Protein AF-0000000087524927 (afdb_homodimer)

Solvent-accessible surface area (backbone atoms only — not comparable to full-atom values): 33717 Å² total; per-residue (Å²): 127,62,74,58,57,48,70,67,52,52,51,42,51,51,48,49,35,51,48,52,52,50,52,52,50,58,32,53,79,65,69,37,39,55,57,72,74,73,52,58,22,61,36,45,68,43,54,74,91,52,42,59,35,47,35,61,52,72,40,58,71,84,50,36,73,40,58,30,14,41,31,67,58,63,58,60,58,51,50,38,42,35,32,28,63,70,55,35,32,31,35,78,46,77,30,31,35,42,44,42,65,56,51,84,36,54,37,63,44,43,36,37,35,40,38,37,68,73,37,43,44,68,62,47,48,54,51,51,49,54,52,52,52,51,52,27,46,71,60,75,37,79,72,51,64,73,47,79,42,42,43,47,57,50,36,33,72,75,66,72,38,47,77,88,70,55,48,64,68,57,44,30,57,67,32,41,82,79,33,88,70,26,88,72,52,52,65,68,57,33,52,49,49,43,43,62,70,60,43,30,75,68,39,55,75,56,20,36,40,35,39,27,47,35,53,41,92,78,24,87,61,22,29,74,45,72,43,94,88,64,52,54,22,5,41,28,35,35,34,21,54,18,62,43,75,35,31,49,31,19,18,43,51,48,53,33,68,62,48,50,52,49,46,52,50,27,30,53,52,19,48,75,70,72,40,80,68,52,51,76,53,60,67,45,42,49,27,25,66,57,40,35,68,61,23,15,38,38,40,32,38,48,50,56,46,50,24,61,50,72,67,49,79,44,50,63,67,63,41,84,54,37,67,57,72,49,127,62,74,56,58,49,71,65,51,51,51,40,51,52,47,49,35,52,48,51,52,51,52,52,50,59,32,53,78,66,68,36,40,54,56,73,73,74,53,60,21,59,35,45,69,41,53,74,91,52,42,60,35,47,34,63,53,73,40,57,71,85,50,37,73,42,60,30,13,42,31,68,58,64,58,60,59,51,51,36,42,35,32,28,63,69,54,34,30,29,36,78,46,76,29,31,36,41,45,42,65,56,50,84,36,53,36,64,44,43,36,36,35,37,40,37,68,73,37,42,42,68,62,46,49,54,52,51,50,54,52,51,53,52,52,27,46,70,61,74,37,80,73,52,64,71,45,77,41,41,42,47,56,51,36,33,73,74,68,70,38,48,75,90,70,56,49,65,65,58,45,28,56,68,30,41,82,79,33,90,70,27,87,73,52,53,66,67,55,34,52,49,49,42,41,61,70,59,43,29,74,67,38,56,73,54,20,36,40,35,38,26,47,35,53,40,92,78,24,88,62,22,30,74,46,71,41,95,87,64,52,54,22,5,40,27,35,34,35,21,55,17,62,43,75,35,32,50,31,19,16,42,51,48,54,34,69,61,48,50,52,48,47,50,50,27,31,51,53,19,49,75,70,72,40,80,68,50,53,76,55,61,67,44,43,48,27,25,64,58,39,34,69,62,22,16,36,36,40,33,38,46,51,55,47,49,23,62,50,71,69,50,81,43,49,62,67,62,40,80,53,38,68,56,72,49

Radius of gyration: 26.43 Å; Cα contacts (8 Å, |Δi|>4): 1279; chains: 2; bounding box: 60×83×64 Å

pLDDT: mean 94.51, std 7.09, range [30.52, 98.94]

Secondary structure (DSSP, 8-state):
------HHHHHHHHHHHHHHHHHHHHHHHTTPEE----SEESS----TT----EEE--S-GGG--SEEEE-S-SHHHHHHHHHTT--SEEEEEEEE-TT--SSS--SEEEEEEEEEET--HHHHHHHHHHHHHHHHHHTT-----EEEEEHHHHHHHHHSS-TTTS-HHHHHHHHHTT-TTGGG--HHHHHHHHIIIIIGGGS-TTSEEEEEEEEGGG-TTB-EEE-TTS-EEEEEEEEEETTEEEEEEEEB---HHHHHHHHHHHHHHHHHTTPPPPPP-HHHHHHHHHH--SEEEEEEEHHHHHHHHHT-S-GGGG-SS-GGG-/------HHHHHHHHHHHHHHHHHHHHHHHTTPEE----SEESS----TT----EEE--S-GGG--SEEEE-S-SHHHHHHHHHTT--SEEEEEEEE-TT--SSS--SEEEEEEEEEET--HHHHHHHHHHHHHHHHHHTT-----EEEEEHHHHHHHHHS--TTTS-HHHHHHHHHTT-TTGGG--HHHHHHHHIIIIIGGGS-TTSEEEEE--BGGG-TTB-EEE-TTS-EEESEEEEEETTEEEEEEEEB---HHHHHHHHHHHHHHHHHTTPPPPPP-HHHHHHHHHH--SEEEEEEEHHHHHHHHHT-S-GGGG-SS-GGG-

InterPro domains:
  IPR004364 Aminoacyl-tRNA synthetase, class II (D/K/N) [PF00152] (7-322)
  IPR004525 Elongation factor P--(R)-beta-lysine ligase [TIGR00462] (13-321)
  IPR006195 Aminoacyl-tRNA synthetase, class II [PS50862] (13-324)
  IPR018149 Lysyl-tRNA synthetase, class II, C-terminal [PR00982] (28-38)
  IPR018149 Lysyl-tRNA synthetase, class II, C-terminal [PR00982] (96-113)
  IPR018149 Lysyl-tRNA synthetase, class II, C-terminal [PR00982] (207-223)
  IPR045864 Class II Aminoacyl-tRNA synthetase/Biotinyl protein ligase (BPL) and lipoyl protein ligase (LPL) [G3DSA:3.30.930.10] (2-324)
  IPR045864 Class II Aminoacyl-tRNA synthetase/Biotinyl protein ligase (BPL) and lipoyl protein ligase (LPL) [SSF55681] (4-321)

Sequence (652 aa):
MTTRMDDNRDRVLRLRARLYALIRAFFAERAVLEVDTPILGQAGVTDVNIESFDTGFTGPANGGVRQRFLRTSPEYWHKRLIAEGIGDCYELGKVFRNGEFGRRHNPEFTLLEWYRVGWDHHRLMDEVEALVRTAFAFGGRTTGNSERVTYRELFKRHLAIDPLRASDDELRQLTATFWVDANRLDRDTCLDVLLTHRIEPALPPTGLTFVYDYPASQAVLSRIRKEPDGYKVGERFELYAGQVELANGFHELTDAGEQLARFEQDNRQRAARGLPVMPIDARFLAALEDGLPGCAGVALGIDRLLMAIVETDDIRDVLAFSFPDAMTTRMDDNRDRVLRLRARLYALIRAFFAERAVLEVDTPILGQAGVTDVNIESFDTGFTGPANGGVRQRFLRTSPEYWHKRLIAEGIGDCYELGKVFRNGEFGRRHNPEFTLLEWYRVGWDHHRLMDEVEALVRTAFAFGGRTTGNSERVTYRELFKRHLAIDPLRASDDELRQLTATFWVDANRLDRDTCLDVLLTHRIEPALPPTGLTFVYDYPASQAVLSRIRKEPDGYKVGERFELYAGQVELANGFHELTDAGEQLARFEQDNRQRAARGLPVMPIDARFLAALEDGLPGCAGVALGIDRLLMAIVETDDIRDVLAFSFPDA

Structure (mmCIF, N/CA/C/O backbone):
data_AF-0000000087524927-model_v1
#
loop_
_entity.id
_entity.type
_entity.pdbx_description
1 polymer 'Lysyl-tRNA synthetase class 2'
#
loop_
_atom_site.group_PDB
_atom_site.id
_atom_site.type_symbol
_atom_site.label_atom_id
_atom_site.label_alt_id
_atom_site.label_comp_id
_atom_site.label_asym_id
_atom_site.label_entity_id
_atom_site.label_seq_id
_atom_site.pdbx_PDB_ins_code
_atom_site.Cartn_x
_atom_site.Cartn_y
_atom_site.Cartn_z
_atom_site.occupancy
_atom_site.B_iso_or_equiv
_atom_site.auth_seq_id
_atom_site.auth_comp_id
_atom_site.auth_asym_id
_atom_site.auth_atom_id
_atom_site.pdbx_PDB_model_num
ATOM 1 N N . MET A 1 1 ? -29.359 11.539 -6.48 1 30.52 1 MET A N 1
ATOM 2 C CA . MET A 1 1 ? -29.656 10.312 -5.75 1 30.52 1 MET A CA 1
ATOM 3 C C . MET A 1 1 ? -28.469 9.891 -4.883 1 30.52 1 MET A C 1
ATOM 5 O O . MET A 1 1 ? -27.344 9.781 -5.375 1 30.52 1 MET A O 1
ATOM 9 N N . THR A 1 2 ? -28.328 10.18 -3.646 1 43.69 2 THR A N 1
ATOM 10 C CA . THR A 1 2 ? -27.375 9.914 -2.58 1 43.69 2 THR A CA 1
ATOM 11 C C . THR A 1 2 ? -26.812 8.508 -2.695 1 43.69 2 THR A C 1
ATOM 13 O O . THR A 1 2 ? -27.547 7.523 -2.6 1 43.69 2 THR A O 1
ATOM 16 N N . THR A 1 3 ? -25.969 8.164 -3.637 1 55.88 3 THR A N 1
ATOM 17 C CA . THR A 1 3 ? -25.766 6.734 -3.855 1 55.88 3 THR A CA 1
ATOM 18 C C . THR A 1 3 ? -25.203 6.066 -2.609 1 55.88 3 THR A C 1
ATOM 20 O O . THR A 1 3 ? -24.016 6.238 -2.299 1 55.88 3 THR A O 1
ATOM 23 N N . ARG A 1 4 ? -26.141 5.926 -1.546 1 71.62 4 ARG A N 1
ATOM 24 C CA . ARG A 1 4 ? -25.906 5.141 -0.34 1 71.62 4 ARG A CA 1
ATOM 25 C C . ARG A 1 4 ? -25.312 3.777 -0.683 1 71.62 4 ARG A C 1
ATOM 27 O O . ARG A 1 4 ? -25.641 3.195 -1.72 1 71.62 4 ARG A O 1
ATOM 34 N N . MET A 1 5 ? -24.297 3.572 0.146 1 82.31 5 MET A N 1
ATOM 35 C CA . MET A 1 5 ? -23.672 2.266 -0.015 1 82.31 5 MET A CA 1
ATOM 36 C C . MET A 1 5 ? -24.703 1.149 0.038 1 82.31 5 MET A C 1
ATOM 38 O O . MET A 1 5 ? -25.562 1.131 0.929 1 82.31 5 MET A O 1
ATOM 42 N N . ASP A 1 6 ? -24.766 0.387 -0.992 1 85.5 6 ASP A N 1
ATOM 43 C CA . ASP A 1 6 ? -25.688 -0.744 -0.958 1 85.5 6 ASP A CA 1
ATOM 44 C C . ASP A 1 6 ? -25.25 -1.778 0.076 1 85.5 6 ASP A C 1
ATOM 46 O O . ASP A 1 6 ? -24.078 -1.823 0.462 1 85.5 6 ASP A O 1
ATOM 50 N N . ASP A 1 7 ? -26.172 -2.514 0.553 1 88.44 7 ASP A N 1
ATOM 51 C CA . ASP A 1 7 ? -25.984 -3.449 1.658 1 88.44 7 ASP A CA 1
ATOM 52 C C . ASP A 1 7 ? -24.906 -4.48 1.329 1 88.44 7 ASP A C 1
ATOM 54 O O . ASP A 1 7 ? -24.125 -4.867 2.199 1 88.44 7 ASP A O 1
ATOM 58 N N . ASN A 1 8 ? -24.891 -4.895 0.172 1 90.38 8 ASN A N 1
ATOM 59 C CA . ASN A 1 8 ? -23.891 -5.891 -0.221 1 90.38 8 ASN A CA 1
ATOM 60 C C . ASN A 1 8 ? -22.484 -5.324 -0.17 1 90.38 8 ASN A C 1
ATOM 62 O O . ASN A 1 8 ? -21.562 -5.984 0.318 1 90.38 8 ASN A O 1
ATOM 66 N N . ARG A 1 9 ? -22.375 -4.129 -0.669 1 92.75 9 ARG A N 1
ATOM 67 C CA . ARG A 1 9 ? -21.078 -3.461 -0.647 1 92.75 9 ARG A CA 1
ATOM 68 C C . ARG A 1 9 ? -20.609 -3.248 0.784 1 92.75 9 ARG A C 1
ATOM 70 O O . ARG A 1 9 ? -19.438 -3.514 1.099 1 92.75 9 ARG A O 1
ATOM 77 N N . ASP A 1 10 ? -21.453 -2.789 1.611 1 95.69 10 ASP A N 1
ATOM 78 C CA . ASP A 1 10 ? -21.109 -2.59 3.018 1 95.69 10 ASP A CA 1
ATOM 79 C C . ASP A 1 10 ? -20.688 -3.902 3.668 1 95.69 10 ASP A C 1
ATOM 81 O O . ASP A 1 10 ? -19.672 -3.947 4.371 1 95.69 10 ASP A O 1
ATOM 85 N N . ARG A 1 11 ? -21.406 -4.914 3.395 1 95.81 11 ARG A N 1
ATOM 86 C CA . ARG A 1 11 ? -21.125 -6.234 3.953 1 95.81 11 ARG A CA 1
ATOM 87 C C . ARG A 1 11 ? -19.75 -6.723 3.527 1 95.81 11 ARG A C 1
ATOM 89 O O . ARG A 1 11 ? -18.984 -7.246 4.344 1 95.81 11 ARG A O 1
ATOM 96 N N . VAL A 1 12 ? -19.406 -6.52 2.326 1 96.69 12 VAL A N 1
ATOM 97 C CA . VAL A 1 12 ? -18.141 -7.039 1.789 1 96.69 12 VAL A CA 1
ATOM 98 C C . VAL A 1 12 ? -16.969 -6.242 2.352 1 96.69 12 VAL A C 1
ATOM 100 O O . VAL A 1 12 ? -15.922 -6.805 2.664 1 96.69 12 VAL A O 1
ATOM 103 N N . LEU A 1 13 ? -17.141 -4.914 2.475 1 97.31 13 LEU A N 1
ATOM 104 C CA . LEU A 1 13 ? -16.078 -4.082 3.027 1 97.31 13 LEU A CA 1
ATOM 105 C C . LEU A 1 13 ? -15.82 -4.43 4.488 1 97.31 13 LEU A C 1
ATOM 107 O O . LEU A 1 13 ? -14.664 -4.48 4.922 1 97.31 13 LEU A O 1
ATOM 111 N N . ARG A 1 14 ? -16.859 -4.711 5.195 1 97.81 14 ARG A N 1
ATOM 112 C CA . ARG A 1 14 ? -16.703 -5.121 6.59 1 97.81 14 ARG A CA 1
ATOM 113 C C . ARG A 1 14 ? -16.109 -6.516 6.688 1 97.81 14 ARG A C 1
ATOM 115 O O . ARG A 1 14 ? -15.305 -6.789 7.586 1 97.81 14 ARG A O 1
ATOM 122 N N . LEU A 1 15 ? -16.547 -7.395 5.773 1 98 15 LEU A N 1
ATOM 123 C CA . LEU A 1 15 ? -15.945 -8.727 5.719 1 98 15 LEU A CA 1
ATOM 124 C C . LEU A 1 15 ? -14.453 -8.641 5.453 1 98 15 LEU A C 1
ATOM 126 O O . LEU A 1 15 ? -13.664 -9.391 6.047 1 98 15 LEU A O 1
ATOM 130 N N . ARG A 1 16 ? -14.016 -7.793 4.555 1 98.5 16 ARG A N 1
ATOM 131 C CA . ARG A 1 16 ? -12.602 -7.602 4.258 1 98.5 16 ARG A CA 1
ATOM 132 C C . ARG A 1 16 ? -11.82 -7.23 5.516 1 98.5 16 ARG A C 1
ATOM 134 O O . ARG A 1 16 ? -10.758 -7.785 5.781 1 98.5 16 ARG A O 1
ATOM 141 N N . ALA A 1 17 ? -12.352 -6.262 6.25 1 98.5 17 ALA A N 1
ATOM 142 C CA . ALA A 1 17 ? -11.695 -5.824 7.48 1 98.5 17 ALA A CA 1
ATOM 143 C C . ALA A 1 17 ? -11.531 -6.984 8.453 1 98.5 17 ALA A C 1
ATOM 145 O O . ALA A 1 17 ? -10.461 -7.152 9.055 1 98.5 17 ALA A O 1
ATOM 146 N N . ARG A 1 18 ? -12.547 -7.746 8.609 1 98.12 18 ARG A N 1
ATOM 147 C CA . ARG A 1 18 ? -12.5 -8.883 9.516 1 98.12 18 ARG A CA 1
ATOM 148 C C . ARG A 1 18 ? -11.539 -9.953 9.008 1 98.12 18 ARG A C 1
ATOM 150 O O . ARG A 1 18 ? -10.875 -10.625 9.797 1 98.12 18 ARG A O 1
ATOM 157 N N . LEU A 1 19 ? -11.547 -10.156 7.73 1 98.62 19 LEU A N 1
ATOM 158 C CA . LEU A 1 19 ? -10.617 -11.102 7.133 1 98.62 19 LEU A CA 1
ATOM 159 C C . LEU A 1 19 ? -9.172 -10.688 7.398 1 98.62 19 LEU A C 1
ATOM 161 O O . LEU A 1 19 ? -8.32 -11.531 7.691 1 98.62 19 LEU A O 1
ATOM 165 N N . TYR A 1 20 ? -8.883 -9.383 7.234 1 98.75 20 TYR A N 1
ATOM 166 C CA . TYR A 1 20 ? -7.547 -8.883 7.539 1 98.75 20 TYR A CA 1
ATOM 167 C C . TYR A 1 20 ? -7.152 -9.219 8.969 1 98.75 20 TYR A C 1
ATOM 169 O O . TYR A 1 20 ? -6.035 -9.68 9.219 1 98.75 20 TYR A O 1
ATOM 177 N N . ALA A 1 21 ? -8.047 -8.984 9.867 1 98.56 21 ALA A N 1
ATOM 178 C CA . ALA A 1 21 ? -7.785 -9.297 11.266 1 98.56 21 ALA A CA 1
ATOM 179 C C . ALA A 1 21 ? -7.531 -10.789 11.461 1 98.56 21 ALA A C 1
ATOM 181 O O . ALA A 1 21 ? -6.629 -11.18 12.203 1 98.56 21 ALA A O 1
ATOM 182 N N . LEU A 1 22 ? -8.344 -11.625 10.812 1 98.69 22 LEU A N 1
ATOM 183 C CA . LEU A 1 22 ? -8.188 -13.07 10.875 1 98.69 22 LEU A CA 1
ATOM 184 C C . LEU A 1 22 ? -6.812 -13.492 10.375 1 98.69 22 LEU A C 1
ATOM 186 O O . LEU A 1 22 ? -6.145 -14.32 11 1 98.69 22 LEU A O 1
ATOM 190 N N . ILE A 1 23 ? -6.387 -12.969 9.258 1 98.88 23 ILE A N 1
ATOM 191 C CA . ILE A 1 23 ? -5.102 -13.297 8.648 1 98.88 23 ILE A CA 1
ATOM 192 C C . ILE A 1 23 ? -3.969 -12.914 9.594 1 98.88 23 ILE A C 1
ATOM 194 O O . ILE A 1 23 ? -3.043 -13.703 9.82 1 98.88 23 ILE A O 1
ATOM 198 N N . ARG A 1 24 ? -4.051 -11.727 10.117 1 98.75 24 ARG A N 1
ATOM 199 C CA . ARG A 1 24 ? -2.998 -11.266 11.016 1 98.75 24 ARG A CA 1
ATOM 200 C C . ARG A 1 24 ? -2.947 -12.109 12.281 1 98.75 24 ARG A C 1
ATOM 202 O O . ARG A 1 24 ? -1.868 -12.398 12.805 1 98.75 24 ARG A O 1
ATOM 209 N N . ALA A 1 25 ? -4.086 -12.492 12.781 1 98.56 25 ALA A N 1
ATOM 210 C CA . ALA A 1 25 ? -4.133 -13.391 13.938 1 98.56 25 ALA A CA 1
ATOM 211 C C . ALA A 1 25 ? -3.525 -14.742 13.594 1 98.56 25 ALA A C 1
ATOM 213 O O . ALA A 1 25 ? -2.812 -15.336 14.406 1 98.56 25 ALA A O 1
ATOM 214 N N . PHE A 1 26 ? -3.854 -15.305 12.414 1 98.81 26 PHE A N 1
ATOM 215 C CA . PHE A 1 26 ? -3.32 -16.562 11.922 1 98.81 26 PHE A CA 1
ATOM 216 C C . PHE A 1 26 ? -1.797 -16.562 11.969 1 98.81 26 PHE A C 1
ATOM 218 O O . PHE A 1 26 ? -1.183 -17.531 12.422 1 98.81 26 PHE A O 1
ATOM 225 N N . PHE A 1 27 ? -1.175 -15.5 11.531 1 98.88 27 PHE A N 1
ATOM 226 C CA . PHE A 1 27 ? 0.279 -15.414 11.453 1 98.88 27 PHE A CA 1
ATOM 227 C C . PHE A 1 27 ? 0.882 -15.094 12.812 1 98.88 27 PHE A C 1
ATOM 229 O O . PHE A 1 27 ? 1.986 -15.539 13.133 1 98.88 27 PHE A O 1
ATOM 236 N N . ALA A 1 28 ? 0.157 -14.289 13.602 1 98.38 28 ALA A N 1
ATOM 237 C CA . ALA A 1 28 ? 0.627 -14.016 14.953 1 98.38 28 ALA A CA 1
ATOM 238 C C . ALA A 1 28 ? 0.769 -15.312 15.758 1 98.38 28 ALA A C 1
ATOM 240 O O . ALA A 1 28 ? 1.763 -15.508 16.453 1 98.38 28 ALA A O 1
ATOM 241 N N . GLU A 1 29 ? -0.188 -16.188 15.648 1 98.38 29 GLU A N 1
ATOM 242 C CA . GLU A 1 29 ? -0.186 -17.469 16.359 1 98.38 29 GLU A CA 1
ATOM 243 C C . GLU A 1 29 ? 1.007 -18.312 15.938 1 98.38 29 GLU A C 1
ATOM 245 O O . GLU A 1 29 ? 1.471 -19.156 16.703 1 98.38 29 GLU A O 1
ATOM 250 N N . ARG A 1 30 ? 1.52 -18.062 14.812 1 98.5 30 ARG A N 1
ATOM 251 C CA . ARG A 1 30 ? 2.584 -18.875 14.242 1 98.5 30 ARG A CA 1
ATOM 252 C C . ARG A 1 30 ? 3.916 -18.141 14.258 1 98.5 30 ARG A C 1
ATOM 254 O O . ARG A 1 30 ? 4.895 -18.594 13.664 1 98.5 30 ARG A O 1
ATOM 261 N N . ALA A 1 31 ? 3.918 -16.953 14.812 1 98.06 31 ALA A N 1
ATOM 262 C CA . ALA A 1 31 ? 5.109 -16.141 15.016 1 98.06 31 ALA A CA 1
ATOM 263 C C . ALA A 1 31 ? 5.746 -15.766 13.68 1 98.06 31 ALA A C 1
ATOM 265 O O . ALA A 1 31 ? 6.965 -15.859 13.516 1 98.06 31 ALA A O 1
ATOM 266 N N . VAL A 1 32 ? 4.984 -15.539 12.68 1 98.88 32 VAL A N 1
ATOM 267 C CA . VAL A 1 32 ? 5.445 -14.984 11.406 1 98.88 32 VAL A CA 1
ATOM 268 C C . VAL A 1 32 ? 5.391 -13.461 11.453 1 98.88 32 VAL A C 1
ATOM 270 O O . VAL A 1 32 ? 4.352 -12.883 11.766 1 98.88 32 VAL A O 1
ATOM 273 N N . LEU A 1 33 ? 6.445 -12.789 11.117 1 98.75 33 LEU A N 1
ATOM 274 C CA . LEU A 1 33 ? 6.605 -11.352 11.328 1 98.75 33 LEU A CA 1
ATOM 275 C C . LEU A 1 33 ? 5.973 -10.562 10.188 1 98.75 33 LEU A C 1
ATOM 277 O O . LEU A 1 33 ? 6.242 -10.844 9.016 1 98.75 33 LEU A O 1
ATOM 281 N N . GLU A 1 34 ? 5.117 -9.625 10.531 1 98.81 34 GLU A N 1
ATOM 282 C CA . GLU A 1 34 ? 4.633 -8.688 9.523 1 98.81 34 GLU A CA 1
ATOM 283 C C . GLU A 1 34 ? 5.727 -7.703 9.117 1 98.81 34 GLU A C 1
ATOM 285 O O . GLU A 1 34 ? 6.359 -7.082 9.977 1 98.81 34 GLU A O 1
ATOM 290 N N . VAL A 1 35 ? 6.004 -7.609 7.84 1 98.56 35 VAL A N 1
ATOM 291 C CA . VAL A 1 35 ? 6.988 -6.645 7.355 1 98.56 35 VAL A CA 1
ATOM 292 C C . VAL A 1 35 ? 6.305 -5.605 6.469 1 98.56 35 VAL A C 1
ATOM 294 O O . VAL A 1 35 ? 5.172 -5.809 6.027 1 98.56 35 VAL A O 1
ATOM 297 N N . ASP A 1 36 ? 6.875 -4.488 6.348 1 97.94 36 ASP A N 1
ATOM 298 C CA . ASP A 1 36 ? 6.43 -3.338 5.566 1 97.94 36 ASP A CA 1
ATOM 299 C C . ASP A 1 36 ? 7.508 -2.891 4.582 1 97.94 36 ASP A C 1
ATOM 301 O O . ASP A 1 36 ? 8.484 -2.242 4.977 1 97.94 36 ASP A O 1
ATOM 305 N N . THR A 1 37 ? 7.32 -3.242 3.299 1 98.38 37 THR A N 1
ATOM 306 C CA . THR A 1 37 ? 8.359 -2.99 2.311 1 98.38 37 THR A CA 1
ATOM 307 C C . THR A 1 37 ? 7.887 -1.983 1.268 1 98.38 37 THR A C 1
ATOM 309 O O . THR A 1 37 ? 6.703 -1.642 1.221 1 98.38 37 THR A O 1
ATOM 312 N N . PRO A 1 38 ? 8.766 -1.453 0.447 1 98 38 PRO A N 1
ATOM 313 C CA . PRO A 1 38 ? 8.438 -0.402 -0.518 1 98 38 PRO A CA 1
ATOM 314 C C . PRO A 1 38 ? 7.5 -0.89 -1.622 1 98 38 PRO A C 1
ATOM 316 O O . PRO A 1 38 ? 7.477 -2.084 -1.934 1 98 38 PRO A O 1
ATOM 319 N N . ILE A 1 39 ? 6.781 0.042 -2.141 1 98.5 39 ILE A N 1
ATOM 320 C CA . ILE A 1 39 ? 5.957 -0.169 -3.326 1 98.5 39 ILE A CA 1
ATOM 321 C C . ILE A 1 39 ? 6.727 0.26 -4.574 1 98.5 39 ILE A C 1
ATOM 323 O O . ILE A 1 39 ? 6.652 -0.395 -5.613 1 98.5 39 ILE A O 1
ATOM 327 N N . LEU A 1 40 ? 7.48 1.321 -4.473 1 98.31 40 LEU A N 1
ATOM 328 C CA . LEU A 1 40 ? 8.281 1.821 -5.582 1 98.31 40 LEU A CA 1
ATOM 329 C C . LEU A 1 40 ? 9.688 1.224 -5.555 1 98.31 40 LEU A C 1
ATOM 331 O O . LEU A 1 40 ? 10.383 1.321 -4.543 1 98.31 40 LEU A O 1
ATOM 335 N N . GLY A 1 41 ? 10.062 0.613 -6.613 1 97.12 41 GLY A N 1
ATOM 336 C CA . GLY A 1 41 ? 11.398 0.041 -6.73 1 97.12 41 GLY A CA 1
ATOM 337 C C . GLY A 1 41 ? 12.18 0.59 -7.91 1 97.12 41 GLY A C 1
ATOM 338 O O . GLY A 1 41 ? 11.602 1.197 -8.812 1 97.12 41 GLY A O 1
ATOM 339 N N . GLN A 1 42 ? 13.469 0.387 -7.871 1 95.44 42 GLN A N 1
ATOM 340 C CA . GLN A 1 42 ? 14.352 0.854 -8.938 1 95.44 42 GLN A CA 1
ATOM 341 C C . GLN A 1 42 ? 14.344 -0.111 -10.125 1 95.44 42 GLN A C 1
ATOM 343 O O . GLN A 1 42 ? 14.828 0.222 -11.203 1 95.44 42 GLN A O 1
ATOM 348 N N . ALA A 1 43 ? 13.836 -1.292 -9.82 1 92.62 43 ALA A N 1
ATOM 349 C CA . ALA A 1 43 ? 13.734 -2.295 -10.875 1 92.62 43 ALA A CA 1
ATOM 350 C C . ALA A 1 43 ? 12.312 -2.857 -10.961 1 92.62 43 ALA A C 1
ATOM 352 O O . ALA A 1 43 ? 11.625 -2.979 -9.945 1 92.62 43 ALA A O 1
ATOM 353 N N . GLY A 1 44 ? 11.82 -3.109 -12.164 1 85.56 44 GLY A N 1
ATOM 354 C CA . GLY A 1 44 ? 10.586 -3.854 -12.383 1 85.56 44 GLY A CA 1
ATOM 355 C C . GLY A 1 44 ? 10.82 -5.34 -12.586 1 85.56 44 GLY A C 1
ATOM 356 O O . GLY A 1 44 ? 11.953 -5.82 -12.461 1 85.56 44 GLY A O 1
ATOM 357 N N . VAL A 1 45 ? 9.781 -6.059 -12.797 1 91.69 45 VAL A N 1
ATOM 358 C CA . VAL A 1 45 ? 9.898 -7.492 -13.031 1 91.69 45 VAL A CA 1
ATOM 359 C C . VAL A 1 45 ? 10.25 -7.754 -14.492 1 91.69 45 VAL A C 1
ATOM 361 O O . VAL A 1 45 ? 9.773 -7.047 -15.391 1 91.69 45 VAL A O 1
ATOM 364 N N . THR A 1 46 ? 11.07 -8.703 -14.75 1 94.44 46 THR A N 1
ATOM 365 C CA . THR A 1 46 ? 11.5 -9 -16.109 1 94.44 46 THR A CA 1
ATOM 366 C C . THR A 1 46 ? 10.539 -9.969 -16.781 1 94.44 46 THR A C 1
ATOM 368 O O . THR A 1 46 ? 10.594 -10.164 -18 1 94.44 46 THR A O 1
ATOM 371 N N . ASP A 1 47 ? 9.633 -10.586 -15.945 1 91.25 47 ASP A N 1
ATOM 372 C CA . ASP A 1 47 ? 8.68 -11.547 -16.5 1 91.25 47 ASP A CA 1
ATOM 373 C C . ASP A 1 47 ? 7.98 -10.977 -17.734 1 91.25 47 ASP A C 1
ATOM 375 O O . ASP A 1 47 ? 7.332 -9.93 -17.656 1 91.25 47 ASP A O 1
ATOM 379 N N . VAL A 1 48 ? 7.992 -11.695 -18.797 1 88.75 48 VAL A N 1
ATOM 380 C CA . VAL A 1 48 ? 7.52 -11.219 -20.109 1 88.75 48 VAL A CA 1
ATOM 381 C C . VAL A 1 48 ? 6.004 -11.055 -20.078 1 88.75 48 VAL A C 1
ATOM 383 O O . VAL A 1 48 ? 5.445 -10.258 -20.844 1 88.75 48 VAL A O 1
ATOM 386 N N . ASN A 1 49 ? 5.363 -11.773 -19.141 1 86.38 49 ASN A N 1
ATOM 387 C CA . ASN A 1 49 ? 3.904 -11.781 -19.109 1 86.38 49 ASN A CA 1
ATOM 388 C C . ASN A 1 49 ? 3.361 -10.734 -18.125 1 86.38 49 ASN A C 1
ATOM 390 O O . ASN A 1 49 ? 2.148 -10.625 -17.953 1 86.38 49 ASN A O 1
ATOM 394 N N . ILE A 1 50 ? 4.203 -10 -17.516 1 91.81 50 ILE A N 1
ATOM 395 C CA . ILE A 1 50 ? 3.783 -9 -16.531 1 91.81 50 ILE A CA 1
ATOM 396 C C . ILE A 1 50 ? 4.301 -7.625 -16.953 1 91.81 50 ILE A C 1
ATOM 398 O O . ILE A 1 50 ? 5.48 -7.465 -17.25 1 91.81 50 ILE A O 1
ATOM 402 N N . GLU A 1 51 ? 3.422 -6.73 -16.984 1 94 51 GLU A N 1
ATOM 403 C CA . GLU A 1 51 ? 3.809 -5.348 -17.25 1 94 51 GLU A CA 1
ATOM 404 C C . GLU A 1 51 ? 3.748 -4.508 -15.969 1 94 51 GLU A C 1
ATOM 406 O O . GLU A 1 51 ? 2.736 -4.516 -15.266 1 94 51 GLU A O 1
ATOM 411 N N . SER A 1 52 ? 4.785 -3.779 -15.695 1 96 52 SER A N 1
ATOM 412 C CA . SER A 1 52 ? 4.863 -2.918 -14.516 1 96 52 SER A CA 1
ATOM 413 C C . SER A 1 52 ? 4.406 -1.5 -14.844 1 96 52 SER A C 1
ATOM 415 O O . SER A 1 52 ? 4.609 -1.014 -15.953 1 96 52 SER A O 1
ATOM 417 N N . PHE A 1 53 ? 3.74 -0.855 -13.844 1 97.56 53 PHE A N 1
ATOM 418 C CA . PHE A 1 53 ? 3.627 0.598 -13.898 1 97.56 53 PHE A CA 1
ATOM 419 C C . PHE A 1 53 ? 4.973 1.256 -13.617 1 97.56 53 PHE A C 1
ATOM 421 O O . PHE A 1 53 ? 5.719 0.811 -12.742 1 97.56 53 PHE A O 1
ATOM 428 N N . ASP A 1 54 ? 5.312 2.242 -14.352 1 96.94 54 ASP A N 1
ATOM 429 C CA . ASP A 1 54 ? 6.52 3.012 -14.07 1 96.94 54 ASP A CA 1
ATOM 430 C C . ASP A 1 54 ? 6.184 4.477 -13.789 1 96.94 54 ASP A C 1
ATOM 432 O O . ASP A 1 54 ? 5.102 4.949 -14.148 1 96.94 54 ASP A O 1
ATOM 436 N N . THR A 1 55 ? 7.008 5.148 -13.078 1 97.56 55 THR A N 1
ATOM 437 C CA . THR A 1 55 ? 6.871 6.559 -12.719 1 97.56 55 THR A CA 1
ATOM 438 C C . THR A 1 55 ? 8.242 7.211 -12.57 1 97.56 55 THR A C 1
ATOM 440 O O . THR A 1 55 ? 9.273 6.555 -12.734 1 97.56 55 THR A O 1
ATOM 443 N N . GLY A 1 56 ? 8.258 8.555 -12.383 1 97 56 GLY A N 1
ATOM 444 C CA . GLY A 1 56 ? 9.516 9.289 -12.328 1 97 56 GLY A CA 1
ATOM 445 C C . GLY A 1 56 ? 9.703 10.055 -11.031 1 97 56 GLY A C 1
ATOM 446 O O . GLY A 1 56 ? 8.789 10.75 -10.578 1 97 56 GLY A O 1
ATOM 447 N N . PHE A 1 57 ? 10.812 9.891 -10.438 1 97.44 57 PHE A N 1
ATOM 448 C CA . PHE A 1 57 ? 11.211 10.664 -9.266 1 97.44 57 PHE A CA 1
ATOM 449 C C . PHE A 1 57 ? 11.836 11.992 -9.672 1 97.44 57 PHE A C 1
ATOM 451 O O . PHE A 1 57 ? 12.734 12.023 -10.516 1 97.44 57 PHE A O 1
ATOM 458 N N . THR A 1 58 ? 11.453 13.07 -9.07 1 95.31 58 THR A N 1
ATOM 459 C CA . THR A 1 58 ? 11.914 14.391 -9.484 1 95.31 58 THR A CA 1
ATOM 460 C C . THR A 1 58 ? 12.773 15.031 -8.406 1 95.31 58 THR A C 1
ATOM 462 O O . THR A 1 58 ? 13.18 16.188 -8.523 1 95.31 58 THR A O 1
ATOM 465 N N . GLY A 1 59 ? 13.055 14.359 -7.328 1 93.75 59 GLY A N 1
ATOM 466 C CA . GLY A 1 59 ? 13.805 14.922 -6.215 1 93.75 59 GLY A CA 1
ATOM 467 C C . GLY A 1 59 ? 15.297 14.953 -6.453 1 93.75 59 GLY A C 1
ATOM 468 O O . GLY A 1 59 ? 15.758 14.844 -7.594 1 93.75 59 GLY A O 1
ATOM 469 N N . PRO A 1 60 ? 16.078 15.188 -5.41 1 93.5 60 PRO A N 1
ATOM 470 C CA . PRO A 1 60 ? 17.531 15.32 -5.547 1 93.5 60 PRO A CA 1
ATOM 471 C C . PRO A 1 60 ? 18.203 14.008 -5.953 1 93.5 60 PRO A C 1
ATOM 473 O O . PRO A 1 60 ? 17.641 12.93 -5.75 1 93.5 60 PRO A O 1
ATOM 476 N N . ALA A 1 61 ? 19.391 14.148 -6.402 1 90.38 61 ALA A N 1
ATOM 477 C CA . ALA A 1 61 ? 20.125 13.016 -6.957 1 90.38 61 ALA A CA 1
ATOM 478 C C . ALA A 1 61 ? 20.391 11.961 -5.887 1 90.38 61 ALA A C 1
ATOM 480 O O . ALA A 1 61 ? 20.422 10.766 -6.188 1 90.38 61 ALA A O 1
ATOM 481 N N . ASN A 1 62 ? 20.578 12.352 -4.762 1 91.25 62 ASN A N 1
ATOM 482 C CA . ASN A 1 62 ? 20.891 11.398 -3.703 1 91.25 62 ASN A CA 1
ATOM 483 C C . ASN A 1 62 ? 19.688 10.562 -3.318 1 91.25 62 ASN A C 1
ATOM 485 O O . ASN A 1 62 ? 19.797 9.594 -2.57 1 91.25 62 ASN A O 1
ATOM 489 N N . GLY A 1 63 ? 18.547 10.906 -3.834 1 92 63 GLY A N 1
ATOM 490 C CA . GLY A 1 63 ? 17.359 10.086 -3.65 1 92 63 GLY A CA 1
ATOM 491 C C . GLY A 1 63 ? 17.328 8.859 -4.539 1 92 63 GLY A C 1
ATOM 492 O O . GLY A 1 63 ? 16.453 8.008 -4.406 1 92 63 GLY A O 1
ATOM 493 N N . GLY A 1 64 ? 18.328 8.797 -5.414 1 91.19 64 GLY A N 1
ATOM 494 C CA . GLY A 1 64 ? 18.422 7.609 -6.246 1 91.19 64 GLY A CA 1
ATOM 495 C C . GLY A 1 64 ? 18.031 7.855 -7.688 1 91.19 64 GLY A C 1
ATOM 496 O O . GLY A 1 64 ? 17.922 9 -8.125 1 91.19 64 GLY A O 1
ATOM 497 N N . VAL A 1 65 ? 17.797 6.766 -8.367 1 92.56 65 VAL A N 1
ATOM 498 C CA . VAL A 1 65 ? 17.547 6.828 -9.805 1 92.56 65 VAL A CA 1
ATOM 499 C C . VAL A 1 65 ? 16.156 7.422 -10.055 1 92.56 65 VAL A C 1
ATOM 501 O O . VAL A 1 65 ? 15.258 7.277 -9.219 1 92.56 65 VAL A O 1
ATOM 504 N N . ARG A 1 66 ? 15.953 7.996 -11.203 1 95.75 66 ARG A N 1
ATOM 505 C CA . ARG A 1 66 ? 14.734 8.719 -11.539 1 95.75 66 ARG A CA 1
ATOM 506 C C . ARG A 1 66 ? 13.594 7.758 -11.867 1 95.75 66 ARG A C 1
ATOM 508 O O . ARG A 1 66 ? 12.492 7.898 -11.344 1 95.75 66 ARG A O 1
ATOM 515 N N . GLN A 1 67 ? 13.922 6.816 -12.68 1 96.5 67 GLN A N 1
ATOM 516 C CA . GLN A 1 67 ? 12.875 5.883 -13.086 1 96.5 67 GLN A CA 1
ATOM 517 C C . GLN A 1 67 ? 12.562 4.887 -11.977 1 96.5 67 GLN A C 1
ATOM 519 O O . GLN A 1 67 ? 13.469 4.254 -11.43 1 96.5 67 GLN A O 1
ATOM 524 N N . ARG A 1 68 ? 11.32 4.801 -11.609 1 97.69 68 ARG A N 1
ATOM 525 C CA . ARG A 1 68 ? 10.852 3.881 -10.578 1 97.69 68 ARG A CA 1
ATOM 526 C C . ARG A 1 68 ? 9.711 3.01 -11.102 1 97.69 68 ARG A C 1
ATOM 528 O O . ARG A 1 68 ? 9.023 3.381 -12.055 1 97.69 68 ARG A O 1
ATOM 535 N N . PHE A 1 69 ? 9.523 1.882 -10.531 1 98.06 69 PHE A N 1
ATOM 536 C CA . PHE A 1 69 ? 8.492 0.932 -10.93 1 98.06 69 PHE A CA 1
ATOM 537 C C . PHE A 1 69 ? 7.637 0.537 -9.734 1 98.06 69 PHE A C 1
ATOM 539 O O . PHE A 1 69 ? 8.148 0.33 -8.633 1 98.06 69 PHE A O 1
ATOM 546 N N . LEU A 1 70 ? 6.312 0.537 -9.93 1 98.44 70 LEU A N 1
ATOM 547 C CA . LEU A 1 70 ? 5.438 -0.023 -8.906 1 98.44 70 LEU A CA 1
ATOM 548 C C . LEU A 1 70 ? 5.598 -1.537 -8.82 1 98.44 70 LEU A C 1
ATOM 550 O O . LEU A 1 70 ? 5.691 -2.215 -9.844 1 98.44 70 LEU A O 1
ATOM 554 N N . ARG A 1 71 ? 5.562 -2.037 -7.645 1 98.25 71 ARG A N 1
ATOM 555 C CA . ARG A 1 71 ? 5.809 -3.459 -7.426 1 98.25 71 ARG A CA 1
ATOM 556 C C . ARG A 1 71 ? 4.672 -4.305 -7.988 1 98.25 71 ARG A C 1
ATOM 558 O O . ARG A 1 71 ? 3.506 -3.918 -7.91 1 98.25 71 ARG A O 1
ATOM 565 N N . THR A 1 72 ? 5.02 -5.441 -8.57 1 97.38 72 THR A N 1
ATOM 566 C CA . THR A 1 72 ? 4.035 -6.438 -8.984 1 97.38 72 THR A CA 1
ATOM 567 C C . THR A 1 72 ? 3.885 -7.52 -7.914 1 97.38 72 THR A C 1
ATOM 569 O O . THR A 1 72 ? 2.934 -8.305 -7.949 1 97.38 72 THR A O 1
ATOM 572 N N . SER A 1 73 ? 4.801 -7.551 -7.031 1 96.94 73 SER A N 1
ATOM 573 C CA . SER A 1 73 ? 4.906 -8.398 -5.852 1 96.94 73 SER A CA 1
ATOM 574 C C . SER A 1 73 ? 5.973 -7.887 -4.891 1 96.94 73 SER A C 1
ATOM 576 O O . SER A 1 73 ? 6.957 -7.281 -5.316 1 96.94 73 SER A O 1
ATOM 578 N N . PRO A 1 74 ? 5.793 -8.133 -3.576 1 97.81 74 PRO A N 1
ATOM 579 C CA . PRO A 1 74 ? 6.855 -7.723 -2.656 1 97.81 74 PRO A CA 1
ATOM 580 C C . PRO A 1 74 ? 7.98 -8.75 -2.557 1 97.81 74 PRO A C 1
ATOM 582 O O . PRO A 1 74 ? 8.891 -8.594 -1.732 1 97.81 74 PRO A O 1
ATOM 585 N N . GLU A 1 75 ? 8.039 -9.68 -3.363 1 96.94 75 GLU A N 1
ATOM 586 C CA . GLU A 1 75 ? 8.891 -10.867 -3.289 1 96.94 75 GLU A CA 1
ATOM 587 C C . GLU A 1 75 ? 10.359 -10.477 -3.166 1 96.94 75 GLU A C 1
ATOM 589 O O . GLU A 1 75 ? 11.078 -11 -2.314 1 96.94 75 GLU A O 1
ATOM 594 N N . TYR A 1 76 ? 10.812 -9.547 -3.99 1 96.69 76 TYR A N 1
ATOM 595 C CA . TYR A 1 76 ? 12.234 -9.211 -3.988 1 96.69 76 TYR A CA 1
ATOM 596 C C . TYR A 1 76 ? 12.648 -8.625 -2.645 1 96.69 76 TYR A C 1
ATOM 598 O O . TYR A 1 76 ? 13.719 -8.961 -2.121 1 96.69 76 TYR A O 1
ATOM 606 N N . TRP A 1 77 ? 11.812 -7.797 -2.092 1 97.62 77 TRP A N 1
ATOM 607 C CA . TRP A 1 77 ? 12.117 -7.18 -0.805 1 97.62 77 TRP A CA 1
ATOM 608 C C . TRP A 1 77 ? 12.07 -8.211 0.318 1 97.62 77 TRP A C 1
ATOM 610 O O . TRP A 1 77 ? 12.891 -8.172 1.239 1 97.62 77 TRP A O 1
ATOM 620 N N . HIS A 1 78 ? 11.07 -9.094 0.269 1 98.12 78 HIS A N 1
ATOM 621 C CA . HIS A 1 78 ? 10.984 -10.141 1.281 1 98.12 78 HIS A CA 1
ATOM 622 C C . HIS A 1 78 ? 12.227 -11.016 1.279 1 98.12 78 HIS A C 1
ATOM 624 O O . HIS A 1 78 ? 12.797 -11.305 2.338 1 98.12 78 HIS A O 1
ATOM 630 N N . LYS A 1 79 ? 12.625 -11.43 0.105 1 97.31 79 LYS A N 1
ATOM 631 C CA . LYS A 1 79 ? 13.805 -12.297 0.005 1 97.31 79 LYS A CA 1
ATOM 632 C C . LYS A 1 79 ? 15.055 -11.57 0.487 1 97.31 79 LYS A C 1
ATOM 634 O O . LYS A 1 79 ? 15.938 -12.18 1.102 1 97.31 79 LYS A O 1
ATOM 639 N N . ARG A 1 80 ? 15.172 -10.242 0.211 1 97.31 80 ARG A N 1
ATOM 640 C CA . ARG A 1 80 ? 16.297 -9.461 0.731 1 97.31 80 ARG A CA 1
ATOM 641 C C . ARG A 1 80 ? 16.281 -9.43 2.256 1 97.31 80 ARG A C 1
ATOM 643 O O . ARG A 1 80 ? 17.312 -9.594 2.898 1 97.31 80 ARG A O 1
ATOM 650 N N . LEU A 1 81 ? 15.086 -9.195 2.828 1 98.06 81 LEU A N 1
ATOM 651 C CA . LEU A 1 81 ? 14.961 -9.18 4.281 1 98.06 81 LEU A CA 1
ATOM 652 C C . LEU A 1 81 ? 15.328 -10.539 4.875 1 98.06 81 LEU A C 1
ATOM 654 O O . LEU A 1 81 ? 16 -10.609 5.902 1 98.06 81 LEU A O 1
ATOM 658 N N . ILE A 1 82 ? 14.898 -11.609 4.234 1 98 82 ILE A N 1
ATOM 659 C CA . ILE A 1 82 ? 15.18 -12.961 4.715 1 98 82 ILE A CA 1
ATOM 660 C C . ILE A 1 82 ? 16.688 -13.242 4.629 1 98 82 ILE A C 1
ATOM 662 O O . ILE A 1 82 ? 17.266 -13.82 5.547 1 98 82 ILE A O 1
ATOM 666 N N . ALA A 1 83 ? 17.281 -12.852 3.512 1 97.31 83 ALA A N 1
ATOM 667 C CA . ALA A 1 83 ? 18.719 -13.008 3.359 1 97.31 83 ALA A CA 1
ATOM 668 C C . ALA A 1 83 ? 19.469 -12.281 4.469 1 97.31 83 ALA A C 1
ATOM 670 O O . ALA A 1 83 ? 20.562 -12.711 4.887 1 97.31 83 ALA A O 1
ATOM 671 N N . GLU A 1 84 ? 18.875 -11.203 4.949 1 96.12 84 GLU A N 1
ATOM 672 C CA . GLU A 1 84 ? 19.5 -10.414 6.012 1 96.12 84 GLU A CA 1
ATOM 673 C C . GLU A 1 84 ? 19.188 -11.008 7.383 1 96.12 84 GLU A C 1
ATOM 675 O O . GLU A 1 84 ? 19.688 -10.523 8.398 1 96.12 84 GLU A O 1
ATOM 680 N N . GLY A 1 85 ? 18.281 -11.984 7.434 1 96.25 85 GLY A N 1
ATOM 681 C CA . GLY A 1 85 ? 18.109 -12.727 8.672 1 96.25 85 GLY A CA 1
ATOM 682 C C . GLY A 1 85 ? 16.812 -12.398 9.391 1 96.25 85 GLY A C 1
ATOM 683 O O . GLY A 1 85 ? 16.672 -12.711 10.57 1 96.25 85 GLY A O 1
ATOM 684 N N . ILE A 1 86 ? 15.812 -11.828 8.719 1 97.25 86 ILE A N 1
ATOM 685 C CA . ILE A 1 86 ? 14.586 -11.406 9.375 1 97.25 86 ILE A CA 1
ATOM 686 C C . ILE A 1 86 ? 13.773 -12.633 9.781 1 97.25 86 ILE A C 1
ATOM 688 O O . ILE A 1 86 ? 12.906 -12.555 10.664 1 97.25 86 ILE A O 1
ATOM 692 N N . GLY A 1 87 ? 13.938 -13.766 9.078 1 97.69 87 GLY A N 1
ATOM 693 C CA . GLY A 1 87 ? 13.172 -14.969 9.367 1 97.69 87 GLY A CA 1
ATOM 694 C C . GLY A 1 87 ? 11.836 -15.016 8.664 1 97.69 87 GLY A C 1
ATOM 695 O O . GLY A 1 87 ? 11.68 -14.461 7.57 1 97.69 87 GLY A O 1
ATOM 696 N N . ASP A 1 88 ? 10.883 -15.875 9.188 1 98.88 88 ASP A N 1
ATOM 697 C CA . ASP A 1 88 ? 9.547 -16 8.617 1 98.88 88 ASP A CA 1
ATOM 698 C C . ASP A 1 88 ? 8.82 -14.648 8.617 1 98.88 88 ASP A C 1
ATOM 700 O O . ASP A 1 88 ? 8.727 -13.992 9.656 1 98.88 88 ASP A O 1
ATOM 704 N N . CYS A 1 89 ? 8.289 -14.289 7.453 1 98.88 89 CYS A N 1
ATOM 705 C CA . CYS A 1 89 ? 7.652 -12.977 7.387 1 98.88 89 CYS A CA 1
ATOM 706 C C . CYS A 1 89 ? 6.488 -12.984 6.402 1 98.88 89 CYS A C 1
ATOM 708 O O . CYS A 1 89 ? 6.375 -13.891 5.578 1 98.88 89 CYS A O 1
ATOM 710 N N . TYR A 1 90 ? 5.598 -12.039 6.539 1 98.94 90 TYR A N 1
ATOM 711 C CA . TYR A 1 90 ? 4.469 -11.867 5.633 1 98.94 90 TYR A CA 1
ATOM 712 C C . TYR A 1 90 ? 4.156 -10.383 5.434 1 98.94 90 TYR A C 1
ATOM 714 O O . TYR A 1 90 ? 4.609 -9.539 6.207 1 98.94 90 TYR A O 1
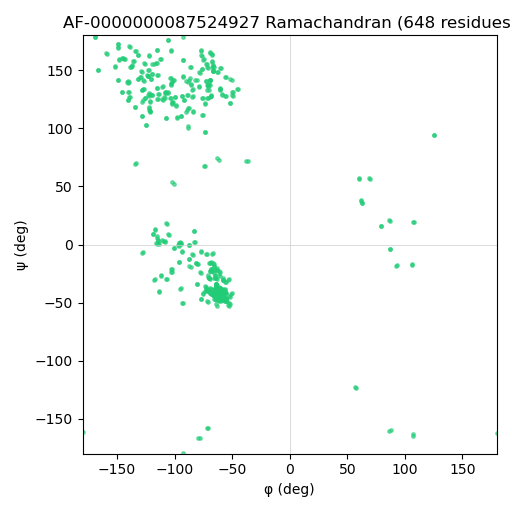ATOM 722 N N . GLU A 1 91 ? 3.49 -10.117 4.395 1 98.81 91 GLU A N 1
ATOM 723 C CA . GLU A 1 91 ? 2.992 -8.773 4.102 1 98.81 91 GLU A CA 1
ATOM 724 C C . GLU A 1 91 ? 1.644 -8.828 3.389 1 98.81 91 GLU A C 1
ATOM 726 O O . GLU A 1 91 ? 1.432 -9.672 2.514 1 98.81 91 GLU A O 1
ATOM 731 N N . LEU A 1 92 ? 0.762 -8.078 3.891 1 98.62 92 LEU A N 1
ATOM 732 C CA . LEU A 1 92 ? -0.543 -7.832 3.287 1 98.62 92 LEU A CA 1
ATOM 733 C C . LEU A 1 92 ? -0.615 -6.426 2.705 1 98.62 92 LEU A C 1
ATOM 735 O O . LEU A 1 92 ? -0.577 -5.441 3.445 1 98.62 92 LEU A O 1
ATOM 739 N N . GLY A 1 93 ? -0.628 -6.305 1.375 1 97.88 93 GLY A N 1
ATOM 740 C CA . GLY A 1 93 ? -0.597 -4.965 0.808 1 97.88 93 GLY A CA 1
ATOM 741 C C . GLY A 1 93 ? -0.867 -4.941 -0.685 1 97.88 93 GLY A C 1
ATOM 742 O O . GLY A 1 93 ? -1.064 -5.992 -1.301 1 97.88 93 GLY A O 1
ATOM 743 N N . LYS A 1 94 ? -0.898 -3.76 -1.299 1 98.62 94 LYS A N 1
ATOM 744 C CA . LYS A 1 94 ? -1.268 -3.543 -2.695 1 98.62 94 LYS A CA 1
ATOM 745 C C . LYS A 1 94 ? -0.119 -3.908 -3.631 1 98.62 94 LYS A C 1
ATOM 747 O O . LYS A 1 94 ? 1.05 -3.709 -3.295 1 98.62 94 LYS A O 1
ATOM 752 N N . VAL A 1 95 ? -0.442 -4.375 -4.77 1 98.56 95 VAL A N 1
ATOM 753 C CA . VAL A 1 95 ? 0.462 -4.625 -5.891 1 98.56 95 VAL A CA 1
ATOM 754 C C . VAL A 1 95 ? -0.202 -4.191 -7.195 1 98.56 95 VAL A C 1
ATOM 756 O O . VAL A 1 95 ? -1.4 -3.902 -7.223 1 98.56 95 VAL A O 1
ATOM 759 N N . PHE A 1 96 ? 0.611 -4.184 -8.234 1 98.44 96 PHE A N 1
ATOM 760 C CA . PHE A 1 96 ? 0.153 -3.521 -9.453 1 98.44 96 PHE A CA 1
ATOM 761 C C . PHE A 1 96 ? 0.557 -4.316 -10.688 1 98.44 96 PHE A C 1
ATOM 763 O O . PHE A 1 96 ? 1.697 -4.773 -10.797 1 98.44 96 PHE A O 1
ATOM 770 N N . ARG A 1 97 ? -0.314 -4.543 -11.539 1 97.19 97 ARG A N 1
ATOM 771 C CA . ARG A 1 97 ? -0.073 -5.109 -12.867 1 97.19 97 ARG A CA 1
ATOM 772 C C . ARG A 1 97 ? -0.716 -4.254 -13.953 1 97.19 97 ARG A C 1
ATOM 774 O O . ARG A 1 97 ? -1.94 -4.246 -14.102 1 97.19 97 ARG A O 1
ATOM 781 N N . ASN A 1 98 ? 0.114 -3.619 -14.703 1 96.81 98 ASN A N 1
ATOM 782 C CA . ASN A 1 98 ? -0.381 -2.713 -15.734 1 96.81 98 ASN A CA 1
ATOM 783 C C . ASN A 1 98 ? -1.019 -3.477 -16.891 1 96.81 98 ASN A C 1
ATOM 785 O O . ASN A 1 98 ? -0.561 -4.562 -17.25 1 96.81 98 ASN A O 1
ATOM 789 N N . GLY A 1 99 ? -2.131 -2.967 -17.344 1 93.88 99 GLY A N 1
ATOM 790 C CA . GLY A 1 99 ? -2.75 -3.494 -18.547 1 93.88 99 GLY A CA 1
ATOM 791 C C . GLY A 1 99 ? -3.777 -4.574 -18.266 1 93.88 99 GLY A C 1
ATOM 792 O O . GLY A 1 99 ? -4.594 -4.902 -19.125 1 93.88 99 GLY A O 1
ATOM 793 N N . GLU A 1 100 ? -3.703 -5.148 -17.094 1 90.44 100 GLU A N 1
ATOM 794 C CA . GLU A 1 100 ? -4.602 -6.246 -16.766 1 90.44 100 GLU A CA 1
ATOM 795 C C . GLU A 1 100 ? -5.91 -5.727 -16.172 1 90.44 100 GLU A C 1
ATOM 797 O O . GLU A 1 100 ? -5.977 -5.383 -14.992 1 90.44 100 GLU A O 1
ATOM 802 N N . PHE A 1 101 ? -6.926 -5.695 -16.969 1 94.31 101 PHE A N 1
ATOM 803 C CA . PHE A 1 101 ? -8.227 -5.242 -16.5 1 94.31 101 PHE A CA 1
ATOM 804 C C . PHE A 1 101 ? -9.344 -6.105 -17.078 1 94.31 101 PHE A C 1
ATOM 806 O O . PHE A 1 101 ? -9.398 -6.344 -18.281 1 94.31 101 PHE A O 1
ATOM 813 N N . GLY A 1 102 ? -10.203 -6.629 -16.203 1 92.88 102 GLY A N 1
ATOM 814 C CA . GLY A 1 102 ? -11.328 -7.48 -16.562 1 92.88 102 GLY A CA 1
ATOM 815 C C . GLY A 1 102 ? -12.141 -7.941 -15.375 1 92.88 102 GLY A C 1
ATOM 816 O O . GLY A 1 102 ? -12.055 -7.352 -14.297 1 92.88 102 GLY A O 1
ATOM 817 N N . ARG A 1 103 ? -12.914 -8.945 -15.531 1 91.31 103 ARG A N 1
ATOM 818 C CA . ARG A 1 103 ? -13.828 -9.43 -14.5 1 91.31 103 ARG A CA 1
ATOM 819 C C . ARG A 1 103 ? -13.062 -9.93 -13.281 1 91.31 103 ARG A C 1
ATOM 821 O O . ARG A 1 103 ? -13.516 -9.773 -12.148 1 91.31 103 ARG A O 1
ATOM 828 N N . ARG A 1 104 ? -11.875 -10.531 -13.562 1 91.94 104 ARG A N 1
ATOM 829 C CA . ARG A 1 104 ? -11.148 -11.133 -12.453 1 91.94 104 ARG A CA 1
ATOM 830 C C . ARG A 1 104 ? -9.844 -10.383 -12.188 1 91.94 104 ARG A C 1
ATOM 832 O O . ARG A 1 104 ? -9.031 -10.82 -11.367 1 91.94 104 ARG A O 1
ATOM 839 N N . HIS A 1 105 ? -9.656 -9.344 -13.016 1 94.75 105 HIS A N 1
ATOM 840 C CA . HIS A 1 105 ? -8.391 -8.633 -12.922 1 94.75 105 HIS A CA 1
ATOM 841 C C . HIS A 1 105 ? -8.609 -7.141 -12.695 1 94.75 105 HIS A C 1
ATOM 843 O O . HIS A 1 105 ? -9.422 -6.516 -13.383 1 94.75 105 HIS A O 1
ATOM 849 N N . ASN A 1 106 ? -8.055 -6.617 -11.742 1 97.75 106 ASN A N 1
ATOM 850 C CA . ASN A 1 106 ? -7.926 -5.188 -11.477 1 97.75 106 ASN A CA 1
ATOM 851 C C . ASN A 1 106 ? -6.461 -4.762 -11.406 1 97.75 106 ASN A C 1
ATOM 853 O O . ASN A 1 106 ? -5.656 -5.41 -10.742 1 97.75 106 ASN A O 1
ATOM 857 N N . PRO A 1 107 ? -6.027 -3.729 -12.141 1 98 107 PRO A N 1
ATOM 858 C CA . PRO A 1 107 ? -4.613 -3.361 -12.234 1 98 107 PRO A CA 1
ATOM 859 C C . PRO A 1 107 ? -3.961 -3.174 -10.867 1 98 107 PRO A C 1
ATOM 861 O O . PRO A 1 107 ? -2.744 -3.332 -10.734 1 98 107 PRO A O 1
ATOM 864 N N . GLU A 1 108 ? -4.699 -2.775 -9.93 1 98.31 108 GLU A N 1
ATOM 865 C CA . GLU A 1 108 ? -4.312 -2.684 -8.531 1 98.31 108 GLU A CA 1
ATOM 866 C C . GLU A 1 108 ? -5.121 -3.652 -7.668 1 98.31 108 GLU A C 1
ATOM 868 O O . GLU A 1 108 ? -6.352 -3.641 -7.703 1 98.31 108 GLU A O 1
ATOM 873 N N . PHE A 1 109 ? -4.438 -4.465 -6.941 1 98.38 109 PHE A N 1
ATOM 874 C CA . PHE A 1 109 ? -5.145 -5.422 -6.094 1 98.38 109 PHE A CA 1
ATOM 875 C C . PHE A 1 109 ? -4.336 -5.73 -4.84 1 98.38 109 PHE A C 1
ATOM 877 O O . PHE A 1 109 ? -3.209 -5.258 -4.688 1 98.38 109 PHE A O 1
ATOM 884 N N . THR A 1 110 ? -4.934 -6.422 -3.859 1 98.62 110 THR A N 1
ATOM 885 C CA . THR A 1 110 ? -4.289 -6.703 -2.582 1 98.62 110 THR A CA 1
ATOM 886 C C . THR A 1 110 ? -3.73 -8.125 -2.559 1 98.62 110 THR A C 1
ATOM 888 O O . THR A 1 110 ? -4.438 -9.078 -2.881 1 98.62 110 THR A O 1
ATOM 891 N N . LEU A 1 111 ? -2.508 -8.188 -2.244 1 98.69 111 LEU A N 1
ATOM 892 C CA . LEU A 1 111 ? -1.793 -9.461 -2.186 1 98.69 111 LEU A CA 1
ATOM 893 C C . LEU A 1 111 ? -1.343 -9.766 -0.761 1 98.69 111 LEU A C 1
ATOM 895 O O . LEU A 1 111 ? -0.904 -8.867 -0.039 1 98.69 111 LEU A O 1
ATOM 899 N N . LEU A 1 112 ? -1.557 -10.969 -0.343 1 98.88 112 LEU A N 1
ATOM 900 C CA . LEU A 1 112 ? -0.896 -11.539 0.825 1 98.88 112 LEU A CA 1
ATOM 901 C C . LEU A 1 112 ? 0.28 -12.414 0.409 1 98.88 112 LEU A C 1
ATOM 903 O O . LEU A 1 112 ? 0.108 -13.383 -0.341 1 98.88 112 LEU A O 1
ATOM 907 N N . GLU A 1 113 ? 1.449 -12.062 0.844 1 98.88 113 GLU A N 1
ATOM 908 C CA . GLU A 1 113 ? 2.633 -12.852 0.532 1 98.88 113 GLU A CA 1
ATOM 909 C C . GLU A 1 113 ? 3.42 -13.195 1.796 1 98.88 113 GLU A C 1
ATOM 911 O O . GLU A 1 113 ? 3.58 -12.352 2.68 1 98.88 113 GLU A O 1
ATOM 916 N N . TRP A 1 114 ? 3.799 -14.453 1.93 1 98.94 114 TRP A N 1
ATOM 917 C CA . TRP A 1 114 ? 4.578 -14.812 3.109 1 98.94 114 TRP A CA 1
ATOM 918 C C . TRP A 1 114 ? 5.602 -15.891 2.775 1 98.94 114 TRP A C 1
ATOM 920 O O . TRP A 1 114 ? 5.512 -16.547 1.73 1 98.94 114 TRP A O 1
ATOM 930 N N . TYR A 1 115 ? 6.578 -15.984 3.625 1 98.88 115 TYR A N 1
ATOM 931 C CA . TYR A 1 115 ? 7.715 -16.891 3.455 1 98.88 115 TYR A CA 1
ATOM 932 C C . TYR A 1 115 ? 7.984 -17.672 4.73 1 98.88 115 TYR A C 1
ATOM 934 O O . TYR A 1 115 ? 7.844 -17.141 5.836 1 98.88 115 TYR A O 1
ATOM 942 N N . ARG A 1 116 ? 8.352 -18.922 4.574 1 98.88 116 ARG A N 1
ATOM 943 C CA . ARG A 1 116 ? 8.773 -19.797 5.652 1 98.88 116 ARG A CA 1
ATOM 944 C C . ARG A 1 116 ? 10.18 -20.328 5.406 1 98.88 116 ARG A C 1
ATOM 946 O O . ARG A 1 116 ? 10.406 -21.094 4.465 1 98.88 116 ARG A O 1
ATOM 953 N N . VAL A 1 117 ? 11.062 -19.953 6.273 1 98.69 117 VAL A N 1
ATOM 954 C CA . VAL A 1 117 ? 12.453 -20.391 6.164 1 98.69 117 VAL A CA 1
ATOM 955 C C . VAL A 1 117 ? 12.562 -21.859 6.516 1 98.69 117 VAL A C 1
ATOM 957 O O . VAL A 1 117 ? 11.984 -22.312 7.508 1 98.69 117 VAL A O 1
ATOM 960 N N . GLY A 1 118 ? 13.234 -22.562 5.715 1 98.56 118 GLY A N 1
ATOM 961 C CA . GLY A 1 118 ? 13.477 -23.984 5.961 1 98.56 118 GLY A CA 1
ATOM 962 C C . GLY A 1 118 ? 12.375 -24.875 5.434 1 98.56 118 GLY A C 1
ATOM 963 O O . GLY A 1 118 ? 12.477 -26.109 5.52 1 98.56 118 GLY A O 1
ATOM 964 N N . TRP A 1 119 ? 11.32 -24.312 4.902 1 98.75 119 TRP A N 1
ATOM 965 C CA . TRP A 1 119 ? 10.211 -25.109 4.391 1 98.75 119 TRP A CA 1
ATOM 966 C C . TRP A 1 119 ? 10.383 -25.391 2.902 1 98.75 119 TRP A C 1
ATOM 968 O O . TRP A 1 119 ? 11.117 -24.672 2.213 1 98.75 119 TRP A O 1
ATOM 978 N N . ASP A 1 120 ? 9.75 -26.391 2.398 1 98.44 120 ASP A N 1
ATOM 979 C CA . ASP A 1 120 ? 9.562 -26.609 0.966 1 98.44 120 ASP A CA 1
ATOM 980 C C . ASP A 1 120 ? 8.125 -26.297 0.554 1 98.44 120 ASP A C 1
ATOM 982 O O . ASP A 1 120 ? 7.301 -25.906 1.39 1 98.44 120 ASP A O 1
ATOM 986 N N . HIS A 1 121 ? 7.863 -26.375 -0.765 1 98.31 121 HIS A N 1
ATOM 987 C CA . HIS A 1 121 ? 6.562 -25.969 -1.277 1 98.31 121 HIS A CA 1
ATOM 988 C C . HIS A 1 121 ? 5.461 -26.922 -0.817 1 98.31 121 HIS A C 1
ATOM 990 O O . HIS A 1 121 ? 4.301 -26.516 -0.696 1 98.31 121 HIS A O 1
ATOM 996 N N . HIS A 1 122 ? 5.73 -28.156 -0.456 1 98.62 122 HIS A N 1
ATOM 997 C CA . HIS A 1 122 ? 4.707 -29.078 0.035 1 98.62 122 HIS A CA 1
ATOM 998 C C . HIS A 1 122 ? 4.234 -28.672 1.429 1 98.62 122 HIS A C 1
ATOM 1000 O O . HIS A 1 122 ? 3.029 -28.656 1.698 1 98.62 122 HIS A O 1
ATOM 1006 N N . ARG A 1 123 ? 5.223 -28.453 2.273 1 98.75 123 ARG A N 1
ATOM 1007 C CA . ARG A 1 123 ? 4.863 -27.969 3.607 1 98.75 123 ARG A CA 1
ATOM 1008 C C . ARG A 1 123 ? 4.102 -26.656 3.531 1 98.75 123 ARG A C 1
ATOM 1010 O O . ARG A 1 123 ? 3.164 -26.438 4.301 1 98.75 123 ARG A O 1
ATOM 1017 N N . LEU A 1 124 ? 4.504 -25.781 2.691 1 98.88 124 LEU A N 1
ATOM 1018 C CA . LEU A 1 124 ? 3.832 -24.5 2.523 1 98.88 124 LEU A CA 1
ATOM 1019 C C . LEU A 1 124 ? 2.404 -24.688 2.023 1 98.88 124 LEU A C 1
ATOM 1021 O O . LEU A 1 124 ? 1.492 -23.984 2.439 1 98.88 124 LEU A O 1
ATOM 1025 N N . MET A 1 125 ? 2.182 -25.672 1.132 1 98.81 125 MET A N 1
ATOM 1026 C CA . MET A 1 125 ? 0.83 -25.984 0.673 1 98.81 125 MET A CA 1
ATOM 1027 C C . MET A 1 125 ? -0.081 -26.312 1.85 1 98.81 125 MET A C 1
ATOM 1029 O O . MET A 1 125 ? -1.254 -25.938 1.859 1 98.81 125 MET A O 1
ATOM 1033 N N . ASP A 1 126 ? 0.46 -27.047 2.859 1 98.81 126 ASP A N 1
ATOM 1034 C CA . ASP A 1 126 ? -0.318 -27.359 4.055 1 98.81 126 ASP A CA 1
ATOM 1035 C C . ASP A 1 126 ? -0.791 -26.094 4.754 1 98.81 126 ASP A C 1
ATOM 1037 O O . ASP A 1 126 ? -1.946 -26 5.176 1 98.81 126 ASP A O 1
ATOM 1041 N N . GLU A 1 127 ? 0.084 -25.172 4.875 1 98.88 127 GLU A N 1
ATOM 1042 C CA . GLU A 1 127 ? -0.264 -23.938 5.578 1 98.88 127 GLU A CA 1
ATOM 1043 C C . GLU A 1 127 ? -1.225 -23.094 4.754 1 98.88 127 GLU A C 1
ATOM 1045 O O . GLU A 1 127 ? -2.121 -22.453 5.305 1 98.88 127 GLU A O 1
ATOM 1050 N N . VAL A 1 128 ? -0.996 -23.047 3.447 1 98.88 128 VAL A N 1
ATOM 1051 C CA . VAL A 1 128 ? -1.91 -22.328 2.568 1 98.88 128 VAL A CA 1
ATOM 1052 C C . VAL A 1 128 ? -3.32 -22.891 2.713 1 98.88 128 VAL A C 1
ATOM 1054 O O . VAL A 1 128 ? -4.289 -22.141 2.846 1 98.88 128 VAL A O 1
ATOM 1057 N N . GLU A 1 129 ? -3.377 -24.188 2.668 1 98.44 129 GLU A N 1
ATOM 1058 C CA . GLU A 1 129 ? -4.68 -24.828 2.822 1 98.44 129 GLU A CA 1
ATOM 1059 C C . GLU A 1 129 ? -5.324 -24.453 4.156 1 98.44 129 GLU A C 1
ATOM 1061 O O . GLU A 1 129 ? -6.52 -24.172 4.211 1 98.44 129 GLU A O 1
ATOM 1066 N N . ALA A 1 130 ? -4.559 -24.516 5.219 1 98.38 130 ALA A N 1
ATOM 1067 C CA . ALA A 1 130 ? -5.074 -24.188 6.547 1 98.38 130 ALA A CA 1
ATOM 1068 C C . ALA A 1 130 ? -5.645 -22.766 6.574 1 98.38 130 ALA A C 1
ATOM 1070 O O . ALA A 1 130 ? -6.738 -22.547 7.098 1 98.38 130 ALA A O 1
ATOM 1071 N N . LEU A 1 131 ? -4.93 -21.828 6.012 1 98.69 131 LEU A N 1
ATOM 1072 C CA . LEU A 1 131 ? -5.379 -20.438 6.008 1 98.69 131 LEU A CA 1
ATOM 1073 C C . LEU A 1 131 ? -6.648 -20.281 5.172 1 98.69 131 LEU A C 1
ATOM 1075 O O . LEU A 1 131 ? -7.605 -19.641 5.609 1 98.69 131 LEU A O 1
ATOM 1079 N N . VAL A 1 132 ? -6.641 -20.859 3.994 1 98.25 132 VAL A N 1
ATOM 1080 C CA . VAL A 1 132 ? -7.742 -20.688 3.055 1 98.25 132 VAL A CA 1
ATOM 1081 C C . VAL A 1 132 ? -9 -21.328 3.609 1 98.25 132 VAL A C 1
ATOM 1083 O O . VAL A 1 132 ? -10.094 -20.75 3.543 1 98.25 132 VAL A O 1
ATOM 1086 N N . ARG A 1 133 ? -8.898 -22.516 4.18 1 97.38 133 ARG A N 1
ATOM 1087 C CA . ARG A 1 133 ? -10.047 -23.172 4.801 1 97.38 133 ARG A CA 1
ATOM 1088 C C . ARG A 1 133 ? -10.594 -22.344 5.949 1 97.38 133 ARG A C 1
ATOM 1090 O O . ARG A 1 133 ? -11.812 -22.219 6.109 1 97.38 133 ARG A O 1
ATOM 1097 N N . THR A 1 134 ? -9.688 -21.812 6.75 1 97.56 134 THR A N 1
ATOM 1098 C CA . THR A 1 134 ? -10.102 -20.953 7.852 1 97.56 134 THR A CA 1
ATOM 1099 C C . THR A 1 134 ? -10.844 -19.719 7.332 1 97.56 134 THR A C 1
ATOM 1101 O O . THR A 1 134 ? -11.875 -19.328 7.887 1 97.56 134 THR A O 1
ATOM 1104 N N . ALA A 1 135 ? -10.359 -19.125 6.285 1 98 135 ALA A N 1
ATOM 1105 C CA . ALA A 1 135 ? -10.977 -17.938 5.695 1 98 135 ALA A CA 1
ATOM 1106 C C . ALA A 1 135 ? -12.367 -18.25 5.148 1 98 135 ALA A C 1
ATOM 1108 O O . ALA A 1 135 ? -13.312 -17.484 5.355 1 98 135 ALA A O 1
ATOM 1109 N N . PHE A 1 136 ? -12.461 -19.391 4.449 1 97.06 136 PHE A N 1
ATOM 1110 C CA . PHE A 1 136 ? -13.758 -19.797 3.924 1 97.06 136 PHE A CA 1
ATOM 1111 C C . PHE A 1 136 ? -14.758 -20.016 5.055 1 97.06 136 PHE A C 1
ATOM 1113 O O . PHE A 1 136 ? -15.883 -19.516 5 1 97.06 136 PHE A O 1
ATOM 1120 N N . ALA A 1 137 ? -14.344 -20.734 6.035 1 96.38 137 ALA A N 1
ATOM 1121 C CA . ALA A 1 137 ? -15.227 -21 7.172 1 96.38 137 ALA A CA 1
ATOM 1122 C C . ALA A 1 137 ? -15.664 -19.703 7.832 1 96.38 137 ALA A C 1
ATOM 1124 O O . ALA A 1 137 ? -16.828 -19.562 8.227 1 96.38 137 ALA A O 1
ATOM 1125 N N . PHE A 1 138 ? -14.734 -18.844 7.914 1 94.62 138 PHE A N 1
ATOM 1126 C CA . PHE A 1 138 ? -14.992 -17.531 8.508 1 94.62 138 PHE A CA 1
ATOM 1127 C C . PHE A 1 138 ? -16.062 -16.781 7.719 1 94.62 138 PHE A C 1
ATOM 1129 O O . PHE A 1 138 ? -16.859 -16.047 8.297 1 94.62 138 PHE A O 1
ATOM 1136 N N . GLY A 1 139 ? -16.047 -16.922 6.449 1 94.44 139 GLY A N 1
ATOM 1137 C CA . GLY A 1 139 ? -17.047 -16.297 5.586 1 94.44 139 GLY A CA 1
ATOM 1138 C C . GLY A 1 139 ? -18.328 -17.078 5.484 1 94.44 139 GLY A C 1
ATOM 1139 O O . GLY A 1 139 ? -19.234 -16.719 4.734 1 94.44 139 GLY A O 1
ATOM 1140 N N . GLY A 1 140 ? -18.453 -18.203 6.195 1 93.5 140 GLY A N 1
ATOM 1141 C CA . GLY A 1 140 ? -19.656 -19.016 6.215 1 93.5 140 GLY A CA 1
ATOM 1142 C C . GLY A 1 140 ? -19.719 -20.031 5.098 1 93.5 140 GLY A C 1
ATOM 1143 O O . GLY A 1 140 ? -20.797 -20.453 4.676 1 93.5 140 GLY A O 1
ATOM 1144 N N . ARG A 1 141 ? -18.547 -20.328 4.57 1 91.06 141 ARG A N 1
ATOM 1145 C CA . ARG A 1 141 ? -18.469 -21.297 3.473 1 91.06 141 ARG A CA 1
ATOM 1146 C C . ARG A 1 141 ? -17.703 -22.547 3.891 1 91.06 141 ARG A C 1
ATOM 1148 O O . ARG A 1 141 ? -16.812 -22.484 4.73 1 91.06 141 ARG A O 1
ATOM 1155 N N . THR A 1 142 ? -18.172 -23.578 3.324 1 87.62 142 THR A N 1
ATOM 1156 C CA . THR A 1 142 ? -17.422 -24.812 3.488 1 87.62 142 THR A CA 1
ATOM 1157 C C . THR A 1 142 ? -16.719 -25.203 2.188 1 87.62 142 THR A C 1
ATOM 1159 O O . THR A 1 142 ? -17.328 -25.172 1.117 1 87.62 142 THR A O 1
ATOM 1162 N N . THR A 1 143 ? -15.477 -25.5 2.348 1 85.62 143 THR A N 1
ATOM 1163 C CA . THR A 1 143 ? -14.742 -25.969 1.18 1 85.62 143 THR A CA 1
ATOM 1164 C C . THR A 1 143 ? -14.891 -27.484 1.032 1 85.62 143 THR A C 1
ATOM 1166 O O . THR A 1 143 ? -14.984 -28.203 2.029 1 85.62 143 THR A O 1
ATOM 1169 N N . GLY A 1 144 ? -15 -27.906 -0.146 1 88.12 144 GLY A N 1
ATOM 1170 C CA . GLY A 1 144 ? -15 -29.344 -0.388 1 88.12 144 GLY A CA 1
ATOM 1171 C C . GLY A 1 144 ? -13.641 -29.984 -0.178 1 88.12 144 GLY A C 1
ATOM 1172 O O . GLY A 1 144 ? -12.82 -29.469 0.59 1 88.12 144 GLY A O 1
ATOM 1173 N N . ASN A 1 145 ? -13.445 -31.094 -0.765 1 91.75 145 ASN A N 1
ATOM 1174 C CA . ASN A 1 145 ? -12.203 -31.844 -0.645 1 91.75 145 ASN A CA 1
ATOM 1175 C C . ASN A 1 145 ? -11.039 -31.094 -1.3 1 91.75 145 ASN A C 1
ATOM 1177 O O . ASN A 1 145 ? -11.242 -30.297 -2.213 1 91.75 145 ASN A O 1
ATOM 1181 N N . SER A 1 146 ? -9.906 -31.312 -0.744 1 95.12 146 SER A N 1
ATOM 1182 C CA . SER A 1 146 ? -8.672 -30.797 -1.328 1 95.12 146 SER A CA 1
ATOM 1183 C C . SER A 1 146 ? -7.906 -31.891 -2.053 1 95.12 146 SER A C 1
ATOM 1185 O O . SER A 1 146 ? -7.91 -33.062 -1.619 1 95.12 146 SER A O 1
ATOM 1187 N N . GLU A 1 147 ? -7.371 -31.516 -3.162 1 96.44 147 GLU A N 1
ATOM 1188 C CA . GLU A 1 147 ? -6.52 -32.469 -3.889 1 96.44 147 GLU A CA 1
ATOM 1189 C C . GLU A 1 147 ? -5.191 -31.812 -4.27 1 96.44 147 GLU A C 1
ATOM 1191 O O . GLU A 1 147 ? -5.133 -30.609 -4.535 1 96.44 147 GLU A O 1
ATOM 1196 N N . ARG A 1 148 ? -4.172 -32.594 -4.215 1 98.19 148 ARG A N 1
ATOM 1197 C CA . ARG A 1 148 ? -2.873 -32.219 -4.773 1 98.19 148 ARG A CA 1
ATOM 1198 C C . ARG A 1 148 ? -2.553 -33.062 -6.004 1 98.19 148 ARG A C 1
ATOM 1200 O O . ARG A 1 148 ? -2.617 -34.312 -5.953 1 98.19 148 ARG A O 1
ATOM 1207 N N . VAL A 1 149 ? -2.289 -32.406 -7.047 1 98.19 149 VAL A N 1
ATOM 1208 C CA . VAL A 1 149 ? -2.035 -33.094 -8.305 1 98.19 149 VAL A CA 1
ATOM 1209 C C . VAL A 1 149 ? -0.894 -32.438 -9.055 1 98.19 149 VAL A C 1
ATOM 1211 O O . VAL A 1 149 ? -0.774 -31.203 -9.023 1 98.19 149 VAL A O 1
ATOM 1214 N N . THR A 1 150 ? -0.047 -33.219 -9.664 1 98 150 THR A N 1
ATOM 1215 C CA . THR A 1 150 ? 1.02 -32.594 -10.453 1 98 150 THR A CA 1
ATOM 1216 C C . THR A 1 150 ? 0.461 -31.984 -11.734 1 98 150 THR A C 1
ATOM 1218 O O . THR A 1 150 ? -0.574 -32.438 -12.234 1 98 150 THR A O 1
ATOM 1221 N N . TYR A 1 151 ? 1.133 -31 -12.203 1 98.19 151 TYR A N 1
ATOM 1222 C CA . TYR A 1 151 ? 0.823 -30.391 -13.5 1 98.19 151 TYR A CA 1
ATOM 1223 C C . TYR A 1 151 ? 0.72 -31.469 -14.586 1 98.19 151 TYR A C 1
ATOM 1225 O O . TYR A 1 151 ? -0.237 -31.469 -15.367 1 98.19 151 TYR A O 1
ATOM 1233 N N . ARG A 1 152 ? 1.598 -32.406 -14.578 1 97.38 152 ARG A N 1
ATOM 1234 C CA . ARG A 1 152 ? 1.636 -33.5 -15.562 1 97.38 152 ARG A CA 1
ATOM 1235 C C . ARG A 1 152 ? 0.388 -34.344 -15.469 1 97.38 152 ARG A C 1
ATOM 1237 O O . ARG A 1 152 ? -0.266 -34.625 -16.484 1 97.38 152 ARG A O 1
ATOM 1244 N N . GLU A 1 153 ? 0.132 -34.781 -14.273 1 97.56 153 GLU A N 1
ATOM 1245 C CA . GLU A 1 153 ? -1.021 -35.656 -14.062 1 97.56 153 GLU A CA 1
ATOM 1246 C C . GLU A 1 153 ? -2.32 -34.938 -14.453 1 97.56 153 GLU A C 1
ATOM 1248 O O . GLU A 1 153 ? -3.234 -35.594 -14.984 1 97.56 153 GLU A O 1
ATOM 1253 N N . LEU A 1 154 ? -2.385 -33.688 -14.18 1 97.38 154 LEU A N 1
ATOM 1254 C CA . LEU A 1 154 ? -3.576 -32.938 -14.508 1 97.38 154 LEU A CA 1
ATOM 1255 C C . LEU A 1 154 ? -3.814 -32.906 -16.016 1 97.38 154 LEU A C 1
ATOM 1257 O O . LEU A 1 154 ? -4.949 -33.062 -16.469 1 97.38 154 LEU A O 1
ATOM 1261 N N . PHE A 1 155 ? -2.797 -32.656 -16.781 1 97.44 155 PHE A N 1
ATOM 1262 C CA . PHE A 1 155 ? -2.887 -32.625 -18.234 1 97.44 155 PHE A CA 1
ATOM 1263 C C . PHE A 1 155 ? -3.236 -34 -18.781 1 97.44 155 PHE A C 1
ATOM 1265 O O . PHE A 1 155 ? -4.043 -34.156 -19.703 1 97.44 155 PHE A O 1
ATOM 1272 N N . LYS A 1 156 ? -2.654 -35.062 -18.203 1 97.12 156 LYS A N 1
ATOM 1273 C CA . LYS A 1 156 ? -2.959 -36.406 -18.625 1 97.12 156 LYS A CA 1
ATOM 1274 C C . LYS A 1 156 ? -4.426 -36.75 -18.375 1 97.12 156 LYS A C 1
ATOM 1276 O O . LYS A 1 156 ? -5.094 -37.344 -19.234 1 97.12 156 LYS A O 1
ATOM 1281 N N . ARG A 1 157 ? -4.844 -36.375 -17.25 1 96.81 157 ARG A N 1
ATOM 1282 C CA . ARG A 1 157 ? -6.211 -36.656 -16.844 1 96.81 157 ARG A CA 1
ATOM 1283 C C . ARG A 1 157 ? -7.223 -35.969 -17.75 1 96.81 157 ARG A C 1
ATOM 1285 O O . ARG A 1 157 ? -8.242 -36.562 -18.109 1 96.81 157 ARG A O 1
ATOM 1292 N N . HIS A 1 158 ? -7.031 -34.75 -18.156 1 95.25 158 HIS A N 1
ATOM 1293 C CA . HIS A 1 158 ? -8.062 -33.938 -18.797 1 95.25 158 HIS A CA 1
ATOM 1294 C C . HIS A 1 158 ? -7.859 -33.875 -20.312 1 95.25 158 HIS A C 1
ATOM 1296 O O . HIS A 1 158 ? -8.805 -33.625 -21.062 1 95.25 158 HIS A O 1
ATOM 1302 N N . LEU A 1 159 ? -6.59 -34.094 -20.75 1 94.19 159 LEU A N 1
ATOM 1303 C CA . LEU A 1 159 ? -6.312 -33.906 -22.172 1 94.19 159 LEU A CA 1
ATOM 1304 C C . LEU A 1 159 ? -5.637 -35.125 -22.781 1 94.19 159 LEU A C 1
ATOM 1306 O O . LEU A 1 159 ? -5.355 -35.156 -23.969 1 94.19 159 LEU A O 1
ATOM 1310 N N . ALA A 1 160 ? -5.297 -36.062 -21.984 1 95 160 ALA A N 1
ATOM 1311 C CA . ALA A 1 160 ? -4.641 -37.281 -22.406 1 95 160 ALA A CA 1
ATOM 1312 C C . ALA A 1 160 ? -3.289 -37 -23.047 1 95 160 ALA A C 1
ATOM 1314 O O . ALA A 1 160 ? -2.91 -37.656 -24.031 1 95 160 ALA A O 1
ATOM 1315 N N . ILE A 1 161 ? -2.611 -36.031 -22.484 1 95.62 161 ILE A N 1
ATOM 1316 C CA . ILE A 1 161 ? -1.27 -35.75 -22.969 1 95.62 161 ILE A CA 1
ATOM 1317 C C . ILE A 1 161 ? -0.33 -35.5 -21.797 1 95.62 161 ILE A C 1
ATOM 1319 O O . ILE A 1 161 ? -0.776 -35.156 -20.703 1 95.62 161 ILE A O 1
ATOM 1323 N N . ASP A 1 162 ? 0.941 -35.781 -22.078 1 97 162 ASP A N 1
ATOM 1324 C CA . ASP A 1 162 ? 2.002 -35.344 -21.172 1 97 162 ASP A CA 1
ATOM 1325 C C . ASP A 1 162 ? 2.582 -34 -21.609 1 97 162 ASP A C 1
ATOM 1327 O O . ASP A 1 162 ? 3.285 -33.906 -22.625 1 97 162 ASP A O 1
ATOM 1331 N N . PRO A 1 163 ? 2.322 -32.906 -20.812 1 96.31 163 PRO A N 1
ATOM 1332 C CA . PRO A 1 163 ? 2.748 -31.562 -21.234 1 96.31 163 PRO A CA 1
ATOM 1333 C C . PRO A 1 163 ? 4.266 -31.438 -21.359 1 96.31 163 PRO A C 1
ATOM 1335 O O . PRO A 1 163 ? 4.762 -30.547 -22.031 1 96.31 163 PRO A O 1
ATOM 1338 N N . LEU A 1 164 ? 5.047 -32.312 -20.688 1 95.56 164 LEU A N 1
ATOM 1339 C CA . LEU A 1 164 ? 6.504 -32.25 -20.734 1 95.56 164 LEU A CA 1
ATOM 1340 C C . LEU A 1 164 ? 7.055 -33 -21.938 1 95.56 164 LEU A C 1
ATOM 1342 O O . LEU A 1 164 ? 8.164 -32.719 -22.391 1 95.56 164 LEU A O 1
ATOM 1346 N N . ARG A 1 165 ? 6.277 -33.875 -22.5 1 94.81 165 ARG A N 1
ATOM 1347 C CA . ARG A 1 165 ? 6.766 -34.719 -23.578 1 94.81 165 ARG A CA 1
ATOM 1348 C C . ARG A 1 165 ? 6.105 -34.375 -24.906 1 94.81 165 ARG A C 1
ATOM 1350 O O . ARG A 1 165 ? 6.664 -34.656 -25.969 1 94.81 165 ARG A O 1
ATOM 1357 N N . ALA A 1 166 ? 4.949 -33.844 -24.812 1 95.31 166 ALA A N 1
ATOM 1358 C CA . ALA A 1 166 ? 4.203 -33.531 -26.031 1 95.31 166 ALA A CA 1
ATOM 1359 C C . ALA A 1 166 ? 5.02 -32.625 -26.953 1 95.31 166 ALA A C 1
ATOM 1361 O O . ALA A 1 166 ? 5.734 -31.734 -26.484 1 95.31 166 ALA A O 1
ATOM 1362 N N . SER A 1 167 ? 4.906 -32.812 -28.266 1 94.81 167 SER A N 1
ATOM 1363 C CA . SER A 1 167 ? 5.586 -31.969 -29.234 1 94.81 167 SER A CA 1
ATOM 1364 C C . SER A 1 167 ? 4.906 -30.609 -29.344 1 94.81 167 SER A C 1
ATOM 1366 O O . SER A 1 167 ? 3.732 -30.469 -29 1 94.81 167 SER A O 1
ATOM 1368 N N . ASP A 1 168 ? 5.637 -29.688 -29.828 1 93.38 168 ASP A N 1
ATOM 1369 C CA . ASP A 1 168 ? 5.066 -28.359 -30.047 1 93.38 168 ASP A CA 1
ATOM 1370 C C . ASP A 1 168 ? 3.875 -28.422 -31 1 93.38 168 ASP A C 1
ATOM 1372 O O . ASP A 1 168 ? 2.879 -27.719 -30.812 1 93.38 168 ASP A O 1
ATOM 1376 N N . ASP A 1 169 ? 4.02 -29.234 -32 1 92.25 169 ASP A N 1
ATOM 1377 C CA . ASP A 1 169 ? 2.941 -29.391 -32.969 1 92.25 169 ASP A CA 1
ATOM 1378 C C . ASP A 1 169 ? 1.685 -29.953 -32.312 1 92.25 169 ASP A C 1
ATOM 1380 O O . ASP A 1 169 ? 0.571 -29.516 -32.625 1 92.25 169 ASP A O 1
ATOM 1384 N N . GLU A 1 170 ? 1.862 -30.922 -31.484 1 92.69 170 GLU A N 1
ATOM 1385 C CA . GLU A 1 170 ? 0.732 -31.5 -30.766 1 92.69 170 GLU A CA 1
ATOM 1386 C C . GLU A 1 170 ? 0.033 -30.453 -29.906 1 92.69 170 GLU A C 1
ATOM 1388 O O . GLU A 1 170 ? -1.197 -30.391 -29.875 1 92.69 170 GLU A O 1
ATOM 1393 N N . LEU A 1 171 ? 0.814 -29.703 -29.172 1 94 171 LEU A N 1
ATOM 1394 C CA . LEU A 1 171 ? 0.265 -28.656 -28.297 1 94 171 LEU A CA 1
ATOM 1395 C C . LEU A 1 171 ? -0.485 -27.609 -29.125 1 94 171 LEU A C 1
ATOM 1397 O O . LEU A 1 171 ? -1.568 -27.172 -28.734 1 94 171 LEU A O 1
ATOM 1401 N N . ARG A 1 172 ? 0.06 -27.219 -30.25 1 93 172 ARG A N 1
ATOM 1402 C CA . ARG A 1 172 ? -0.574 -26.219 -31.109 1 93 172 ARG A CA 1
ATOM 1403 C C . ARG A 1 172 ? -1.892 -26.75 -31.672 1 93 172 ARG A C 1
ATOM 1405 O O . ARG A 1 172 ? -2.871 -26 -31.766 1 93 172 ARG A O 1
ATOM 1412 N N . GLN A 1 173 ? -1.901 -27.953 -32.031 1 91 173 GLN A N 1
ATOM 1413 C CA . GLN A 1 173 ? -3.121 -28.562 -32.531 1 91 173 GLN A CA 1
ATOM 1414 C C . GLN A 1 173 ? -4.227 -28.562 -31.484 1 91 173 GLN A C 1
ATOM 1416 O O . GLN A 1 173 ? -5.383 -28.266 -31.797 1 91 173 GLN A O 1
ATOM 1421 N N . LEU A 1 174 ? -3.854 -28.938 -30.328 1 91.44 174 LEU A N 1
ATOM 1422 C CA . LEU A 1 174 ? -4.828 -28.969 -29.234 1 91.44 174 LEU A CA 1
ATOM 1423 C C . LEU A 1 174 ? -5.336 -27.562 -28.922 1 91.44 174 LEU A C 1
ATOM 1425 O O . LEU A 1 174 ? -6.484 -27.391 -28.516 1 91.44 174 LEU A O 1
ATOM 1429 N N . THR A 1 175 ? -4.445 -26.594 -29.078 1 90.94 175 THR A N 1
ATOM 1430 C CA . THR A 1 175 ? -4.773 -25.203 -28.766 1 90.94 175 THR A CA 1
ATOM 1431 C C . THR A 1 175 ? -5.617 -24.578 -29.875 1 90.94 175 THR A C 1
ATOM 1433 O O . THR A 1 175 ? -6.371 -23.641 -29.625 1 90.94 175 THR A O 1
ATOM 1436 N N . ALA A 1 176 ? -5.547 -25.078 -31.109 1 86.5 176 ALA A N 1
ATOM 1437 C CA . ALA A 1 176 ? -6.188 -24.531 -32.312 1 86.5 176 ALA A CA 1
ATOM 1438 C C . ALA A 1 176 ? -7.707 -24.5 -32.156 1 86.5 176 ALA A C 1
ATOM 1440 O O . ALA A 1 176 ? -8.383 -23.672 -32.75 1 86.5 176 ALA A O 1
ATOM 1441 N N . THR A 1 177 ? -8.211 -25.359 -31.375 1 80.19 177 THR A N 1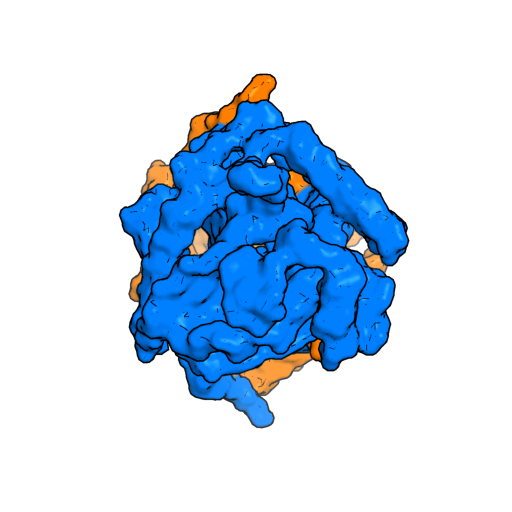
ATOM 1442 C CA . THR A 1 177 ? -9.648 -25.359 -31.156 1 80.19 177 THR A CA 1
ATOM 1443 C C . THR A 1 177 ? -10.086 -24.125 -30.375 1 80.19 177 THR A C 1
ATOM 1445 O O . THR A 1 177 ? -11.266 -23.766 -30.391 1 80.19 177 THR A O 1
ATOM 1448 N N . PHE A 1 178 ? -9.141 -23.453 -29.766 1 75.69 178 PHE A N 1
ATOM 1449 C CA . PHE A 1 178 ? -9.477 -22.344 -28.875 1 75.69 178 PHE A CA 1
ATOM 1450 C C . PHE A 1 178 ? -8.898 -21.047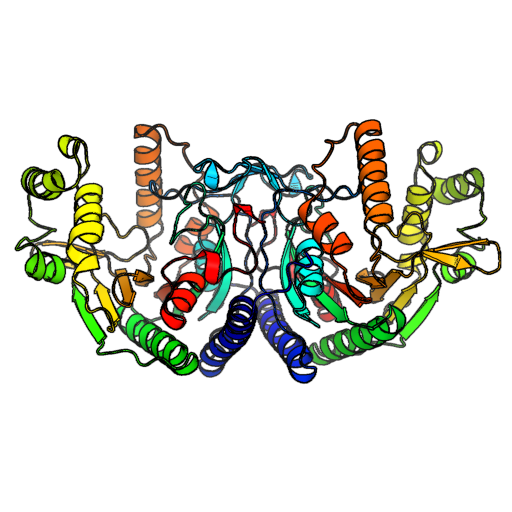 -29.406 1 75.69 178 PHE A C 1
ATOM 1452 O O . PHE A 1 178 ? -9.352 -19.969 -29.031 1 75.69 178 PHE A O 1
ATOM 1459 N N . TRP A 1 179 ? -7.723 -21.141 -30.125 1 68.25 179 TRP A N 1
ATOM 1460 C CA . TRP A 1 179 ? -7.027 -19.938 -30.578 1 68.25 179 TRP A CA 1
ATOM 1461 C C . TRP A 1 179 ? -6.727 -20.016 -32.094 1 68.25 179 TRP A C 1
ATOM 1463 O O . TRP A 1 179 ? -6.18 -21.016 -32.562 1 68.25 179 TRP A O 1
ATOM 1473 N N . VAL A 1 180 ? -7.188 -19.094 -32.812 1 62 180 VAL A N 1
ATOM 1474 C CA . VAL A 1 180 ? -7.125 -19.078 -34.281 1 62 180 VAL A CA 1
ATOM 1475 C C . VAL A 1 180 ? -5.668 -19.078 -34.75 1 62 180 VAL A C 1
ATOM 1477 O O . VAL A 1 180 ? -5.305 -19.81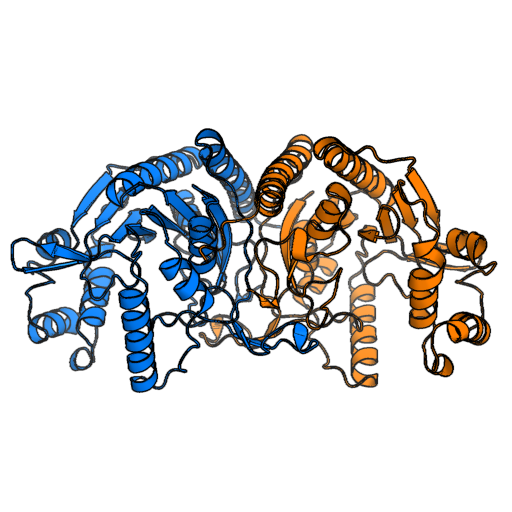2 -35.656 1 62 180 VAL A O 1
ATOM 1480 N N . ASP A 1 181 ? -4.836 -18.219 -34.156 1 71.38 181 ASP A N 1
ATOM 1481 C CA . ASP A 1 181 ? -3.459 -18.141 -34.656 1 71.38 181 ASP A CA 1
ATOM 1482 C C . ASP A 1 181 ? -2.523 -18.938 -33.75 1 71.38 181 ASP A C 1
ATOM 1484 O O . ASP A 1 181 ? -1.42 -18.5 -33.438 1 71.38 181 ASP A O 1
ATOM 1488 N N . ALA A 1 182 ? -2.836 -20.109 -33.5 1 74.12 182 ALA A N 1
ATOM 1489 C CA . ALA A 1 182 ? -2.113 -21 -32.562 1 74.12 182 ALA A CA 1
ATOM 1490 C C . ALA A 1 182 ? -0.726 -21.328 -33.125 1 74.12 182 ALA A C 1
ATOM 1492 O O . ALA A 1 182 ? 0.196 -21.609 -32.344 1 74.12 182 ALA A O 1
ATOM 1493 N N . ASN A 1 183 ? -0.569 -21.219 -34.375 1 72.19 183 ASN A N 1
ATOM 1494 C CA . ASN A 1 183 ? 0.692 -21.594 -35 1 72.19 183 ASN A CA 1
ATOM 1495 C C . ASN A 1 183 ? 1.823 -20.656 -34.594 1 72.19 183 ASN A C 1
ATOM 1497 O O . ASN A 1 183 ? 2.998 -20.969 -34.781 1 72.19 183 ASN A O 1
ATOM 1501 N N . ARG A 1 184 ? 1.483 -19.688 -33.969 1 76.06 184 ARG A N 1
ATOM 1502 C CA . ARG A 1 184 ? 2.498 -18.688 -33.625 1 76.06 184 ARG A CA 1
ATOM 1503 C C . ARG A 1 184 ? 2.785 -18.688 -32.125 1 76.06 184 ARG A C 1
ATOM 1505 O O . ARG A 1 184 ? 3.643 -17.938 -31.656 1 76.06 184 ARG A O 1
ATOM 1512 N N . LEU A 1 185 ? 2.146 -19.562 -31.547 1 82.56 185 LEU A N 1
ATOM 1513 C CA . LEU A 1 185 ? 2.314 -19.547 -30.094 1 82.56 185 LEU A CA 1
ATOM 1514 C C . LEU A 1 185 ? 3.51 -20.391 -29.672 1 82.56 185 LEU A C 1
ATOM 1516 O O . LEU A 1 185 ? 3.752 -21.453 -30.25 1 82.56 185 LEU A O 1
ATOM 1520 N N . ASP A 1 186 ? 4.203 -19.891 -28.734 1 87.5 186 ASP A N 1
ATOM 1521 C CA . ASP A 1 186 ? 5.277 -20.688 -28.172 1 87.5 186 ASP A CA 1
ATOM 1522 C C . ASP A 1 186 ? 4.727 -21.75 -27.219 1 87.5 186 ASP A C 1
ATOM 1524 O O . ASP A 1 186 ? 3.541 -21.734 -26.875 1 87.5 186 ASP A O 1
ATOM 1528 N N . ARG A 1 187 ? 5.531 -22.719 -26.828 1 91.69 187 ARG A N 1
ATOM 1529 C CA . ARG A 1 187 ? 5.152 -23.891 -26.047 1 91.69 187 ARG A CA 1
ATOM 1530 C C . ARG A 1 187 ? 4.43 -23.469 -24.766 1 91.69 187 ARG A C 1
ATOM 1532 O O . ARG A 1 187 ? 3.336 -23.969 -24.484 1 91.69 187 ARG A O 1
ATOM 1539 N N . ASP A 1 188 ? 5 -22.578 -23.969 1 91.31 188 ASP A N 1
ATOM 1540 C CA . ASP A 1 188 ? 4.43 -22.188 -22.672 1 91.31 188 ASP A CA 1
ATOM 1541 C C . ASP A 1 188 ? 3.09 -21.484 -22.859 1 91.31 188 ASP A C 1
ATOM 1543 O O . ASP A 1 188 ? 2.176 -21.656 -22.047 1 91.31 188 ASP A O 1
ATOM 1547 N N . THR A 1 189 ? 2.98 -20.688 -23.875 1 89.75 189 THR A N 1
ATOM 1548 C CA . THR A 1 189 ? 1.707 -20.047 -24.172 1 89.75 189 THR A CA 1
ATOM 1549 C C . THR A 1 189 ? 0.632 -21.094 -24.469 1 89.75 189 THR A C 1
ATOM 1551 O O . THR A 1 189 ? -0.505 -20.969 -24.016 1 89.75 189 THR A O 1
ATOM 1554 N N . CYS A 1 190 ? 0.976 -22.094 -25.297 1 92.88 190 CYS A N 1
ATOM 1555 C CA . CYS A 1 190 ? 0.039 -23.172 -25.594 1 92.88 190 CYS A CA 1
ATOM 1556 C C . CYS A 1 190 ? -0.414 -23.859 -24.328 1 92.88 190 CYS A C 1
ATOM 1558 O O . CYS A 1 190 ? -1.608 -24.094 -24.125 1 92.88 190 CYS A O 1
ATOM 1560 N N . LEU A 1 191 ? 0.524 -24.172 -23.5 1 94.5 191 LEU A N 1
ATOM 1561 C CA . LEU A 1 191 ? 0.225 -24.859 -22.234 1 94.5 191 LEU A CA 1
ATOM 1562 C C . LEU A 1 191 ? -0.684 -24 -21.359 1 94.5 191 LEU A C 1
ATOM 1564 O O . LEU A 1 191 ? -1.615 -24.516 -20.734 1 94.5 191 LEU A O 1
ATOM 1568 N N . ASP A 1 192 ? -0.436 -22.734 -21.297 1 92 192 ASP A N 1
ATOM 1569 C CA . ASP A 1 192 ? -1.248 -21.812 -20.516 1 92 192 ASP A CA 1
ATOM 1570 C C . ASP A 1 192 ? -2.684 -21.766 -21.031 1 92 192 ASP A C 1
ATOM 1572 O O . ASP A 1 192 ? -3.633 -21.734 -20.25 1 92 192 ASP A O 1
ATOM 1576 N N . VAL A 1 193 ? -2.797 -21.703 -22.328 1 91.75 193 VAL A N 1
ATOM 1577 C CA . VAL A 1 193 ? -4.113 -21.672 -22.953 1 91.75 193 VAL A CA 1
ATOM 1578 C C . VAL A 1 193 ? -4.875 -22.953 -22.625 1 91.75 193 VAL A C 1
ATOM 1580 O O . VAL A 1 193 ? -6.055 -22.906 -22.266 1 91.75 193 VAL A O 1
ATOM 1583 N N . LEU A 1 194 ? -4.234 -24.047 -22.734 1 94.25 194 LEU A N 1
ATOM 1584 C CA . LEU A 1 194 ? -4.863 -25.328 -22.453 1 94.25 194 LEU A CA 1
ATOM 1585 C C . LEU A 1 194 ? -5.281 -25.422 -20.984 1 94.25 194 LEU A C 1
ATOM 1587 O O . LEU A 1 194 ? -6.375 -25.891 -20.672 1 94.25 194 LEU A O 1
ATOM 1591 N N . LEU A 1 195 ? -4.398 -24.984 -20.109 1 94.56 195 LEU A N 1
ATOM 1592 C CA . LEU A 1 195 ? -4.719 -24.984 -18.688 1 94.56 195 LEU A CA 1
ATOM 1593 C C . LEU A 1 195 ? -5.934 -24.109 -18.391 1 94.56 195 LEU A C 1
ATOM 1595 O O . LEU A 1 195 ? -6.883 -24.547 -17.734 1 94.56 195 LEU A O 1
ATOM 1599 N N . THR A 1 196 ? -5.953 -22.922 -18.922 1 92 196 THR A N 1
ATOM 1600 C CA . THR A 1 196 ? -6.949 -21.906 -18.609 1 92 196 THR A CA 1
ATOM 1601 C C . THR A 1 196 ? -8.297 -22.266 -19.234 1 92 196 THR A C 1
ATOM 1603 O O . THR A 1 196 ? -9.344 -22.109 -18.594 1 92 196 THR A O 1
ATOM 1606 N N . HIS A 1 197 ? -8.297 -22.828 -20.438 1 91 197 HIS A N 1
ATOM 1607 C CA . HIS A 1 197 ? -9.547 -22.953 -21.188 1 91 197 HIS A CA 1
ATOM 1608 C C . HIS A 1 197 ? -10.078 -24.375 -21.125 1 91 197 HIS A C 1
ATOM 1610 O O . HIS A 1 197 ? -11.273 -24.609 -21.344 1 91 197 HIS A O 1
ATOM 1616 N N . ARG A 1 198 ? -9.242 -25.297 -20.844 1 92.31 198 ARG A N 1
ATOM 1617 C CA . ARG A 1 198 ? -9.695 -26.688 -20.891 1 92.31 198 ARG A CA 1
ATOM 1618 C C . ARG A 1 198 ? -9.688 -27.312 -19.5 1 92.31 198 ARG A C 1
ATOM 1620 O O . ARG A 1 198 ? -10.617 -28.047 -19.141 1 92.31 198 ARG A O 1
ATOM 1627 N N . ILE A 1 199 ? -8.742 -27.031 -18.75 1 95.19 199 ILE A N 1
ATOM 1628 C CA . ILE A 1 199 ? -8.539 -27.766 -17.516 1 95.19 199 ILE A CA 1
ATOM 1629 C C . ILE A 1 199 ? -9.219 -27.031 -16.359 1 95.19 199 ILE A C 1
ATOM 1631 O O . ILE A 1 199 ? -10 -27.609 -15.609 1 95.19 199 ILE A O 1
ATOM 1635 N N . GLU A 1 200 ? -8.953 -25.719 -16.234 1 94.5 200 GLU A N 1
ATOM 1636 C CA . GLU A 1 200 ? -9.484 -24.938 -15.117 1 94.5 200 GLU A CA 1
ATOM 1637 C C . GLU A 1 200 ? -11 -25.047 -15.039 1 94.5 200 GLU A C 1
ATOM 1639 O O . GLU A 1 200 ? -11.555 -25.266 -13.961 1 94.5 200 GLU A O 1
ATOM 1644 N N . PRO A 1 201 ? -11.734 -25 -16.172 1 92.81 201 PRO A N 1
ATOM 1645 C CA . PRO A 1 201 ? -13.195 -25.109 -16.094 1 92.81 201 PRO A CA 1
ATOM 1646 C C . PRO A 1 201 ? -13.672 -26.469 -15.594 1 92.81 201 PRO A C 1
ATOM 1648 O O . PRO A 1 201 ? -14.82 -26.594 -15.156 1 92.81 201 PRO A O 1
ATOM 1651 N N . ALA A 1 202 ? -12.828 -27.438 -15.664 1 93.44 202 ALA A N 1
ATOM 1652 C CA . ALA A 1 202 ? -13.203 -28.812 -15.289 1 93.44 202 ALA A CA 1
ATOM 1653 C C . ALA A 1 202 ? -12.859 -29.094 -13.836 1 93.44 202 ALA A C 1
ATOM 1655 O O . ALA A 1 202 ? -13.211 -30.156 -13.305 1 93.44 202 ALA A O 1
ATOM 1656 N N . LEU A 1 203 ? -12.188 -28.188 -13.125 1 94.88 203 LEU A N 1
ATOM 1657 C CA . LEU A 1 203 ? -11.836 -28.391 -11.727 1 94.88 203 LEU A CA 1
ATOM 1658 C C . LEU A 1 203 ? -13.086 -28.422 -10.852 1 94.88 203 LEU A C 1
ATOM 1660 O O . LEU A 1 203 ? -14.102 -27.812 -11.195 1 94.88 203 LEU A O 1
ATOM 1664 N N . PRO A 1 204 ? -13.047 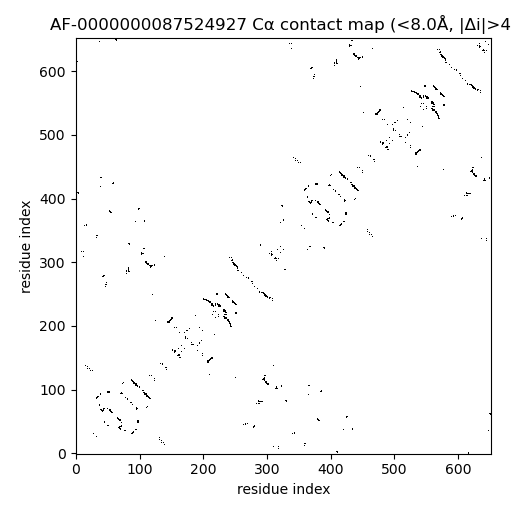-29.172 -9.719 1 92.25 204 PRO A N 1
ATOM 1665 C CA . PRO A 1 204 ? -14.227 -29.234 -8.852 1 92.25 204 PRO A CA 1
ATOM 1666 C C . PRO A 1 204 ? -14.688 -27.859 -8.391 1 92.25 204 PRO A C 1
ATOM 1668 O O . PRO A 1 204 ? -13.906 -27.109 -7.805 1 92.25 204 PRO A O 1
ATOM 1671 N N . PRO A 1 205 ? -15.891 -27.562 -8.57 1 88.31 205 PRO A N 1
ATOM 1672 C CA . PRO A 1 205 ? -16.406 -26.203 -8.305 1 88.31 205 PRO A CA 1
ATOM 1673 C C . PRO A 1 205 ? -16.312 -25.828 -6.824 1 88.31 205 PRO A C 1
ATOM 1675 O O . PRO A 1 205 ? -16.203 -24.656 -6.492 1 88.31 205 PRO A O 1
ATOM 1678 N N . THR A 1 206 ? -16.344 -26.766 -5.957 1 88.94 206 THR A N 1
ATOM 1679 C CA . THR A 1 206 ? -16.344 -26.438 -4.535 1 88.94 206 THR A CA 1
ATOM 1680 C C . THR A 1 206 ? -15.07 -26.938 -3.865 1 88.94 206 THR A C 1
ATOM 1682 O O . THR A 1 206 ? -14.898 -26.781 -2.654 1 88.94 206 THR A O 1
ATOM 1685 N N . GLY A 1 207 ? -14.188 -27.406 -4.578 1 92.75 207 GLY A N 1
ATOM 1686 C CA . GLY A 1 207 ? -12.984 -27.984 -4.008 1 92.75 207 GLY A CA 1
ATOM 1687 C C . GLY A 1 207 ? -11.773 -27.078 -4.102 1 92.75 207 GLY A C 1
ATOM 1688 O O . GLY A 1 207 ? -11.844 -26 -4.703 1 92.75 207 GLY A O 1
ATOM 1689 N N . LEU A 1 208 ? -10.742 -27.469 -3.348 1 97 208 LEU A N 1
ATOM 1690 C CA . LEU A 1 208 ? -9.414 -26.875 -3.455 1 97 208 LEU A CA 1
ATOM 1691 C C . LEU A 1 208 ? -8.461 -27.797 -4.215 1 97 208 LEU A C 1
ATOM 1693 O O . LEU A 1 208 ? -8.367 -28.984 -3.906 1 97 208 LEU A O 1
ATOM 1697 N N . THR A 1 209 ? -7.855 -27.266 -5.242 1 98.06 209 THR A N 1
ATOM 1698 C CA . THR A 1 209 ? -6.922 -28.062 -6.027 1 98.06 209 THR A CA 1
ATOM 1699 C C . THR A 1 209 ? -5.539 -27.422 -6.035 1 98.06 209 THR A C 1
ATOM 1701 O O . THR A 1 209 ? -5.367 -26.312 -6.551 1 98.06 209 THR A O 1
ATOM 1704 N N . PHE A 1 210 ? -4.598 -28.078 -5.445 1 98.62 210 PHE A N 1
ATOM 1705 C CA . PHE A 1 210 ? -3.199 -27.688 -5.574 1 98.62 210 PHE A CA 1
ATOM 1706 C C . PHE A 1 210 ? -2.566 -28.344 -6.797 1 98.62 210 PHE A C 1
ATOM 1708 O O . PHE A 1 210 ? -2.51 -29.578 -6.887 1 98.62 210 PHE A O 1
ATOM 1715 N N . VAL A 1 211 ? -2.127 -27.547 -7.734 1 98.5 211 VAL A N 1
ATOM 1716 C CA . VAL A 1 211 ? -1.359 -28.016 -8.883 1 98.5 211 VAL A CA 1
ATOM 1717 C C . VAL A 1 211 ? 0.121 -27.703 -8.68 1 98.5 211 VAL A C 1
ATOM 1719 O O . VAL A 1 211 ? 0.497 -26.547 -8.5 1 98.5 211 VAL A O 1
ATOM 1722 N N . TYR A 1 212 ? 0.936 -28.734 -8.695 1 98.31 212 TYR A N 1
ATOM 1723 C CA . TYR A 1 212 ? 2.336 -28.469 -8.391 1 98.31 212 TYR A CA 1
ATOM 1724 C C . TYR A 1 212 ? 3.258 -29.156 -9.391 1 98.31 212 TYR A C 1
ATOM 1726 O O . TYR A 1 212 ? 2.793 -29.875 -10.281 1 98.31 212 TYR A O 1
ATOM 1734 N N . ASP A 1 213 ? 4.527 -28.75 -9.367 1 97.62 213 ASP A N 1
ATOM 1735 C CA . ASP A 1 213 ? 5.566 -29.266 -10.25 1 97.62 213 ASP A CA 1
ATOM 1736 C C . ASP A 1 213 ? 5.332 -28.828 -11.695 1 97.62 213 ASP A C 1
ATOM 1738 O O . ASP A 1 213 ? 5.289 -29.672 -12.602 1 97.62 213 ASP A O 1
ATOM 1742 N N . TYR A 1 214 ? 5.273 -27.562 -11.844 1 97.69 214 TYR A N 1
ATOM 1743 C CA . TYR A 1 214 ? 5.094 -26.953 -13.156 1 97.69 214 TYR A CA 1
ATOM 1744 C C . TYR A 1 214 ? 6.328 -27.172 -14.031 1 97.69 214 TYR A C 1
ATOM 1746 O O . TYR A 1 214 ? 7.418 -27.438 -13.516 1 97.69 214 TYR A O 1
ATOM 1754 N N . PRO A 1 215 ? 6.117 -27.094 -15.383 1 96.25 215 PRO A N 1
ATOM 1755 C CA . PRO A 1 215 ? 7.309 -27.109 -16.234 1 96.25 215 PRO A CA 1
ATOM 1756 C C . PRO A 1 215 ? 8.367 -26.094 -15.805 1 96.25 215 PRO A C 1
ATOM 1758 O O . PRO A 1 215 ? 8.023 -24.984 -15.422 1 96.25 215 PRO A O 1
ATOM 1761 N N . ALA A 1 216 ? 9.594 -26.469 -15.891 1 94.38 216 ALA A N 1
ATOM 1762 C CA . ALA A 1 216 ? 10.688 -25.609 -15.445 1 94.38 216 ALA A CA 1
ATOM 1763 C C . ALA A 1 216 ? 10.641 -24.25 -16.141 1 94.38 216 ALA A C 1
ATOM 1765 O O . ALA A 1 216 ? 10.977 -23.219 -15.531 1 94.38 216 ALA A O 1
ATOM 1766 N N . SER A 1 217 ? 10.195 -24.219 -17.344 1 90.69 217 SER A N 1
ATOM 1767 C CA . SER A 1 217 ? 10.141 -22.984 -18.141 1 90.69 217 SER A CA 1
ATOM 1768 C C . SER A 1 217 ? 9.094 -22.031 -17.578 1 90.69 217 SER A C 1
ATOM 1770 O O . SER A 1 217 ? 9.109 -20.828 -17.891 1 90.69 217 SER A O 1
ATOM 1772 N N . GLN A 1 218 ? 8.18 -22.531 -16.703 1 90.94 218 GLN A N 1
ATOM 1773 C CA . GLN A 1 218 ? 7.125 -21.719 -16.125 1 90.94 218 GLN A CA 1
ATOM 1774 C C . GLN A 1 218 ? 7.402 -21.438 -14.648 1 90.94 218 GLN A C 1
ATOM 1776 O O . GLN A 1 218 ? 6.492 -21.078 -13.891 1 90.94 218 GLN A O 1
ATOM 1781 N N . ALA A 1 219 ? 8.617 -21.594 -14.227 1 89.44 219 ALA A N 1
ATOM 1782 C CA . ALA A 1 219 ? 8.953 -21.516 -12.812 1 89.44 219 ALA A CA 1
ATOM 1783 C C . ALA A 1 219 ? 10.195 -20.656 -12.594 1 89.44 219 ALA A C 1
ATOM 1785 O O . ALA A 1 219 ? 11.172 -21.109 -12 1 89.44 219 ALA A O 1
ATOM 1786 N N . VAL A 1 220 ? 10.102 -19.359 -12.805 1 81.44 220 VAL A N 1
ATOM 1787 C CA . VAL A 1 220 ? 11.227 -18.438 -12.906 1 81.44 220 VAL A CA 1
ATOM 1788 C C . VAL A 1 220 ? 11.883 -18.266 -11.539 1 81.44 220 VAL A C 1
ATOM 1790 O O . VAL A 1 220 ? 13.094 -18.078 -11.445 1 81.44 220 VAL A O 1
ATOM 1793 N N . LEU A 1 221 ? 11.117 -18.406 -10.445 1 88.31 221 LEU A N 1
ATOM 1794 C CA . LEU A 1 221 ? 11.656 -18.047 -9.141 1 88.31 221 LEU A CA 1
ATOM 1795 C C . LEU A 1 221 ? 11.727 -19.281 -8.234 1 88.31 221 LEU A C 1
ATOM 1797 O O . LEU A 1 221 ? 11.945 -19.141 -7.023 1 88.31 221 LEU A O 1
ATOM 1801 N N . SER A 1 222 ? 11.555 -20.438 -8.836 1 95 222 SER A N 1
ATOM 1802 C CA . SER A 1 222 ? 11.516 -21.641 -8.008 1 95 222 SER A CA 1
ATOM 1803 C C . SER A 1 222 ? 12.734 -22.516 -8.266 1 95 222 SER A C 1
ATOM 1805 O O . SER A 1 222 ? 13.391 -22.391 -9.305 1 95 222 SER A O 1
ATOM 1807 N N . ARG A 1 223 ? 13.008 -23.344 -7.355 1 95.56 223 ARG A N 1
ATOM 1808 C CA . ARG A 1 223 ? 13.969 -24.422 -7.551 1 95.56 223 ARG A CA 1
ATOM 1809 C C . ARG A 1 223 ? 13.508 -25.375 -8.648 1 95.56 223 ARG A C 1
ATOM 1811 O O . ARG A 1 223 ? 12.305 -25.547 -8.859 1 95.56 223 ARG A O 1
ATOM 1818 N N . ILE A 1 224 ? 14.539 -25.891 -9.289 1 95.75 224 ILE A N 1
ATOM 1819 C CA . ILE A 1 224 ? 14.25 -26.859 -10.344 1 95.75 224 ILE A CA 1
ATOM 1820 C C . ILE A 1 224 ? 14.703 -28.25 -9.914 1 95.75 224 ILE A C 1
ATOM 1822 O O . ILE A 1 224 ? 15.781 -28.406 -9.32 1 95.75 224 ILE A O 1
ATOM 1826 N N . ARG A 1 225 ? 13.867 -29.203 -10.164 1 95.06 225 ARG A N 1
ATOM 1827 C CA . ARG A 1 225 ? 14.188 -30.609 -9.891 1 95.06 225 ARG A CA 1
ATOM 1828 C C . ARG A 1 225 ? 14.07 -31.453 -11.156 1 95.06 225 ARG A C 1
ATOM 1830 O O . ARG A 1 225 ? 13.18 -31.234 -11.977 1 95.06 225 ARG A O 1
ATOM 1837 N N . LYS A 1 226 ? 14.922 -32.406 -11.25 1 95 226 LYS A N 1
ATOM 1838 C CA . LYS A 1 226 ? 14.875 -33.312 -12.383 1 95 226 LYS A CA 1
ATOM 1839 C C . LYS A 1 226 ? 14.039 -34.562 -12.047 1 95 226 LYS A C 1
ATOM 1841 O O . LYS A 1 226 ? 14.258 -35.219 -11.023 1 95 226 LYS A O 1
ATOM 1846 N N . GLU A 1 227 ? 13.133 -34.781 -12.93 1 93.38 227 GLU A N 1
ATOM 1847 C CA . GLU A 1 227 ? 12.336 -36 -12.789 1 93.38 227 GLU A CA 1
ATOM 1848 C C . GLU A 1 227 ? 13.125 -37.25 -13.219 1 93.38 227 GLU A C 1
ATOM 1850 O O . GLU A 1 227 ? 14.133 -37.125 -13.914 1 93.38 227 GLU A O 1
ATOM 1855 N N . PRO A 1 228 ? 12.641 -38.375 -12.797 1 93.12 228 PRO A N 1
ATOM 1856 C CA . PRO A 1 228 ? 13.367 -39.594 -13.148 1 93.12 228 PRO A CA 1
ATOM 1857 C C . PRO A 1 228 ? 13.523 -39.781 -14.656 1 93.12 228 PRO A C 1
ATOM 1859 O O . PRO A 1 228 ? 14.516 -40.375 -15.109 1 93.12 228 PRO A O 1
ATOM 1862 N N . ASP A 1 229 ? 12.609 -39.281 -15.414 1 93.94 229 ASP A N 1
ATOM 1863 C CA . ASP A 1 229 ? 12.656 -39.469 -16.859 1 93.94 229 ASP A CA 1
ATOM 1864 C C . ASP A 1 229 ? 13.484 -38.375 -17.516 1 93.94 229 ASP A C 1
ATOM 1866 O O . ASP A 1 229 ? 13.586 -38.312 -18.75 1 93.94 229 ASP A O 1
ATOM 1870 N N . GLY A 1 230 ? 14 -37.469 -16.766 1 93.69 230 GLY A N 1
ATOM 1871 C CA . GLY A 1 230 ? 14.953 -36.5 -17.281 1 93.69 230 GLY A CA 1
ATOM 1872 C C . GLY A 1 230 ? 14.367 -35.125 -17.453 1 93.69 230 GLY A C 1
ATOM 1873 O O . GLY A 1 230 ? 15.109 -34.156 -17.594 1 93.69 230 GLY A O 1
ATOM 1874 N N . TYR A 1 231 ? 13.062 -35.031 -17.469 1 93.69 231 TYR A N 1
ATOM 1875 C CA . TYR A 1 231 ? 12.445 -33.719 -17.656 1 93.69 231 TYR A CA 1
ATOM 1876 C C . TYR A 1 231 ? 12.516 -32.906 -16.375 1 93.69 231 TYR A C 1
ATOM 1878 O O . TYR A 1 231 ? 12.594 -33.469 -15.273 1 93.69 231 TYR A O 1
ATOM 1886 N N . LYS A 1 232 ? 12.555 -31.609 -16.562 1 95.75 232 LYS A N 1
ATOM 1887 C CA . LYS A 1 232 ? 12.727 -30.719 -15.422 1 95.75 232 LYS A CA 1
ATOM 1888 C C . LYS A 1 232 ? 11.398 -30.062 -15.031 1 95.75 232 LYS A C 1
ATOM 1890 O O . LYS A 1 232 ? 10.602 -29.703 -15.891 1 95.75 232 LYS A O 1
ATOM 1895 N N . VAL A 1 233 ? 11.195 -30 -13.742 1 97.31 233 VAL A N 1
ATOM 1896 C CA . VAL A 1 233 ? 10.016 -29.328 -13.211 1 97.31 233 VAL A CA 1
ATOM 1897 C C . VAL A 1 233 ? 10.43 -28.328 -12.133 1 97.31 233 VAL A C 1
ATOM 1899 O O . VAL A 1 233 ? 11.484 -28.484 -11.516 1 97.31 233 VAL A O 1
ATOM 1902 N N . GLY A 1 234 ? 9.641 -27.281 -12.055 1 97.25 234 GLY A N 1
ATOM 1903 C CA . GLY A 1 234 ? 9.82 -26.328 -10.969 1 97.25 234 GLY A CA 1
ATOM 1904 C C . GLY A 1 234 ? 9.078 -26.719 -9.703 1 97.25 234 GLY A C 1
ATOM 1905 O O . GLY A 1 234 ? 7.953 -27.203 -9.766 1 97.25 234 GLY A O 1
ATOM 1906 N N . GLU A 1 235 ? 9.742 -26.547 -8.562 1 98.19 235 GLU A N 1
ATOM 1907 C CA . GLU A 1 235 ? 9.07 -26.719 -7.277 1 98.19 235 GLU A CA 1
ATOM 1908 C C . GLU A 1 235 ? 8.141 -25.531 -6.984 1 98.19 235 GLU A C 1
ATOM 1910 O O . GLU A 1 235 ? 8.391 -24.766 -6.059 1 98.19 235 GLU A O 1
ATOM 1915 N N . ARG A 1 236 ? 7.16 -25.5 -7.773 1 98.31 236 ARG A N 1
ATOM 1916 C CA . ARG A 1 236 ? 6.133 -24.469 -7.82 1 98.31 236 ARG A CA 1
ATOM 1917 C C . ARG A 1 236 ? 4.742 -25.062 -7.645 1 98.31 236 ARG A C 1
ATOM 1919 O O . ARG A 1 236 ? 4.496 -26.203 -8.062 1 98.31 236 ARG A O 1
ATOM 1926 N N . PHE A 1 237 ? 3.852 -24.344 -6.992 1 98.62 237 PHE A N 1
ATOM 1927 C CA . PHE A 1 237 ? 2.459 -24.781 -6.941 1 98.62 237 PHE A CA 1
ATOM 1928 C C . PHE A 1 237 ? 1.52 -23.594 -7.125 1 98.62 237 PHE A C 1
ATOM 1930 O O . PHE A 1 237 ? 1.903 -22.453 -6.883 1 98.62 237 PHE A O 1
ATOM 1937 N N . GLU A 1 238 ? 0.363 -23.859 -7.625 1 98.44 238 GLU A N 1
ATOM 1938 C CA . GLU A 1 238 ? -0.782 -22.953 -7.594 1 98.44 238 GLU A CA 1
ATOM 1939 C C . GLU A 1 238 ? -1.955 -23.578 -6.84 1 98.44 238 GLU A C 1
ATOM 1941 O O . GLU A 1 238 ? -2.109 -24.797 -6.816 1 98.44 238 GLU A O 1
ATOM 1946 N N . LEU A 1 239 ? -2.686 -22.766 -6.195 1 98.69 239 LEU A N 1
ATOM 1947 C CA . LEU A 1 239 ? -3.934 -23.203 -5.574 1 98.69 239 LEU A CA 1
ATOM 1948 C C . LEU A 1 239 ? -5.137 -22.656 -6.34 1 98.69 239 LEU A C 1
ATOM 1950 O O . LEU A 1 239 ? -5.215 -21.469 -6.617 1 98.69 239 LEU A O 1
ATOM 1954 N N . TYR A 1 240 ? -6.043 -23.578 -6.621 1 97.38 240 TYR A N 1
ATOM 1955 C CA . TYR A 1 240 ? -7.316 -23.219 -7.238 1 97.38 240 TYR A CA 1
ATOM 1956 C C . TYR A 1 240 ? -8.477 -23.484 -6.289 1 97.38 240 TYR A C 1
ATOM 1958 O O . TYR A 1 240 ? -8.539 -24.547 -5.656 1 97.38 240 TYR A O 1
ATOM 1966 N N . ALA A 1 241 ? -9.336 -22.562 -6.074 1 95.62 241 ALA A N 1
ATOM 1967 C CA . ALA A 1 241 ? -10.688 -22.766 -5.562 1 95.62 241 ALA A CA 1
ATOM 1968 C C . ALA A 1 241 ? -11.711 -22.797 -6.695 1 95.62 241 ALA A C 1
ATOM 1970 O O . ALA A 1 241 ? -12.055 -21.75 -7.25 1 95.62 241 ALA A O 1
ATOM 1971 N N . GLY A 1 242 ? -12.242 -23.984 -6.953 1 92.56 242 GLY A N 1
ATOM 1972 C CA . GLY A 1 242 ? -12.93 -24.094 -8.227 1 92.56 242 GLY A CA 1
ATOM 1973 C C . GLY A 1 242 ? -12.055 -23.766 -9.414 1 92.56 242 GLY A C 1
ATOM 1974 O O . GLY A 1 242 ? -10.953 -24.312 -9.555 1 92.56 242 GLY A O 1
ATOM 1975 N N . GLN A 1 243 ? -12.516 -22.781 -10.211 1 90.56 243 GLN A N 1
ATOM 1976 C CA . GLN A 1 243 ? -11.797 -22.422 -11.422 1 90.56 243 GLN A CA 1
ATOM 1977 C C . GLN A 1 243 ? -10.875 -21.234 -11.195 1 90.56 243 GLN A C 1
ATOM 1979 O O . GLN A 1 243 ? -10.125 -20.828 -12.086 1 90.56 243 GLN A O 1
ATOM 1984 N N . VAL A 1 244 ? -10.891 -20.75 -10.047 1 91.44 244 VAL A N 1
ATOM 1985 C CA . VAL A 1 244 ? -10.188 -19.5 -9.797 1 91.44 244 VAL A CA 1
ATOM 1986 C C . VAL A 1 244 ? -8.852 -19.781 -9.109 1 91.44 244 VAL A C 1
ATOM 1988 O O . VAL A 1 244 ? -8.812 -20.422 -8.055 1 91.44 244 VAL A O 1
ATOM 1991 N N . GLU A 1 245 ? -7.781 -19.328 -9.742 1 96.12 245 GLU A N 1
ATOM 1992 C CA . GLU A 1 245 ? -6.469 -1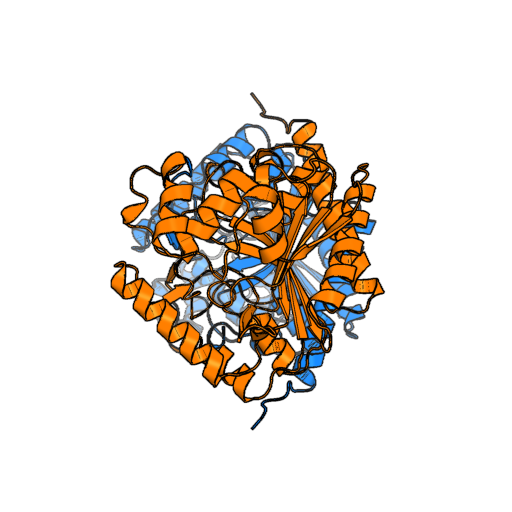9.406 -9.109 1 96.12 245 GLU A CA 1
ATOM 1993 C C . GLU A 1 245 ? -6.375 -18.438 -7.93 1 96.12 245 GLU A C 1
ATOM 1995 O O . GLU A 1 245 ? -6.555 -17.219 -8.094 1 96.12 245 GLU A O 1
ATOM 2000 N N . LEU A 1 246 ? -5.984 -18.922 -6.738 1 97.62 246 LEU A N 1
ATOM 2001 C CA . LEU A 1 246 ? -5.945 -18.094 -5.535 1 97.62 246 LEU A CA 1
ATOM 2002 C C . LEU A 1 246 ? -4.508 -17.766 -5.148 1 97.62 246 LEU A C 1
ATOM 2004 O O . LEU A 1 246 ? -4.246 -16.734 -4.531 1 97.62 246 LEU A O 1
ATOM 2008 N N . ALA A 1 247 ? -3.613 -18.672 -5.477 1 98.56 247 ALA A N 1
ATOM 2009 C CA . ALA A 1 247 ? -2.266 -18.516 -4.938 1 98.56 247 ALA A CA 1
ATOM 2010 C C . ALA A 1 247 ? -1.224 -19.125 -5.859 1 98.56 247 ALA A C 1
ATOM 2012 O O . ALA A 1 247 ? -1.532 -20.047 -6.629 1 98.56 247 ALA A O 1
ATOM 2013 N N . ASN A 1 248 ? -0.055 -18.641 -5.816 1 98.12 248 ASN A N 1
ATOM 2014 C CA . ASN A 1 248 ? 1.146 -19.109 -6.504 1 98.12 248 ASN A CA 1
ATOM 2015 C C . ASN A 1 248 ? 2.35 -19.141 -5.566 1 98.12 248 ASN A C 1
ATOM 2017 O O . ASN A 1 248 ? 2.717 -18.125 -4.98 1 98.12 248 ASN A O 1
ATOM 2021 N N . GLY A 1 249 ? 2.898 -20.328 -5.363 1 98.44 249 GLY A N 1
ATOM 2022 C CA . GLY A 1 249 ? 3.977 -20.469 -4.395 1 98.44 249 GLY A CA 1
ATOM 2023 C C . GLY A 1 249 ? 5.164 -21.234 -4.934 1 98.44 249 GLY A C 1
ATOM 2024 O O . GLY A 1 249 ? 5.059 -21.922 -5.953 1 98.44 249 GLY A O 1
ATOM 2025 N N . PHE A 1 250 ? 6.273 -21.094 -4.25 1 98.31 250 PHE A N 1
ATOM 2026 C CA . PHE A 1 250 ? 7.539 -21.656 -4.707 1 98.31 250 PHE A CA 1
ATOM 2027 C C . PHE A 1 250 ? 8.336 -22.219 -3.539 1 98.31 250 PHE A C 1
ATOM 2029 O O . PHE A 1 250 ? 8.273 -21.688 -2.426 1 98.31 250 PHE A O 1
ATOM 2036 N N . HIS A 1 251 ? 8.945 -23.359 -3.809 1 98.69 251 HIS A N 1
ATOM 2037 C CA . HIS A 1 251 ? 10.234 -23.578 -3.152 1 98.69 251 HIS A CA 1
ATOM 2038 C C . HIS A 1 251 ? 11.328 -22.75 -3.814 1 98.69 251 HIS A C 1
ATOM 2040 O O . HIS A 1 251 ? 11.734 -23.047 -4.941 1 98.69 251 HIS A O 1
ATOM 2046 N N . GLU A 1 252 ? 11.844 -21.766 -3.148 1 98.06 252 GLU A N 1
ATOM 2047 C CA . GLU A 1 252 ? 12.5 -20.609 -3.76 1 98.06 252 GLU A CA 1
ATOM 2048 C C . GLU A 1 252 ? 13.859 -20.984 -4.336 1 98.06 252 GLU A C 1
ATOM 2050 O O . GLU A 1 252 ? 14.602 -21.766 -3.734 1 98.06 252 GLU A O 1
ATOM 2055 N N . LEU A 1 253 ? 14.156 -20.422 -5.484 1 97 253 LEU A N 1
ATOM 2056 C CA . LEU A 1 253 ? 15.508 -20.438 -6.039 1 97 253 LEU A CA 1
ATOM 2057 C C . LEU A 1 253 ? 16.438 -19.578 -5.203 1 97 253 LEU A C 1
ATOM 2059 O O . LEU A 1 253 ? 16.141 -18.422 -4.922 1 97 253 LEU A O 1
ATOM 2063 N N . THR A 1 254 ? 17.547 -20.109 -4.801 1 96.19 254 THR A N 1
ATOM 2064 C CA . THR A 1 254 ? 18.453 -19.359 -3.938 1 96.19 254 THR A CA 1
ATOM 2065 C C . THR A 1 254 ? 19.781 -19.109 -4.641 1 96.19 254 THR A C 1
ATOM 2067 O O . THR A 1 254 ? 20.672 -18.469 -4.086 1 96.19 254 THR A O 1
ATOM 2070 N N . ASP A 1 255 ? 19.922 -19.578 -5.926 1 95.75 255 ASP A N 1
ATOM 2071 C CA . ASP A 1 255 ? 21.156 -19.469 -6.699 1 95.75 255 ASP A CA 1
ATOM 2072 C C . ASP A 1 255 ? 21.188 -18.156 -7.492 1 95.75 255 ASP A C 1
ATOM 2074 O O . ASP A 1 255 ? 20.438 -18 -8.461 1 95.75 255 ASP A O 1
ATOM 2078 N N . ALA A 1 256 ? 22.125 -17.266 -7.145 1 96.5 256 ALA A N 1
ATOM 2079 C CA . ALA A 1 256 ? 22.203 -15.938 -7.754 1 96.5 256 ALA A CA 1
ATOM 2080 C C . ALA A 1 256 ? 22.547 -16.047 -9.242 1 96.5 256 ALA A C 1
ATOM 2082 O O . ALA A 1 256 ? 22.016 -15.289 -10.055 1 96.5 256 ALA A O 1
ATOM 2083 N N . GLY A 1 257 ? 23.5 -16.938 -9.5 1 96.75 257 GLY A N 1
ATOM 2084 C CA . GLY A 1 257 ? 23.891 -17.109 -10.891 1 96.75 257 GLY A CA 1
ATOM 2085 C C . GLY A 1 257 ? 22.75 -17.578 -11.773 1 96.75 257 GLY A C 1
ATOM 2086 O O . GLY A 1 257 ? 22.531 -17.047 -12.859 1 96.75 257 GLY A O 1
ATOM 2087 N N . GLU A 1 258 ? 22.047 -18.562 -11.289 1 95.88 258 GLU A N 1
ATOM 2088 C CA . GLU A 1 258 ? 20.891 -19.062 -12.023 1 95.88 258 GLU A CA 1
ATOM 2089 C C . GLU A 1 258 ? 19.812 -17.984 -12.164 1 95.88 258 GLU A C 1
ATOM 2091 O O . GLU A 1 258 ? 19.219 -17.844 -13.227 1 95.88 258 GLU A O 1
ATOM 2096 N N . GLN A 1 259 ? 19.562 -17.266 -11.148 1 95.62 259 GLN A N 1
ATOM 2097 C CA . GLN A 1 259 ? 18.562 -16.203 -11.188 1 95.62 259 GLN A CA 1
ATOM 2098 C C . GLN A 1 259 ? 18.938 -15.133 -12.219 1 95.62 259 GLN A C 1
ATOM 2100 O O . GLN A 1 259 ? 18.078 -14.68 -12.977 1 95.62 259 GLN A O 1
ATOM 2105 N N . LEU A 1 260 ? 20.156 -14.711 -12.203 1 96.81 260 LEU A N 1
ATOM 2106 C CA . LEU A 1 260 ? 20.625 -13.734 -13.18 1 96.81 260 LEU A CA 1
ATOM 2107 C C . LEU A 1 260 ? 20.391 -14.234 -14.602 1 96.81 260 LEU A C 1
ATOM 2109 O O . LEU A 1 260 ? 19.922 -13.484 -15.453 1 96.81 260 LEU A O 1
ATOM 2113 N N . ALA A 1 261 ? 20.766 -15.469 -14.82 1 96.19 261 ALA A N 1
ATOM 2114 C CA . ALA A 1 261 ? 20.594 -16.062 -16.141 1 96.19 261 ALA A CA 1
ATOM 2115 C C . ALA A 1 261 ? 19.125 -15.992 -16.578 1 96.19 261 ALA A C 1
ATOM 2117 O O . ALA A 1 261 ? 18.828 -15.703 -17.734 1 96.19 261 ALA A O 1
ATOM 2118 N N . ARG A 1 262 ? 18.266 -16.266 -15.68 1 94.38 262 ARG A N 1
ATOM 2119 C CA . ARG A 1 262 ? 16.844 -16.234 -15.984 1 94.38 262 ARG A CA 1
ATOM 2120 C C . ARG A 1 262 ? 16.375 -14.812 -16.266 1 94.38 262 ARG A C 1
ATOM 2122 O O . ARG A 1 262 ? 15.562 -14.602 -17.188 1 94.38 262 ARG A O 1
ATOM 2129 N N . PHE A 1 263 ? 16.812 -13.773 -15.492 1 95.69 263 PHE A N 1
ATOM 2130 C CA . PHE A 1 263 ? 16.469 -12.383 -15.742 1 95.69 263 PHE A CA 1
ATOM 2131 C C . PHE A 1 263 ? 16.922 -11.953 -17.141 1 95.69 263 PHE A C 1
ATOM 2133 O O . PHE A 1 263 ? 16.188 -11.281 -17.859 1 95.69 263 PHE A O 1
ATOM 2140 N N . GLU A 1 264 ? 18.094 -12.383 -17.453 1 96.75 264 GLU A N 1
ATOM 2141 C CA . GLU A 1 264 ? 18.641 -12.039 -18.75 1 96.75 264 GLU A CA 1
ATOM 2142 C C . GLU A 1 264 ? 17.844 -12.695 -19.875 1 96.75 264 GLU A C 1
ATOM 2144 O O . GLU A 1 264 ? 17.594 -12.07 -20.922 1 96.75 264 GLU A O 1
ATOM 2149 N N . GLN A 1 265 ? 17.516 -13.914 -19.656 1 94.56 265 GLN A N 1
ATOM 2150 C CA . GLN A 1 265 ? 16.688 -14.617 -20.641 1 94.56 265 GLN A CA 1
ATOM 2151 C C . GLN A 1 265 ? 15.344 -13.914 -20.828 1 94.56 265 GLN A C 1
ATOM 2153 O O . GLN A 1 265 ? 14.875 -13.75 -21.953 1 94.56 265 GLN A O 1
ATOM 2158 N N . ASP A 1 266 ? 14.695 -13.562 -19.75 1 94 266 ASP A N 1
ATOM 2159 C CA . ASP A 1 266 ? 13.445 -12.812 -19.797 1 94 266 ASP A CA 1
ATOM 2160 C C . ASP A 1 266 ? 13.609 -11.547 -20.641 1 94 266 ASP A C 1
ATOM 2162 O O . ASP A 1 266 ? 12.773 -11.258 -21.5 1 94 266 ASP A O 1
ATOM 2166 N N . ASN A 1 267 ? 14.617 -10.797 -20.359 1 96.38 267 ASN A N 1
ATOM 2167 C CA . ASN A 1 267 ? 14.844 -9.531 -21.047 1 96.38 267 ASN A CA 1
ATOM 2168 C C . ASN A 1 267 ? 15.117 -9.742 -22.547 1 96.38 267 ASN A C 1
ATOM 2170 O O . ASN A 1 267 ? 14.742 -8.914 -23.375 1 96.38 267 ASN A O 1
ATOM 2174 N N . ARG A 1 268 ? 15.812 -10.852 -22.875 1 96.25 268 ARG A N 1
ATOM 2175 C CA . ARG A 1 268 ? 15.984 -11.195 -24.297 1 96.25 268 ARG A CA 1
ATOM 2176 C C . ARG A 1 268 ? 14.641 -11.445 -24.953 1 96.25 268 ARG A C 1
ATOM 2178 O O . ARG A 1 268 ? 14.406 -11 -26.078 1 96.25 268 ARG A O 1
ATOM 2185 N N . GLN A 1 269 ? 13.844 -12.18 -24.281 1 92.31 269 GLN A N 1
ATOM 2186 C CA . GLN A 1 269 ? 12.508 -12.445 -24.812 1 92.31 269 GLN A CA 1
ATOM 2187 C C . GLN A 1 269 ? 11.695 -11.164 -24.938 1 92.31 269 GLN A C 1
ATOM 2189 O O . GLN A 1 269 ? 10.977 -10.969 -25.922 1 92.31 269 GLN A O 1
ATOM 2194 N N . ARG A 1 270 ? 11.758 -10.305 -23.953 1 94.38 270 ARG A N 1
ATOM 2195 C CA . ARG A 1 270 ? 11.078 -9.016 -24 1 94.38 270 ARG A CA 1
ATOM 2196 C C . ARG A 1 270 ? 11.523 -8.211 -25.219 1 94.38 270 ARG A C 1
ATOM 2198 O O . ARG A 1 270 ? 10.695 -7.715 -25.984 1 94.38 270 ARG A O 1
ATOM 2205 N N . ALA A 1 271 ? 12.789 -8.133 -25.438 1 96.19 271 ALA A N 1
ATOM 2206 C CA . ALA A 1 271 ? 13.328 -7.414 -26.578 1 96.19 271 ALA A CA 1
ATOM 2207 C C . ALA A 1 271 ? 12.812 -8 -27.891 1 96.19 271 ALA A C 1
ATOM 2209 O O . ALA A 1 271 ? 12.445 -7.262 -28.812 1 96.19 271 ALA A O 1
ATOM 2210 N N . ALA A 1 272 ? 12.789 -9.273 -27.938 1 93.81 272 ALA A N 1
ATOM 2211 C CA . ALA A 1 272 ? 12.336 -9.977 -29.141 1 93.81 272 ALA A CA 1
ATOM 2212 C C . ALA A 1 272 ? 10.867 -9.664 -29.438 1 93.81 272 ALA A C 1
ATOM 2214 O O . ALA A 1 272 ? 10.453 -9.648 -30.594 1 93.81 272 ALA A O 1
ATOM 2215 N N . ARG A 1 273 ? 10.125 -9.391 -28.422 1 90.75 273 ARG A N 1
ATOM 2216 C CA . ARG A 1 273 ? 8.695 -9.125 -28.562 1 90.75 273 ARG A CA 1
ATOM 2217 C C . ARG A 1 273 ? 8.43 -7.629 -28.672 1 90.75 273 ARG A C 1
ATOM 2219 O O . ARG A 1 273 ? 7.27 -7.199 -28.656 1 90.75 273 ARG A O 1
ATOM 2226 N N . GLY A 1 274 ? 9.469 -6.824 -28.641 1 93.31 274 GLY A N 1
ATOM 2227 C CA . GLY A 1 274 ? 9.336 -5.379 -28.75 1 93.31 274 GLY A CA 1
ATOM 2228 C C . GLY A 1 274 ? 8.914 -4.723 -27.453 1 93.31 274 GLY A C 1
ATOM 2229 O O . GLY A 1 274 ? 8.422 -3.588 -27.453 1 93.31 274 GLY A O 1
ATOM 2230 N N . LEU A 1 275 ? 9.023 -5.422 -26.359 1 92.5 275 LEU A N 1
ATOM 2231 C CA . LEU A 1 275 ? 8.711 -4.875 -25.031 1 92.5 275 LEU A CA 1
ATOM 2232 C C . LEU A 1 275 ? 9.93 -4.164 -24.453 1 92.5 275 LEU A C 1
ATOM 2234 O O . LEU A 1 275 ? 11.062 -4.473 -24.797 1 92.5 275 LEU A O 1
ATOM 2238 N N . PRO A 1 276 ? 9.68 -3.203 -23.609 1 92 276 PRO A N 1
ATOM 2239 C CA . PRO A 1 276 ? 10.82 -2.572 -22.953 1 92 276 PRO A CA 1
ATOM 2240 C C . PRO A 1 276 ? 11.648 -3.557 -22.125 1 92 276 PRO A C 1
ATOM 2242 O O . PRO A 1 276 ? 11.086 -4.371 -21.391 1 92 276 PRO A O 1
ATOM 2245 N N . VAL A 1 277 ? 12.93 -3.441 -22.344 1 95.5 277 VAL A N 1
ATOM 2246 C CA . VAL A 1 277 ? 13.844 -4.18 -21.469 1 95.5 277 VAL A CA 1
ATOM 2247 C C . VAL A 1 277 ? 13.812 -3.574 -20.062 1 95.5 277 VAL A C 1
ATOM 2249 O O . VAL A 1 277 ? 13.789 -2.352 -19.906 1 95.5 277 VAL A O 1
ATOM 2252 N N . MET A 1 278 ? 13.789 -4.434 -19.062 1 96.19 278 MET A N 1
ATOM 2253 C CA . MET A 1 278 ? 13.648 -3.984 -17.688 1 96.19 278 MET A CA 1
ATOM 2254 C C . MET A 1 278 ? 15 -3.977 -16.984 1 96.19 278 MET A C 1
ATOM 2256 O O . MET A 1 278 ? 15.828 -4.867 -17.188 1 96.19 278 MET A O 1
ATOM 2260 N N . PRO A 1 279 ? 15.242 -2.955 -16.125 1 96.06 279 PRO A N 1
ATOM 2261 C CA . PRO A 1 279 ? 16.438 -3.047 -15.273 1 96.06 279 PRO A CA 1
ATOM 2262 C C . PRO A 1 279 ? 16.406 -4.266 -14.352 1 96.06 279 PRO A C 1
ATOM 2264 O O . PRO A 1 279 ? 15.383 -4.551 -13.727 1 96.06 279 PRO A O 1
ATOM 2267 N N . ILE A 1 280 ? 17.516 -4.965 -14.289 1 95.75 280 ILE A N 1
ATOM 2268 C CA . ILE A 1 280 ? 17.656 -6.105 -13.391 1 95.75 280 ILE A CA 1
ATOM 2269 C C . ILE A 1 280 ? 17.922 -5.621 -11.969 1 95.75 280 ILE A C 1
ATOM 2271 O O . ILE A 1 280 ? 18.703 -4.691 -11.766 1 95.75 280 ILE A O 1
ATOM 2275 N N . ASP A 1 281 ? 17.266 -6.199 -11.016 1 95.56 281 ASP A N 1
ATOM 2276 C CA . ASP A 1 281 ? 17.453 -5.816 -9.617 1 95.56 281 ASP A CA 1
ATOM 2277 C C . ASP A 1 281 ? 18.781 -6.328 -9.07 1 95.56 281 ASP A C 1
ATOM 2279 O O . ASP A 1 281 ? 18.844 -7.445 -8.555 1 95.56 281 ASP A O 1
ATOM 2283 N N . ALA A 1 282 ? 19.766 -5.5 -9.078 1 95.38 282 ALA A N 1
ATOM 2284 C CA . ALA A 1 282 ? 21.109 -5.875 -8.633 1 95.38 282 ALA A CA 1
ATOM 2285 C C . ALA A 1 282 ? 21.156 -6.098 -7.129 1 95.38 282 ALA A C 1
ATOM 2287 O O . ALA A 1 282 ? 21.953 -6.898 -6.633 1 95.38 282 ALA A O 1
ATOM 2288 N N . ARG A 1 283 ? 20.312 -5.41 -6.434 1 95.12 283 ARG A N 1
ATOM 2289 C CA . ARG A 1 283 ? 20.297 -5.551 -4.98 1 95.12 283 ARG A CA 1
ATOM 2290 C C . ARG A 1 283 ? 19.703 -6.887 -4.562 1 95.12 283 ARG A C 1
ATOM 2292 O O . ARG A 1 283 ? 20.141 -7.492 -3.584 1 95.12 283 ARG A O 1
ATOM 2299 N N . PHE A 1 284 ? 18.734 -7.309 -5.285 1 96.19 284 PHE A N 1
ATOM 2300 C CA . PHE A 1 284 ? 18.188 -8.633 -5.051 1 96.19 284 PHE A CA 1
ATOM 2301 C C . PHE A 1 284 ? 19.219 -9.719 -5.316 1 96.19 284 PHE A C 1
ATOM 2303 O O . PHE A 1 284 ? 19.406 -10.625 -4.5 1 96.19 284 PHE A O 1
ATOM 2310 N N . LEU A 1 285 ? 19.891 -9.594 -6.453 1 96.94 285 LEU A N 1
ATOM 2311 C CA . LEU A 1 285 ? 20.922 -10.57 -6.801 1 96.94 285 LEU A CA 1
ATOM 2312 C C . LEU A 1 285 ? 22.016 -10.594 -5.75 1 96.94 285 LEU A C 1
ATOM 2314 O O . LEU A 1 285 ? 22.531 -11.656 -5.402 1 96.94 285 LEU A O 1
ATOM 2318 N N . ALA A 1 286 ? 22.344 -9.414 -5.258 1 96.56 286 ALA A N 1
ATOM 2319 C CA . ALA A 1 286 ? 23.375 -9.328 -4.211 1 96.56 286 ALA A CA 1
ATOM 2320 C C . ALA A 1 286 ? 22.922 -10.055 -2.945 1 96.56 286 ALA A C 1
ATOM 2322 O O . ALA A 1 286 ? 23.719 -10.695 -2.268 1 96.56 286 ALA A O 1
ATOM 2323 N N . ALA A 1 287 ? 21.641 -9.906 -2.615 1 95.5 287 ALA A N 1
ATOM 2324 C CA . ALA A 1 287 ? 21.094 -10.609 -1.453 1 95.5 287 ALA A CA 1
ATOM 2325 C C . ALA A 1 287 ? 21.188 -12.117 -1.625 1 95.5 287 ALA A C 1
ATOM 2327 O O . ALA A 1 287 ? 21.5 -12.836 -0.673 1 95.5 287 ALA A O 1
ATOM 2328 N N . LEU A 1 288 ? 20.906 -12.609 -2.803 1 95.81 288 LEU A N 1
ATOM 2329 C CA . LEU A 1 288 ? 21.047 -14.039 -3.092 1 95.81 288 LEU A CA 1
ATOM 2330 C C . LEU A 1 288 ? 22.484 -14.492 -2.934 1 95.81 288 LEU A C 1
ATOM 2332 O O . LEU A 1 288 ? 22.75 -15.555 -2.379 1 95.81 288 LEU A O 1
ATOM 2336 N N . GLU A 1 289 ? 23.406 -13.672 -3.4 1 95.81 289 GLU A N 1
ATOM 2337 C CA . GLU A 1 289 ? 24.828 -13.984 -3.309 1 95.81 289 GLU A CA 1
ATOM 2338 C C . GLU A 1 289 ? 25.297 -14.055 -1.854 1 95.81 289 GLU A C 1
ATOM 2340 O O . GLU A 1 289 ? 26.109 -14.906 -1.497 1 95.81 289 GLU A O 1
ATOM 2345 N N . ASP A 1 290 ? 24.75 -13.117 -1.085 1 93.38 290 ASP A N 1
ATOM 2346 C CA . ASP A 1 290 ? 25.078 -13.086 0.334 1 93.38 290 ASP A CA 1
ATOM 2347 C C . ASP A 1 290 ? 24.562 -14.328 1.054 1 93.38 290 ASP A C 1
ATOM 2349 O O . ASP A 1 290 ? 25.078 -14.719 2.098 1 93.38 290 ASP A O 1
ATOM 2353 N N . GLY A 1 291 ? 23.438 -14.875 0.493 1 94.88 291 GLY A N 1
ATOM 2354 C CA . GLY A 1 291 ? 22.953 -16.141 1.012 1 94.88 291 GLY A CA 1
ATOM 2355 C C . GLY A 1 291 ? 21.5 -16.078 1.446 1 94.88 291 GLY A C 1
ATOM 2356 O O . GLY A 1 291 ? 21.203 -15.75 2.596 1 94.88 291 GLY A O 1
ATOM 2357 N N . LEU A 1 292 ? 20.625 -16.422 0.651 1 96.25 292 LEU A N 1
ATOM 2358 C CA . LEU A 1 292 ? 19.219 -16.656 0.994 1 96.25 292 LEU A CA 1
ATOM 2359 C C . LEU A 1 292 ? 19.031 -18.078 1.521 1 96.25 292 LEU A C 1
ATOM 2361 O O . LEU A 1 292 ? 19.312 -19.047 0.817 1 96.25 292 LEU A O 1
ATOM 2365 N N . PRO A 1 293 ? 18.672 -18.188 2.77 1 97.44 293 PRO A N 1
ATOM 2366 C CA . PRO A 1 293 ? 18.422 -19.547 3.254 1 97.44 293 PRO A CA 1
ATOM 2367 C C . PRO A 1 293 ? 17.312 -20.25 2.486 1 97.44 293 PRO A C 1
ATOM 2369 O O . PRO A 1 293 ? 16.453 -19.594 1.902 1 97.44 293 PRO A O 1
ATOM 2372 N N . GLY A 1 294 ? 17.422 -21.609 2.449 1 97.75 294 GLY A N 1
ATOM 2373 C CA . GLY A 1 294 ? 16.297 -22.344 1.887 1 97.75 294 GLY A CA 1
ATOM 2374 C C . GLY A 1 294 ? 14.961 -21.922 2.48 1 97.75 294 GLY A C 1
ATOM 2375 O O . GLY A 1 294 ? 14.828 -21.797 3.699 1 97.75 294 GLY A O 1
ATOM 2376 N N . CYS A 1 295 ? 13.984 -21.656 1.578 1 98.62 295 CYS A N 1
ATOM 2377 C CA . CYS A 1 295 ? 12.672 -21.234 2.047 1 98.62 295 CYS A CA 1
ATOM 2378 C C . CYS A 1 295 ? 11.602 -21.469 0.983 1 98.62 295 CYS A C 1
ATOM 2380 O O . CYS A 1 295 ? 11.93 -21.75 -0.171 1 98.62 295 CYS A O 1
ATOM 2382 N N . ALA A 1 296 ? 10.445 -21.422 1.399 1 98.81 296 ALA A N 1
ATOM 2383 C CA . ALA A 1 296 ? 9.281 -21.438 0.513 1 98.81 296 ALA A CA 1
ATOM 2384 C C . ALA A 1 296 ? 8.438 -20.172 0.701 1 98.81 296 ALA A C 1
ATOM 2386 O O . ALA A 1 296 ? 8.359 -19.625 1.805 1 98.81 296 ALA A O 1
ATOM 2387 N N . GLY A 1 297 ? 7.906 -19.672 -0.351 1 98.69 297 GLY A N 1
ATOM 2388 C CA . GLY A 1 297 ? 7.059 -18.484 -0.317 1 98.69 297 GLY A CA 1
ATOM 2389 C C . GLY A 1 297 ? 5.812 -18.625 -1.177 1 98.69 297 GLY A C 1
ATOM 2390 O O . GLY A 1 297 ? 5.762 -19.469 -2.076 1 98.69 297 GLY A O 1
ATOM 2391 N N . VAL A 1 298 ? 4.836 -17.828 -0.842 1 98.88 298 VAL A N 1
ATOM 2392 C CA . VAL A 1 298 ? 3.582 -17.906 -1.586 1 98.88 298 VAL A CA 1
ATOM 2393 C C . VAL A 1 298 ? 2.914 -16.531 -1.611 1 98.88 298 VAL A C 1
ATOM 2395 O O . VAL A 1 298 ? 3.031 -15.766 -0.657 1 98.88 298 VAL A O 1
ATOM 2398 N N . ALA A 1 299 ? 2.332 -16.219 -2.74 1 98.69 299 ALA A N 1
ATOM 2399 C CA . ALA A 1 299 ? 1.467 -15.062 -2.922 1 98.69 299 ALA A CA 1
ATOM 2400 C C . ALA A 1 299 ? 0.008 -15.477 -3.078 1 98.69 299 ALA A C 1
ATOM 2402 O O . ALA A 1 299 ? -0.312 -16.344 -3.9 1 98.69 299 ALA A O 1
ATOM 2403 N N . LEU A 1 300 ? -0.845 -14.938 -2.287 1 98.88 300 LEU A N 1
ATOM 2404 C CA . LEU A 1 300 ? -2.273 -15.234 -2.309 1 98.88 300 LEU A CA 1
ATOM 2405 C C . LEU A 1 300 ? -3.086 -13.969 -2.559 1 98.88 300 LEU A C 1
ATOM 2407 O O . LEU A 1 300 ? -2.93 -12.977 -1.845 1 98.88 300 LEU A O 1
ATOM 2411 N N . GLY A 1 301 ? -3.904 -13.977 -3.6 1 98.62 301 GLY A N 1
ATOM 2412 C CA . GLY A 1 301 ? -4.742 -12.828 -3.895 1 98.62 301 GLY A CA 1
ATOM 2413 C C . GLY A 1 301 ? -5.914 -12.68 -2.941 1 98.62 301 GLY A C 1
ATOM 2414 O O . GLY A 1 301 ? -6.816 -13.516 -2.93 1 98.62 301 GLY A O 1
ATOM 2415 N N . ILE A 1 302 ? -6.004 -11.609 -2.275 1 98.75 302 ILE A N 1
ATOM 2416 C CA . ILE A 1 302 ? -7.035 -11.375 -1.271 1 98.75 302 ILE A CA 1
ATOM 2417 C C . ILE A 1 302 ? -8.367 -11.086 -1.957 1 98.75 302 ILE A C 1
ATOM 2419 O O . ILE A 1 302 ? -9.422 -11.555 -1.502 1 98.75 302 ILE A O 1
ATOM 2423 N N . ASP A 1 303 ? -8.352 -10.32 -3.004 1 98.44 303 ASP A N 1
ATOM 2424 C CA . ASP A 1 303 ? -9.586 -9.977 -3.705 1 98.44 303 ASP A CA 1
ATOM 2425 C C . ASP A 1 303 ? -10.258 -11.227 -4.281 1 98.44 303 ASP A C 1
ATOM 2427 O O . ASP A 1 303 ? -11.469 -11.391 -4.168 1 98.44 303 ASP A O 1
ATOM 2431 N N . ARG A 1 304 ? -9.453 -12.094 -4.852 1 97.94 304 ARG A N 1
ATOM 2432 C CA . ARG A 1 304 ? -10.023 -13.32 -5.395 1 97.94 304 ARG A CA 1
ATOM 2433 C C . ARG A 1 304 ? -10.508 -14.234 -4.277 1 97.94 304 ARG A C 1
ATOM 2435 O O . ARG A 1 304 ? -11.5 -14.945 -4.441 1 97.94 304 ARG A O 1
ATOM 2442 N N . LEU A 1 305 ? -9.773 -14.281 -3.184 1 98 305 LEU A N 1
ATOM 2443 C CA . LEU A 1 305 ? -10.25 -15.031 -2.029 1 98 305 LEU A CA 1
ATOM 2444 C C . LEU A 1 305 ? -11.617 -14.531 -1.576 1 98 305 LEU A C 1
ATOM 2446 O O . LEU A 1 305 ? -12.523 -15.328 -1.327 1 98 305 LEU A O 1
ATOM 2450 N N . LEU A 1 306 ? -11.766 -13.203 -1.479 1 97.75 306 LEU A N 1
ATOM 2451 C CA . LEU A 1 306 ? -13.039 -12.609 -1.095 1 97.75 306 LEU A CA 1
ATOM 2452 C C . LEU A 1 306 ? -14.125 -12.945 -2.113 1 97.75 306 LEU A C 1
ATOM 2454 O O . LEU A 1 306 ? -15.266 -13.234 -1.741 1 97.75 306 LEU A O 1
ATOM 2458 N N . MET A 1 307 ? -13.789 -12.875 -3.4 1 96.88 307 MET A N 1
ATOM 2459 C CA . MET A 1 307 ? -14.734 -13.258 -4.445 1 96.88 307 MET A CA 1
ATOM 2460 C C . MET A 1 307 ? -15.258 -14.672 -4.215 1 96.88 307 MET A C 1
ATOM 2462 O O . MET A 1 307 ? -16.469 -14.906 -4.297 1 96.88 307 MET A O 1
ATOM 2466 N N . ALA A 1 308 ? -14.305 -15.547 -3.979 1 95.62 308 ALA A N 1
ATOM 2467 C CA . ALA A 1 308 ? -14.68 -16.938 -3.758 1 95.62 308 ALA A CA 1
ATOM 2468 C C . ALA A 1 308 ? -15.594 -17.078 -2.541 1 95.62 308 ALA A C 1
ATOM 2470 O O . ALA A 1 308 ? -16.562 -17.828 -2.568 1 95.62 308 ALA A O 1
ATOM 2471 N N . ILE A 1 309 ? -15.281 -16.375 -1.518 1 95.69 309 ILE A N 1
ATOM 2472 C CA . ILE A 1 309 ? -16.031 -16.469 -0.265 1 95.69 309 ILE A CA 1
ATOM 2473 C C . ILE A 1 309 ? -17.453 -15.945 -0.467 1 95.69 309 ILE A C 1
ATOM 2475 O O . ILE A 1 309 ? -18.406 -16.547 0.012 1 95.69 309 ILE A O 1
ATOM 2479 N N . VAL A 1 310 ? -17.594 -14.844 -1.205 1 95.25 310 VAL A N 1
ATOM 2480 C CA . VAL A 1 310 ? -18.906 -14.227 -1.329 1 95.25 310 VAL A CA 1
ATOM 2481 C C . VAL A 1 310 ? -19.594 -14.695 -2.615 1 95.25 310 VAL A C 1
ATOM 2483 O O . VAL A 1 310 ? -20.672 -14.227 -2.963 1 95.25 310 VAL A O 1
ATOM 2486 N N . GLU A 1 311 ? -18.969 -15.539 -3.344 1 93 311 GLU A N 1
ATOM 2487 C CA . GLU A 1 311 ? -19.484 -16.203 -4.539 1 93 311 GLU A CA 1
ATOM 2488 C C . GLU A 1 311 ? -19.859 -15.18 -5.613 1 93 311 GLU A C 1
ATOM 2490 O O . GLU A 1 311 ? -20.984 -15.188 -6.121 1 93 311 GLU A O 1
ATOM 2495 N N . THR A 1 312 ? -18.953 -14.406 -5.98 1 94.75 312 THR A N 1
ATOM 2496 C CA . THR A 1 312 ? -19.109 -13.484 -7.102 1 94.75 312 THR A CA 1
ATOM 2497 C C . THR A 1 312 ? -18.031 -13.719 -8.148 1 94.75 312 THR A C 1
ATOM 2499 O O . THR A 1 312 ? -16.969 -14.258 -7.84 1 94.75 312 THR A O 1
ATOM 2502 N N . ASP A 1 313 ? -18.312 -13.461 -9.375 1 93.06 313 ASP A N 1
ATOM 2503 C CA . ASP A 1 313 ? -17.359 -13.648 -10.461 1 93.06 313 ASP A CA 1
ATOM 2504 C C . ASP A 1 313 ? -16.812 -12.305 -10.945 1 93.06 313 ASP A C 1
ATOM 2506 O O . ASP A 1 313 ? -16.109 -12.242 -11.961 1 93.06 313 ASP A O 1
ATOM 2510 N N . ASP A 1 314 ? -17.125 -11.289 -10.25 1 96 314 ASP A N 1
ATOM 2511 C CA . ASP A 1 314 ? -16.688 -9.945 -10.625 1 96 314 ASP A CA 1
ATOM 2512 C C . ASP A 1 314 ? -15.891 -9.297 -9.5 1 96 314 ASP A C 1
ATOM 2514 O O . ASP A 1 314 ? -16.438 -8.992 -8.438 1 96 314 ASP A O 1
ATOM 2518 N N . ILE A 1 315 ? -14.625 -9.016 -9.828 1 97.19 315 ILE A N 1
ATOM 2519 C CA . ILE A 1 315 ? -13.711 -8.508 -8.812 1 97.19 315 ILE A CA 1
ATOM 2520 C C . ILE A 1 315 ? -14.195 -7.141 -8.328 1 97.19 315 ILE A C 1
ATOM 2522 O O . ILE A 1 315 ? -13.914 -6.746 -7.191 1 97.19 315 ILE A O 1
ATOM 2526 N N . ARG A 1 316 ? -15.023 -6.367 -9.094 1 96.56 316 ARG A N 1
ATOM 2527 C CA . ARG A 1 316 ? -15.523 -5.047 -8.727 1 96.56 316 ARG A CA 1
ATOM 2528 C C . ARG A 1 316 ? -16.453 -5.129 -7.516 1 96.56 316 ARG A C 1
ATOM 2530 O O . ARG A 1 316 ? -16.625 -4.152 -6.789 1 96.56 316 ARG A O 1
ATOM 2537 N N . ASP A 1 317 ? -16.922 -6.293 -7.223 1 96.94 317 ASP A N 1
ATOM 2538 C CA . ASP A 1 317 ? -17.875 -6.5 -6.141 1 96.94 317 ASP A CA 1
ATOM 2539 C C . ASP A 1 317 ? -17.172 -6.539 -4.785 1 96.94 317 ASP A C 1
ATOM 2541 O O . ASP A 1 317 ? -17.812 -6.438 -3.74 1 96.94 317 ASP A O 1
ATOM 2545 N N . VAL A 1 318 ? -15.82 -6.734 -4.816 1 97.56 318 VAL A N 1
ATOM 2546 C CA . VAL A 1 318 ? -15.148 -6.941 -3.539 1 97.56 318 VAL A CA 1
ATOM 2547 C C . VAL A 1 318 ? -14.125 -5.836 -3.311 1 97.56 318 VAL A C 1
ATOM 2549 O O . VAL A 1 318 ? -13.266 -5.949 -2.43 1 97.56 318 VAL A O 1
ATOM 2552 N N . LEU A 1 319 ? -14.133 -4.801 -4.156 1 97.5 319 LEU A N 1
ATOM 2553 C CA . LEU A 1 319 ? -13.242 -3.652 -4.027 1 97.5 319 LEU A CA 1
ATOM 2554 C C . LEU A 1 319 ? -13.984 -2.447 -3.463 1 97.5 319 LEU A C 1
ATOM 2556 O O . LEU A 1 319 ? -15.164 -2.236 -3.771 1 97.5 319 LEU A O 1
ATOM 2560 N N . ALA A 1 320 ? -13.25 -1.654 -2.605 1 97.06 320 ALA A N 1
ATOM 2561 C CA . ALA A 1 320 ? -13.852 -0.391 -2.186 1 97.06 320 ALA A CA 1
ATOM 2562 C C . ALA A 1 320 ? -14.156 0.498 -3.387 1 97.06 320 ALA A C 1
ATOM 2564 O O . ALA A 1 320 ? -15.234 1.097 -3.469 1 97.06 320 ALA A O 1
ATOM 2565 N N . PHE A 1 321 ? -13.188 0.613 -4.281 1 96.81 321 PHE A N 1
ATOM 2566 C CA . PHE A 1 321 ? -13.312 1.318 -5.551 1 96.81 321 PHE A CA 1
ATOM 2567 C C . PHE A 1 321 ? -12.594 0.562 -6.66 1 96.81 321 PHE A C 1
ATOM 2569 O O . PHE A 1 321 ? -11.406 0.255 -6.543 1 96.81 321 PHE A O 1
ATOM 2576 N N . SER A 1 322 ? -13.32 0.243 -7.746 1 95.75 322 SER A N 1
ATOM 2577 C CA . SER A 1 322 ? -12.664 -0.362 -8.898 1 95.75 322 SER A CA 1
ATOM 2578 C C . SER A 1 322 ? -11.742 0.631 -9.602 1 95.75 322 SER A C 1
ATOM 2580 O O . SER A 1 322 ? -11.828 1.838 -9.367 1 95.75 322 SER A O 1
ATOM 2582 N N . PHE A 1 323 ? -10.883 0.115 -10.461 1 96.75 323 PHE A N 1
ATOM 2583 C CA . PHE A 1 323 ? -9.859 0.929 -11.102 1 96.75 323 PHE A CA 1
ATOM 2584 C C . PHE A 1 323 ? -10.484 2.076 -11.883 1 96.75 323 PHE A C 1
ATOM 2586 O O . PHE A 1 323 ? -10.031 3.221 -11.781 1 96.75 323 PHE A O 1
ATOM 2593 N N . PRO A 1 324 ? -11.594 1.872 -12.617 1 95.38 324 PRO A N 1
ATOM 2594 C CA . PRO A 1 324 ? -12.219 2.99 -13.328 1 95.38 324 PRO A CA 1
ATOM 2595 C C . PRO A 1 324 ? -12.852 4.008 -12.391 1 95.38 324 PRO A C 1
ATOM 2597 O O . PRO A 1 324 ? -13.062 5.164 -12.773 1 95.38 324 PRO A O 1
ATOM 2600 N N . ASP A 1 325 ? -13.148 3.598 -11.156 1 94.38 325 ASP A N 1
ATOM 2601 C CA . ASP A 1 325 ? -13.844 4.469 -10.211 1 94.38 325 ASP A CA 1
ATOM 2602 C C . ASP A 1 325 ? -12.859 5.086 -9.219 1 94.38 325 ASP A C 1
ATOM 2604 O O . ASP A 1 325 ? -13.25 5.883 -8.359 1 94.38 325 ASP A O 1
ATOM 2608 N N . ALA A 1 326 ? -11.602 4.688 -9.344 1 95.12 326 ALA A N 1
ATOM 2609 C CA . ALA A 1 326 ? -10.602 5.176 -8.406 1 95.12 326 ALA A CA 1
ATOM 2610 C C . ALA A 1 326 ? -10.094 6.559 -8.805 1 95.12 326 ALA A C 1
ATOM 2612 O O . ALA A 1 326 ? -9.906 6.836 -9.992 1 95.12 326 ALA A O 1
ATOM 2613 N N . MET B 1 1 ? 30.984 -9.391 2.133 1 30.7 1 MET B N 1
ATOM 2614 C CA . MET B 1 1 ? 30.609 -9.273 3.539 1 30.7 1 MET B CA 1
ATOM 2615 C C . MET B 1 1 ? 29.094 -9.375 3.711 1 30.7 1 MET B C 1
ATOM 2617 O O . MET B 1 1 ? 28.344 -8.672 3.037 1 30.7 1 MET B O 1
ATOM 2621 N N . THR B 1 2 ? 28.484 -10.453 4.008 1 43.66 2 THR B N 1
ATOM 2622 C CA . THR B 1 2 ? 27.109 -10.867 4.246 1 43.66 2 THR B CA 1
ATOM 2623 C C . THR B 1 2 ? 26.344 -9.789 5 1 43.66 2 THR B C 1
ATOM 2625 O O . THR B 1 2 ? 26.688 -9.445 6.133 1 43.66 2 THR B O 1
ATOM 2628 N N . THR B 1 3 ? 25.984 -8.648 4.441 1 55.44 3 THR B N 1
ATOM 2629 C CA . THR B 1 3 ? 25.609 -7.566 5.336 1 55.44 3 THR B CA 1
ATOM 2630 C C . THR B 1 3 ? 24.375 -7.945 6.148 1 55.44 3 THR B C 1
ATOM 2632 O O . THR B 1 3 ? 23.266 -7.973 5.621 1 55.44 3 THR B O 1
ATOM 2635 N N . ARG B 1 4 ? 24.641 -8.891 7.199 1 70.94 4 ARG B N 1
ATOM 2636 C CA . ARG B 1 4 ? 23.688 -9.242 8.242 1 70.94 4 ARG B CA 1
ATOM 2637 C C . ARG B 1 4 ? 23.016 -8 8.812 1 70.94 4 ARG B C 1
ATOM 2639 O O . ARG B 1 4 ? 23.641 -6.941 8.906 1 70.94 4 ARG B O 1
ATOM 2646 N N . MET B 1 5 ? 21.719 -8.242 8.875 1 81.88 5 MET B N 1
ATOM 2647 C CA . MET B 1 5 ? 20.953 -7.16 9.469 1 81.88 5 MET B CA 1
ATOM 2648 C C . MET B 1 5 ? 21.547 -6.746 10.812 1 81.88 5 MET B C 1
ATOM 2650 O O . MET B 1 5 ? 21.844 -7.594 11.656 1 81.88 5 MET B O 1
ATOM 2654 N N . ASP B 1 6 ? 21.906 -5.508 10.914 1 85.25 6 ASP B N 1
ATOM 2655 C CA . ASP B 1 6 ? 22.406 -5.035 12.195 1 85.25 6 ASP B CA 1
ATOM 2656 C C . ASP B 1 6 ? 21.312 -5.066 13.258 1 85.25 6 ASP B C 1
ATOM 2658 O O . ASP B 1 6 ? 20.125 -5.043 12.93 1 85.25 6 ASP B O 1
ATOM 2662 N N . ASP B 1 7 ? 21.703 -5.203 14.461 1 88.31 7 ASP B N 1
ATOM 2663 C CA . ASP B 1 7 ? 20.797 -5.402 15.594 1 88.31 7 ASP B CA 1
ATOM 2664 C C . ASP B 1 7 ? 19.797 -4.262 15.711 1 88.31 7 ASP B C 1
ATOM 2666 O O . ASP B 1 7 ? 18.625 -4.488 16.047 1 88.31 7 ASP B O 1
ATOM 2670 N N . ASN B 1 8 ? 20.219 -3.133 15.469 1 90.5 8 ASN B N 1
ATOM 2671 C CA . ASN B 1 8 ? 19.312 -1.985 15.562 1 90.5 8 ASN B CA 1
ATOM 2672 C C . ASN B 1 8 ? 18.219 -2.039 14.5 1 90.5 8 ASN B C 1
ATOM 2674 O O . ASN B 1 8 ? 17.062 -1.774 14.789 1 90.5 8 ASN B O 1
ATOM 2678 N N . ARG B 1 9 ? 18.656 -2.385 13.328 1 92.81 9 ARG B N 1
ATOM 2679 C CA . ARG B 1 9 ? 17.703 -2.508 12.234 1 92.81 9 ARG B CA 1
ATOM 2680 C C . ARG B 1 9 ? 16.672 -3.592 12.523 1 92.81 9 ARG B C 1
ATOM 2682 O O . ARG B 1 9 ? 15.469 -3.383 12.328 1 92.81 9 ARG B O 1
ATOM 2689 N N . ASP B 1 10 ? 17.125 -4.707 12.969 1 95.69 10 ASP B N 1
ATOM 2690 C CA . ASP B 1 10 ? 16.219 -5.801 13.328 1 95.69 10 ASP B CA 1
ATOM 2691 C C . ASP B 1 10 ? 15.234 -5.367 14.406 1 95.69 10 ASP B C 1
ATOM 2693 O O . ASP B 1 10 ? 14.031 -5.621 14.297 1 95.69 10 ASP B O 1
ATOM 2697 N N . ARG B 1 11 ? 15.734 -4.703 15.375 1 95.81 11 ARG B N 1
ATOM 2698 C CA . ARG B 1 11 ? 14.914 -4.234 16.484 1 95.81 11 ARG B CA 1
ATOM 2699 C C . ARG B 1 11 ? 13.828 -3.279 16.016 1 95.81 11 ARG B C 1
ATOM 2701 O O . ARG B 1 11 ? 12.672 -3.383 16.422 1 95.81 11 ARG B O 1
ATOM 2708 N N . VAL B 1 12 ? 14.141 -2.426 15.125 1 96.75 12 VAL B N 1
ATOM 2709 C CA . VAL B 1 12 ? 13.203 -1.404 14.672 1 96.75 12 VAL B CA 1
ATOM 2710 C C . VAL B 1 12 ? 12.133 -2.041 13.789 1 96.75 12 VAL B C 1
ATOM 2712 O O . VAL B 1 12 ? 10.961 -1.675 13.867 1 96.75 12 VAL B O 1
ATOM 2715 N N . LEU B 1 13 ? 12.539 -2.992 12.938 1 97.31 13 LEU B N 1
ATOM 2716 C CA . LEU B 1 13 ? 11.578 -3.67 12.078 1 97.31 13 LEU B CA 1
ATOM 2717 C C . LEU B 1 13 ? 10.586 -4.48 12.898 1 97.31 13 LEU B C 1
ATOM 2719 O O . LEU B 1 13 ? 9.391 -4.504 12.602 1 97.31 13 LEU B O 1
ATOM 2723 N N . ARG B 1 14 ? 11.07 -5.086 13.93 1 97.88 14 ARG B N 1
ATOM 2724 C CA . ARG B 1 14 ? 10.195 -5.836 14.828 1 97.88 14 ARG B CA 1
ATOM 2725 C C . ARG B 1 14 ? 9.305 -4.898 15.625 1 97.88 14 ARG B C 1
ATOM 2727 O O . ARG B 1 14 ? 8.133 -5.211 15.875 1 97.88 14 ARG B O 1
ATOM 2734 N N . LEU B 1 15 ? 9.891 -3.781 16.062 1 98.06 15 LEU B N 1
ATOM 2735 C CA . LEU B 1 15 ? 9.094 -2.773 16.75 1 98.06 15 LEU B CA 1
ATOM 2736 C C . LEU B 1 15 ? 7.965 -2.27 15.859 1 98.06 15 LEU B C 1
ATOM 2738 O O . LEU B 1 15 ? 6.84 -2.062 16.328 1 98.06 15 LEU B O 1
ATOM 2742 N N . ARG B 1 16 ? 8.219 -2.023 14.602 1 98.5 16 ARG B N 1
ATOM 2743 C CA . ARG B 1 16 ? 7.203 -1.581 13.656 1 98.5 16 ARG B CA 1
ATOM 2744 C C . ARG B 1 16 ? 6.039 -2.566 13.602 1 98.5 16 ARG B C 1
ATOM 2746 O O . ARG B 1 16 ? 4.875 -2.164 13.633 1 98.5 16 ARG B O 1
ATOM 2753 N N . ALA B 1 17 ? 6.379 -3.838 13.469 1 98.5 17 ALA B N 1
ATOM 2754 C CA . ALA B 1 17 ? 5.348 -4.875 13.414 1 98.5 17 ALA B CA 1
ATOM 2755 C C . ALA B 1 17 ? 4.469 -4.84 14.664 1 98.5 17 ALA B C 1
ATOM 2757 O O . ALA B 1 17 ? 3.244 -4.926 14.562 1 98.5 17 ALA B O 1
ATOM 2758 N N . ARG B 1 18 ? 5.074 -4.727 15.781 1 98.19 18 ARG B N 1
ATOM 2759 C CA . ARG B 1 18 ? 4.336 -4.688 17.047 1 98.19 18 ARG B CA 1
ATOM 2760 C C . ARG B 1 18 ? 3.508 -3.412 17.156 1 98.19 18 ARG B C 1
ATOM 2762 O O . ARG B 1 18 ? 2.41 -3.426 17.703 1 98.19 18 ARG B O 1
ATOM 2769 N N . LEU B 1 19 ? 4.066 -2.332 16.688 1 98.62 19 LEU B N 1
ATOM 2770 C CA . LEU B 1 19 ? 3.332 -1.073 16.688 1 98.62 19 LEU B CA 1
ATOM 2771 C C . LEU B 1 19 ? 2.078 -1.183 15.82 1 98.62 19 LEU B C 1
ATOM 2773 O O . LEU B 1 19 ? 1.019 -0.672 16.188 1 98.62 19 LEU B O 1
ATOM 2777 N N . TYR B 1 20 ? 2.225 -1.799 14.633 1 98.81 20 TYR B N 1
ATOM 2778 C CA . TYR B 1 20 ? 1.064 -2.018 13.773 1 98.81 20 TYR B CA 1
ATOM 2779 C C . TYR B 1 20 ? -0.026 -2.781 14.516 1 98.81 20 TYR B C 1
ATOM 2781 O O . TYR B 1 20 ? -1.202 -2.416 14.453 1 98.81 20 TYR B O 1
ATOM 2789 N N . ALA B 1 21 ? 0.369 -3.811 15.18 1 98.56 21 ALA B N 1
ATOM 2790 C CA . ALA B 1 21 ? -0.584 -4.605 15.953 1 98.56 21 ALA B CA 1
ATOM 2791 C C . ALA B 1 21 ? -1.249 -3.76 17.031 1 98.56 21 ALA B C 1
ATOM 2793 O O . ALA B 1 21 ? -2.459 -3.857 17.25 1 98.56 21 ALA B O 1
ATOM 2794 N N . LEU B 1 22 ? -0.459 -2.953 17.734 1 98.69 22 LEU B N 1
ATOM 2795 C CA . LEU B 1 22 ? -0.968 -2.064 18.781 1 98.69 22 LEU B CA 1
ATOM 2796 C C . LEU B 1 22 ? -2.002 -1.099 18.203 1 98.69 22 LEU B C 1
ATOM 2798 O O . LEU B 1 22 ? -3.062 -0.896 18.797 1 98.69 22 LEU B O 1
ATOM 2802 N N . ILE B 1 23 ? -1.716 -0.49 17.094 1 98.88 23 ILE B N 1
ATOM 2803 C CA . ILE B 1 23 ? -2.598 0.477 16.438 1 98.88 23 ILE B CA 1
ATOM 2804 C C . ILE B 1 23 ? -3.916 -0.197 16.062 1 98.88 23 ILE B C 1
ATOM 2806 O O . ILE B 1 23 ? -4.992 0.347 16.328 1 98.88 23 ILE B O 1
ATOM 2810 N N . ARG B 1 24 ? -3.803 -1.341 15.461 1 98.75 24 ARG B N 1
ATOM 2811 C CA . ARG B 1 24 ? -5.008 -2.047 15.047 1 98.75 24 ARG B CA 1
ATOM 2812 C C . ARG B 1 24 ? -5.848 -2.455 16.25 1 98.75 24 ARG B C 1
ATOM 2814 O O . ARG B 1 24 ? -7.078 -2.41 16.203 1 98.75 24 ARG B O 1
ATOM 2821 N N . ALA B 1 25 ? -5.215 -2.871 17.312 1 98.56 25 ALA B N 1
ATOM 2822 C CA . ALA B 1 25 ? -5.93 -3.184 18.547 1 98.56 25 ALA B CA 1
ATOM 2823 C C . ALA B 1 25 ? -6.609 -1.942 19.109 1 98.56 25 ALA B C 1
ATOM 2825 O O . ALA B 1 25 ? -7.742 -2.016 19.594 1 98.56 25 ALA B O 1
ATOM 2826 N N . PHE B 1 26 ? -5.91 -0.795 19.109 1 98.88 26 PHE B N 1
ATOM 2827 C CA . PHE B 1 26 ? -6.434 0.484 19.578 1 98.88 26 PHE B CA 1
ATOM 2828 C C . PHE B 1 26 ? -7.75 0.818 18.891 1 98.88 26 PHE B C 1
ATOM 2830 O O . PHE B 1 26 ? -8.711 1.23 19.531 1 98.88 26 PHE B O 1
ATOM 2837 N N . PHE B 1 27 ? -7.812 0.624 17.594 1 98.88 27 PHE B N 1
ATOM 2838 C CA . PHE B 1 27 ? -8.992 0.984 16.812 1 98.88 27 PHE B CA 1
ATOM 2839 C C . PHE B 1 27 ? -10.07 -0.09 16.922 1 98.88 27 PHE B C 1
ATOM 2841 O O . PHE B 1 27 ? -11.258 0.214 16.875 1 98.88 27 PHE B O 1
ATOM 2848 N N . ALA B 1 28 ? -9.625 -1.342 17.031 1 98.44 28 ALA B N 1
ATOM 2849 C CA . ALA B 1 28 ? -10.602 -2.41 17.25 1 98.44 28 ALA B CA 1
ATOM 2850 C C . ALA B 1 28 ? -11.398 -2.17 18.516 1 98.44 28 ALA B C 1
ATOM 2852 O O . ALA B 1 28 ? -12.625 -2.334 18.531 1 98.44 28 ALA B O 1
ATOM 2853 N N . GLU B 1 29 ? -10.75 -1.79 19.578 1 98.38 29 GLU B N 1
ATOM 2854 C CA . GLU B 1 29 ? -11.383 -1.517 20.859 1 98.38 29 GLU B CA 1
ATOM 2855 C C . GLU B 1 29 ? -12.406 -0.389 20.734 1 98.38 29 GLU B C 1
ATOM 2857 O O . GLU B 1 29 ? -13.359 -0.325 21.516 1 98.38 29 GLU B O 1
ATOM 2862 N N . ARG B 1 30 ? -12.258 0.416 19.781 1 98.5 30 ARG B N 1
ATOM 2863 C CA . ARG B 1 30 ? -13.086 1.604 19.625 1 98.5 30 ARG B CA 1
ATOM 2864 C C . ARG B 1 30 ? -14.055 1.447 18.453 1 98.5 30 ARG B C 1
ATOM 2866 O O . ARG B 1 30 ? -14.719 2.406 18.047 1 98.5 30 ARG B O 1
ATOM 2873 N N . ALA B 1 31 ? -14.031 0.295 17.828 1 98.06 31 ALA B N 1
ATOM 2874 C CA . ALA B 1 31 ? -14.938 -0.079 16.75 1 98.06 31 ALA B CA 1
ATOM 2875 C C . ALA B 1 31 ? -14.766 0.839 15.539 1 98.06 31 ALA B C 1
ATOM 2877 O O . ALA B 1 31 ? -15.742 1.31 14.961 1 98.06 31 ALA B O 1
ATOM 2878 N N . VAL B 1 32 ? -13.594 1.259 15.258 1 98.88 32 VAL B N 1
ATOM 2879 C CA . VAL B 1 32 ? -13.258 1.977 14.039 1 98.88 32 VAL B CA 1
ATOM 2880 C C . VAL B 1 32 ? -12.875 0.981 12.945 1 98.88 32 VAL B C 1
ATOM 2882 O O . VAL B 1 32 ? -12 0.135 13.148 1 98.88 32 VAL B O 1
ATOM 2885 N N . LEU B 1 33 ? -13.445 1.07 11.797 1 98.75 33 LEU B N 1
ATOM 2886 C CA . LEU B 1 33 ? -13.344 0.061 10.742 1 98.75 33 LEU B CA 1
ATOM 2887 C C . LEU B 1 33 ? -12.078 0.272 9.914 1 98.75 33 LEU B C 1
ATOM 2889 O O . LEU B 1 33 ? -11.82 1.382 9.445 1 98.75 33 LEU B O 1
ATOM 2893 N N . GLU B 1 34 ? -11.281 -0.772 9.781 1 98.81 34 GLU B N 1
ATOM 2894 C CA . GLU B 1 34 ? -10.172 -0.72 8.836 1 98.81 34 GLU B CA 1
ATOM 2895 C C . GLU B 1 34 ? -10.68 -0.767 7.395 1 98.81 34 GLU B C 1
ATOM 2897 O O . GLU B 1 34 ? -11.469 -1.638 7.035 1 98.81 34 GLU B O 1
ATOM 2902 N N . VAL B 1 35 ? -10.281 0.194 6.586 1 98.56 35 VAL B N 1
ATOM 2903 C CA . VAL B 1 35 ? -10.656 0.191 5.176 1 98.56 35 VAL B CA 1
ATOM 2904 C C . VAL B 1 35 ? -9.406 0.051 4.305 1 98.56 35 VAL B C 1
ATOM 2906 O O . VAL B 1 35 ? -8.289 0.238 4.785 1 98.56 35 VAL B O 1
ATOM 2909 N N . ASP B 1 36 ? -9.57 -0.422 3.145 1 97.94 36 ASP B N 1
ATOM 2910 C CA . ASP B 1 36 ? -8.547 -0.656 2.131 1 97.94 36 ASP B CA 1
ATOM 2911 C C . ASP B 1 36 ? -8.891 0.053 0.824 1 97.94 36 ASP B C 1
ATOM 2913 O O . ASP B 1 36 ? -9.75 -0.415 0.067 1 97.94 36 ASP B O 1
ATOM 2917 N N . THR B 1 37 ? -8.211 1.189 0.57 1 98.31 37 THR B N 1
ATOM 2918 C CA . THR B 1 37 ? -8.578 2.018 -0.573 1 98.31 37 THR B CA 1
ATOM 2919 C C . THR B 1 37 ? -7.449 2.059 -1.598 1 98.31 37 THR B C 1
ATOM 2921 O O . THR B 1 37 ? -6.336 1.608 -1.319 1 98.31 37 THR B O 1
ATOM 2924 N N . PRO B 1 38 ? -7.688 2.551 -2.789 1 98 38 PRO B N 1
ATOM 2925 C CA . PRO B 1 38 ? -6.707 2.541 -3.875 1 98 38 PRO B CA 1
ATOM 2926 C C . PRO B 1 38 ? -5.512 3.451 -3.598 1 98 38 PRO B C 1
ATOM 2928 O O . PRO B 1 38 ? -5.637 4.434 -2.861 1 98 38 PRO B O 1
ATOM 2931 N N . ILE B 1 39 ? -4.43 3.076 -4.191 1 98.5 39 ILE B N 1
ATOM 2932 C CA . ILE B 1 39 ? -3.223 3.895 -4.207 1 98.5 39 ILE B CA 1
ATOM 2933 C C . ILE B 1 39 ? -3.191 4.742 -5.477 1 98.5 39 ILE B C 1
ATOM 2935 O O . ILE B 1 39 ? -2.787 5.906 -5.445 1 98.5 39 ILE B O 1
ATOM 2939 N N . LEU B 1 40 ? -3.631 4.191 -6.566 1 98.31 40 LEU B N 1
ATOM 2940 C CA . LEU B 1 40 ? -3.668 4.902 -7.844 1 98.31 40 LEU B CA 1
ATOM 2941 C C . LEU B 1 40 ? -5.016 5.586 -8.047 1 98.31 40 LEU B C 1
ATOM 2943 O O . LEU B 1 40 ? -6.062 4.938 -7.965 1 98.31 40 LEU B O 1
ATOM 2947 N N . GLY B 1 41 ? -4.992 6.84 -8.273 1 97.19 41 GLY B N 1
ATOM 2948 C CA . GLY B 1 41 ? -6.203 7.602 -8.531 1 97.19 41 GLY B CA 1
ATOM 2949 C C . GLY B 1 41 ? -6.18 8.328 -9.859 1 97.19 41 GLY B C 1
ATOM 2950 O O . GLY B 1 41 ? -5.117 8.492 -10.461 1 97.19 41 GLY B O 1
ATOM 2951 N N . GLN B 1 42 ? -7.344 8.727 -10.305 1 95.5 42 GLN B N 1
ATOM 2952 C CA . GLN B 1 42 ? -7.477 9.445 -11.57 1 95.5 42 GLN B CA 1
ATOM 2953 C C . GLN B 1 42 ? -7.16 10.922 -11.398 1 95.5 42 GLN B C 1
ATOM 2955 O O . GLN B 1 42 ? -6.988 11.648 -12.383 1 95.5 42 GLN B O 1
ATOM 2960 N N . ALA B 1 43 ? -7.164 11.312 -10.133 1 92.56 43 ALA B N 1
ATOM 2961 C CA . ALA B 1 43 ? -6.836 12.703 -9.828 1 92.56 43 ALA B CA 1
ATOM 2962 C C . ALA B 1 43 ? -5.719 12.789 -8.789 1 92.56 43 ALA B C 1
ATOM 2964 O O . ALA B 1 43 ? -5.613 11.93 -7.91 1 92.56 43 ALA B O 1
ATOM 2965 N N . GLY B 1 44 ? -4.805 13.734 -8.945 1 85.12 44 GLY B N 1
ATOM 2966 C CA . GLY B 1 44 ? -3.82 14.07 -7.926 1 85.12 44 GLY B CA 1
ATOM 2967 C C . GLY B 1 44 ? -4.266 15.195 -7.012 1 85.12 44 GLY B C 1
ATOM 2968 O O . GLY B 1 44 ? -5.383 15.695 -7.137 1 85.12 44 GLY B O 1
ATOM 2969 N N . VAL B 1 45 ? -3.465 15.523 -6.078 1 91.5 45 VAL B N 1
ATOM 2970 C CA . VAL B 1 45 ? -3.785 16.609 -5.16 1 91.5 45 VAL B CA 1
ATOM 2971 C C . VAL B 1 45 ? -3.455 17.953 -5.816 1 91.5 45 VAL B C 1
ATOM 2973 O O . VAL B 1 45 ? -2.461 18.078 -6.535 1 91.5 45 VAL B O 1
ATOM 2976 N N . THR B 1 46 ? -4.262 18.922 -5.605 1 94.31 46 THR B N 1
ATOM 2977 C CA . THR B 1 46 ? -4.062 20.234 -6.227 1 94.31 46 THR B CA 1
ATOM 2978 C C . THR B 1 46 ? -3.162 21.109 -5.367 1 94.31 46 THR B C 1
ATOM 2980 O O . THR B 1 46 ? -2.686 22.156 -5.824 1 94.31 46 THR B O 1
ATOM 2983 N N . ASP B 1 47 ? -2.926 20.641 -4.09 1 91.19 47 ASP B N 1
ATOM 2984 C CA . ASP B 1 47 ? -2.09 21.438 -3.191 1 91.19 47 ASP B CA 1
ATOM 2985 C C . ASP B 1 47 ? -0.78 21.828 -3.869 1 91.19 47 ASP B C 1
ATOM 2987 O O . ASP B 1 47 ? -0.019 20.969 -4.312 1 91.19 47 ASP B O 1
ATOM 2991 N N . VAL B 1 48 ? -0.46 23.094 -3.84 1 88.75 48 VAL B N 1
ATOM 2992 C CA . VAL B 1 48 ? 0.66 23.656 -4.586 1 88.75 48 VAL B CA 1
ATOM 2993 C C . VAL B 1 48 ? 1.978 23.172 -3.99 1 88.75 48 VAL B C 1
ATOM 2995 O O . VAL B 1 48 ? 2.998 23.109 -4.68 1 88.75 48 VAL B O 1
ATOM 2998 N N . ASN B 1 49 ? 1.919 22.766 -2.707 1 86.38 49 ASN B N 1
ATOM 2999 C CA . ASN B 1 49 ? 3.145 22.391 -2.004 1 86.38 49 ASN B CA 1
ATOM 3000 C C . ASN B 1 49 ? 3.396 20.891 -2.064 1 86.38 49 ASN B C 1
ATOM 3002 O O . ASN B 1 49 ? 4.375 20.406 -1.498 1 86.38 49 ASN B O 1
ATOM 3006 N N . ILE B 1 50 ? 2.564 20.172 -2.711 1 91.69 50 ILE B N 1
ATOM 3007 C CA . ILE B 1 50 ? 2.701 18.719 -2.799 1 91.69 50 ILE B CA 1
ATOM 3008 C C . ILE B 1 50 ? 2.785 18.297 -4.262 1 91.69 50 ILE B C 1
ATOM 3010 O O . ILE B 1 50 ? 1.961 18.703 -5.082 1 91.69 50 ILE B O 1
ATOM 3014 N N . GLU B 1 51 ? 3.768 17.562 -4.527 1 93.81 51 GLU B N 1
ATOM 3015 C CA . GLU B 1 51 ? 3.895 17 -5.867 1 93.81 51 GLU B CA 1
ATOM 3016 C C . GLU B 1 51 ? 3.553 15.508 -5.867 1 93.81 51 GLU B C 1
ATOM 3018 O O . GLU B 1 51 ? 4.082 14.742 -5.059 1 93.81 51 GLU B O 1
ATOM 3023 N N . SER B 1 52 ? 2.709 15.094 -6.777 1 95.94 52 SER B N 1
ATOM 3024 C CA . SER B 1 52 ? 2.299 13.703 -6.906 1 95.94 52 SER B CA 1
ATOM 3025 C C . SER B 1 52 ? 3.178 12.953 -7.906 1 95.94 52 SER B C 1
ATOM 3027 O O . SER B 1 52 ? 3.648 13.539 -8.883 1 95.94 52 SER B O 1
ATOM 3029 N N . PHE B 1 53 ? 3.43 11.656 -7.602 1 97.56 53 PHE B N 1
ATOM 3030 C CA . PHE B 1 53 ? 3.9 10.766 -8.656 1 97.56 53 PHE B CA 1
ATOM 3031 C C . PHE B 1 53 ? 2.785 10.469 -9.656 1 97.56 53 PHE B C 1
ATOM 3033 O O . PHE B 1 53 ? 1.634 10.266 -9.258 1 97.56 53 PHE B O 1
ATOM 3040 N N . ASP B 1 54 ? 3.08 10.508 -10.898 1 96.94 54 ASP B N 1
ATOM 3041 C CA . ASP B 1 54 ? 2.107 10.102 -11.906 1 96.94 54 ASP B CA 1
ATOM 3042 C C . ASP B 1 54 ? 2.609 8.898 -12.703 1 96.94 54 ASP B C 1
ATOM 3044 O O . ASP B 1 54 ? 3.805 8.602 -12.703 1 96.94 54 ASP B O 1
ATOM 3048 N N . THR B 1 55 ? 1.723 8.141 -13.258 1 97.5 55 THR B N 1
ATOM 3049 C CA . THR B 1 55 ? 2.006 6.969 -14.07 1 97.5 55 THR B CA 1
ATOM 3050 C C . THR B 1 55 ? 0.926 6.773 -15.133 1 97.5 55 THR B C 1
ATOM 3052 O O . THR B 1 55 ? -0.025 7.555 -15.211 1 97.5 55 THR B O 1
ATOM 3055 N N . GLY B 1 56 ? 1.15 5.801 -16.062 1 97 56 GLY B N 1
ATOM 3056 C CA . GLY B 1 56 ? 0.235 5.602 -17.172 1 97 56 GLY B CA 1
ATOM 3057 C C . GLY B 1 56 ? -0.349 4.203 -17.219 1 97 56 GLY B C 1
ATOM 3058 O O . GLY B 1 56 ? 0.38 3.217 -17.094 1 97 56 GLY B O 1
ATOM 3059 N N . PHE B 1 57 ? -1.614 4.125 -17.328 1 97.44 57 PHE B N 1
ATOM 3060 C CA . PHE B 1 57 ? -2.32 2.865 -17.547 1 97.44 57 PHE B CA 1
ATOM 3061 C C . PHE B 1 57 ? -2.344 2.498 -19.016 1 97.44 57 PHE B C 1
ATOM 3063 O O . PHE B 1 57 ? -2.699 3.322 -19.859 1 97.44 57 PHE B O 1
ATOM 3070 N N . THR B 1 58 ? -2.045 1.276 -19.359 1 95.44 58 THR B N 1
ATOM 3071 C CA . THR B 1 58 ? -1.923 0.877 -20.766 1 95.44 58 THR B CA 1
ATOM 3072 C C . THR B 1 58 ? -3.014 -0.122 -21.141 1 95.44 58 THR B C 1
ATOM 3074 O O . THR B 1 58 ? -3.029 -0.645 -22.25 1 95.44 58 THR B O 1
ATOM 3077 N N . GLY B 1 59 ? -3.906 -0.448 -20.25 1 94 59 GLY B N 1
ATOM 3078 C CA . GLY B 1 59 ? -4.926 -1.455 -20.5 1 94 59 GLY B CA 1
ATOM 3079 C C . GLY B 1 59 ? -6.078 -0.943 -21.344 1 94 59 GLY B C 1
ATOM 3080 O O . GLY B 1 59 ? -5.953 0.08 -22.016 1 94 59 GLY B O 1
ATOM 3081 N N . PRO B 1 60 ? -7.176 -1.68 -21.391 1 93.69 60 PRO B N 1
ATOM 3082 C CA . PRO B 1 60 ? -8.312 -1.316 -22.25 1 93.69 60 PRO B CA 1
ATOM 3083 C C . PRO B 1 60 ? -9.008 -0.039 -21.781 1 93.69 60 PRO B C 1
ATOM 3085 O O . PRO B 1 60 ? -8.883 0.35 -20.609 1 93.69 60 PRO B O 1
ATOM 3088 N N . ALA B 1 61 ? -9.781 0.485 -22.656 1 90.81 61 ALA B N 1
ATOM 3089 C CA . ALA B 1 61 ? -10.422 1.778 -22.438 1 90.81 61 ALA B CA 1
ATOM 3090 C C . ALA B 1 61 ? -11.398 1.705 -21.266 1 90.81 61 ALA B C 1
ATOM 3092 O O . ALA B 1 61 ? -11.57 2.68 -20.531 1 90.81 61 ALA B O 1
ATOM 3093 N N . ASN B 1 62 ? -11.992 0.665 -21.109 1 91.44 62 ASN B N 1
ATOM 3094 C CA . ASN B 1 62 ? -12.992 0.546 -20.062 1 91.44 62 ASN B CA 1
ATOM 3095 C C . ASN B 1 62 ? -12.336 0.491 -18.672 1 91.44 62 ASN B C 1
ATOM 3097 O O . ASN B 1 62 ? -13.031 0.568 -17.656 1 91.44 62 ASN B O 1
ATOM 3101 N N . GLY B 1 63 ? -11.055 0.393 -18.641 1 92.25 63 GLY B N 1
ATOM 3102 C CA . GLY B 1 63 ? -10.32 0.481 -17.391 1 92.25 63 GLY B CA 1
ATOM 3103 C C . GLY B 1 63 ? -10.18 1.904 -16.891 1 92.25 63 GLY B C 1
ATOM 3104 O O . GLY B 1 63 ? -9.688 2.127 -15.773 1 92.25 63 GLY B O 1
ATOM 3105 N N . GLY B 1 64 ? -10.617 2.834 -17.703 1 91.5 64 GLY B N 1
ATOM 3106 C CA . GLY B 1 64 ? -10.602 4.219 -17.266 1 91.5 64 GLY B CA 1
ATOM 3107 C C . GLY B 1 64 ? -9.531 5.051 -17.938 1 91.5 64 GLY B C 1
ATOM 3108 O O . GLY B 1 64 ? -8.961 4.633 -18.938 1 91.5 64 GLY B O 1
ATOM 3109 N N . VAL B 1 65 ? -9.273 6.184 -17.328 1 92.69 65 VAL B N 1
ATOM 3110 C CA . VAL B 1 65 ? -8.359 7.152 -17.922 1 92.69 65 VAL B CA 1
ATOM 3111 C C . VAL B 1 65 ? -6.926 6.637 -17.828 1 92.69 65 VAL B C 1
ATOM 3113 O O . VAL B 1 65 ? -6.586 5.887 -16.906 1 92.69 65 VAL B O 1
ATOM 3116 N N . ARG B 1 66 ? -6.074 7.098 -18.719 1 95.88 66 ARG B N 1
ATOM 3117 C CA . ARG B 1 66 ? -4.707 6.602 -18.828 1 95.88 66 ARG B CA 1
ATOM 3118 C C . ARG B 1 66 ? -3.816 7.176 -17.734 1 95.88 66 ARG B C 1
ATOM 3120 O O . ARG B 1 66 ? -3.086 6.434 -17.078 1 95.88 66 ARG B O 1
ATOM 3127 N N . GLN B 1 67 ? -3.939 8.453 -17.578 1 96.5 67 GLN B N 1
ATOM 3128 C CA . GLN B 1 67 ? -3.082 9.086 -16.578 1 96.5 67 GLN B CA 1
ATOM 3129 C C . GLN B 1 67 ? -3.574 8.797 -15.164 1 96.5 67 GLN B C 1
ATOM 3131 O O . GLN B 1 67 ? -4.754 8.992 -14.859 1 96.5 67 GLN B O 1
ATOM 3136 N N . ARG B 1 68 ? -2.707 8.289 -14.336 1 97.69 68 ARG B N 1
ATOM 3137 C CA . ARG B 1 68 ? -3.008 7.977 -12.945 1 97.69 68 ARG B CA 1
ATOM 3138 C C . ARG B 1 68 ? -2.008 8.641 -12 1 97.69 68 ARG B C 1
ATOM 3140 O O . ARG B 1 68 ? -0.888 8.961 -12.406 1 97.69 68 ARG B O 1
ATOM 3147 N N . PHE B 1 69 ? -2.385 8.859 -10.805 1 98.06 69 PHE B N 1
ATOM 3148 C CA . PHE B 1 69 ? -1.55 9.5 -9.797 1 98.06 69 PHE B CA 1
ATOM 3149 C C . PHE B 1 69 ? -1.475 8.648 -8.531 1 98.06 69 PHE B C 1
ATOM 3151 O O . PHE B 1 69 ? -2.479 8.078 -8.102 1 98.06 69 PHE B O 1
ATOM 3158 N N . LEU B 1 70 ? -0.263 8.477 -8.008 1 98.44 70 LEU B N 1
ATOM 3159 C CA . LEU B 1 70 ? -0.135 7.848 -6.695 1 98.44 70 LEU B CA 1
ATOM 3160 C C . LEU B 1 70 ? -0.677 8.758 -5.602 1 98.44 70 LEU B C 1
ATOM 3162 O O . LEU B 1 70 ? -0.437 9.969 -5.621 1 98.44 70 LEU B O 1
ATOM 3166 N N . ARG B 1 71 ? -1.312 8.188 -4.656 1 98.19 71 ARG B N 1
ATOM 3167 C CA . ARG B 1 71 ? -1.968 8.961 -3.607 1 98.19 71 ARG B CA 1
ATOM 3168 C C . ARG B 1 71 ? -0.942 9.641 -2.705 1 98.19 71 ARG B C 1
ATOM 3170 O O . ARG B 1 71 ? 0.104 9.062 -2.402 1 98.19 71 ARG B O 1
ATOM 3177 N N . THR B 1 72 ? -1.231 10.859 -2.295 1 97.38 72 THR B N 1
ATOM 3178 C CA . THR B 1 72 ? -0.441 11.555 -1.28 1 97.38 72 THR B CA 1
ATOM 3179 C C . THR B 1 72 ? -1.073 11.391 0.099 1 97.38 72 THR B C 1
ATOM 3181 O O . THR B 1 72 ? -0.439 11.68 1.115 1 97.38 72 THR B O 1
ATOM 3184 N N . SER B 1 73 ? -2.271 10.969 0.105 1 96.88 73 SER B N 1
ATOM 3185 C CA . SER B 1 73 ? -3.117 10.641 1.248 1 96.88 73 SER B CA 1
ATOM 3186 C C . SER B 1 73 ? -4.355 9.859 0.815 1 96.88 73 SER B C 1
ATOM 3188 O O . SER B 1 73 ? -4.848 10.039 -0.3 1 96.88 73 SER B O 1
ATOM 3190 N N . PRO B 1 74 ? -4.875 8.992 1.699 1 97.75 74 PRO B N 1
ATOM 3191 C CA . PRO B 1 74 ? -6.113 8.305 1.324 1 97.75 74 PRO B CA 1
ATOM 3192 C C . PRO B 1 74 ? -7.363 9.133 1.606 1 97.75 74 PRO B C 1
ATOM 3194 O O . PRO B 1 74 ? -8.484 8.641 1.464 1 97.75 74 PRO B O 1
ATOM 3197 N N . GLU B 1 75 ? -7.254 10.328 1.901 1 96.94 75 GLU B N 1
ATOM 3198 C CA . GLU B 1 75 ? -8.297 11.211 2.42 1 96.94 75 GLU B CA 1
ATOM 3199 C C . GLU B 1 75 ? -9.516 11.227 1.497 1 96.94 75 GLU B C 1
ATOM 3201 O O . GLU B 1 75 ? -10.648 11.086 1.955 1 96.94 75 GLU B O 1
ATOM 3206 N N . TYR B 1 76 ? -9.289 11.375 0.202 1 96.69 76 TYR B N 1
ATOM 3207 C CA . TYR B 1 76 ? -10.414 11.5 -0.718 1 96.69 76 TYR B CA 1
ATOM 3208 C C . TYR B 1 76 ? -11.266 10.234 -0.716 1 96.69 76 TYR B C 1
ATOM 3210 O O . TYR B 1 76 ? -12.492 10.305 -0.718 1 96.69 76 TYR B O 1
ATOM 3218 N N . TRP B 1 77 ? -10.609 9.102 -0.677 1 97.56 77 TRP B N 1
ATOM 3219 C CA . TRP B 1 77 ? -11.328 7.836 -0.674 1 97.56 77 TRP B CA 1
ATOM 3220 C C . TRP B 1 77 ? -12.07 7.629 0.645 1 97.56 77 TRP B C 1
ATOM 3222 O O . TRP B 1 77 ? -13.188 7.117 0.662 1 97.56 77 TRP B O 1
ATOM 3232 N N . HIS B 1 78 ? -11.406 7.973 1.747 1 98.12 78 HIS B N 1
ATOM 3233 C CA . HIS B 1 78 ? -12.055 7.844 3.047 1 98.12 78 HIS B CA 1
ATOM 3234 C C . HIS B 1 78 ? -13.328 8.688 3.115 1 98.12 78 HIS B C 1
ATOM 3236 O O . HIS B 1 78 ? -14.367 8.211 3.559 1 98.12 78 HIS B O 1
ATOM 3242 N N . LYS B 1 79 ? -13.211 9.922 2.682 1 97.31 79 LYS B N 1
ATOM 3243 C CA . LYS B 1 79 ? -14.367 10.812 2.725 1 97.31 79 LYS B CA 1
ATOM 3244 C C . LYS B 1 79 ? -15.484 10.305 1.819 1 97.31 79 LYS B C 1
ATOM 3246 O O . LYS B 1 79 ? -16.672 10.43 2.148 1 97.31 79 LYS B O 1
ATOM 3251 N N . ARG B 1 80 ? -15.141 9.711 0.639 1 97.31 80 ARG B N 1
ATOM 3252 C CA . ARG B 1 80 ? -16.141 9.102 -0.225 1 97.31 80 ARG B CA 1
ATOM 3253 C C . ARG B 1 80 ? -16.844 7.941 0.477 1 97.31 80 ARG B C 1
ATOM 3255 O O . ARG B 1 80 ? -18.062 7.809 0.413 1 97.31 80 ARG B O 1
ATOM 3262 N N . LEU B 1 81 ? -16.047 7.094 1.139 1 98.06 81 LEU B N 1
ATOM 3263 C CA . LEU B 1 81 ? -16.609 5.965 1.87 1 98.06 81 LEU B CA 1
ATOM 3264 C C . LEU B 1 81 ? -17.531 6.449 2.99 1 98.06 81 LEU B C 1
ATOM 3266 O O . LEU B 1 81 ? -18.609 5.887 3.209 1 98.06 81 LEU B O 1
ATOM 3270 N N . ILE B 1 82 ? -17.125 7.492 3.688 1 98 82 ILE B N 1
ATOM 3271 C CA . ILE B 1 82 ? -17.906 8.039 4.789 1 98 82 ILE B CA 1
ATOM 3272 C C . ILE B 1 82 ? -19.203 8.633 4.254 1 98 82 ILE B C 1
ATOM 3274 O O . ILE B 1 82 ? -20.281 8.438 4.844 1 98 82 ILE B O 1
ATOM 3278 N N . ALA B 1 83 ? -19.109 9.367 3.156 1 97.31 83 ALA B N 1
ATOM 3279 C CA . ALA B 1 83 ? -20.297 9.922 2.52 1 97.31 83 ALA B CA 1
ATOM 3280 C C . ALA B 1 83 ? -21.281 8.82 2.145 1 97.31 83 ALA B C 1
ATOM 3282 O O . ALA B 1 83 ? -22.5 9.031 2.154 1 97.31 83 ALA B O 1
ATOM 3283 N N . GLU B 1 84 ? -20.734 7.645 1.851 1 96.19 84 GLU B N 1
ATOM 3284 C CA . GLU B 1 84 ? -21.578 6.508 1.473 1 96.19 84 GLU B CA 1
ATOM 3285 C C . GLU B 1 84 ? -22.094 5.777 2.703 1 96.19 84 GLU B C 1
ATOM 3287 O O . GLU B 1 84 ? -22.891 4.844 2.584 1 96.19 84 GLU B O 1
ATOM 3292 N N . GLY B 1 85 ? -21.594 6.141 3.877 1 96.38 85 GLY B N 1
ATOM 3293 C CA . GLY B 1 85 ? -22.203 5.641 5.098 1 96.38 85 GLY B CA 1
ATOM 3294 C C . GLY B 1 85 ? -21.359 4.594 5.801 1 96.38 85 GLY B C 1
ATOM 3295 O O . GLY B 1 85 ? -21.859 3.867 6.668 1 96.38 85 GLY B O 1
ATOM 3296 N N . ILE B 1 86 ? -20.062 4.496 5.539 1 97.31 86 ILE B N 1
ATOM 3297 C CA . ILE B 1 86 ? -19.219 3.449 6.113 1 97.31 86 ILE B CA 1
ATOM 3298 C C . ILE B 1 86 ? -19.016 3.715 7.602 1 97.31 86 ILE B C 1
ATOM 3300 O O . ILE B 1 86 ? -18.672 2.803 8.359 1 97.31 86 ILE B O 1
ATOM 3304 N N . GLY B 1 87 ? -19.078 4.992 8.031 1 97.75 87 GLY B N 1
ATOM 3305 C CA . GLY B 1 87 ? -18.859 5.34 9.43 1 97.75 87 GLY B CA 1
ATOM 3306 C C . GLY B 1 87 ? -17.406 5.578 9.758 1 97.75 87 GLY B C 1
ATOM 3307 O O . GLY B 1 87 ? -16.625 6.008 8.906 1 97.75 87 GLY B O 1
ATOM 3308 N N . ASP B 1 88 ? -17.047 5.48 11.086 1 98.88 88 ASP B N 1
ATOM 3309 C CA . ASP B 1 88 ? -15.672 5.664 11.547 1 98.88 88 ASP B CA 1
ATOM 3310 C C . ASP B 1 88 ? -14.734 4.656 10.883 1 98.88 88 ASP B C 1
ATOM 3312 O O . ASP B 1 88 ? -14.992 3.453 10.906 1 98.88 88 ASP B O 1
ATOM 3316 N N . CYS B 1 89 ? -13.648 5.18 10.312 1 98.88 89 CYS B N 1
ATOM 3317 C CA . CYS B 1 89 ? -12.766 4.262 9.602 1 98.88 89 CYS B CA 1
ATOM 3318 C C . CYS B 1 89 ? -11.312 4.723 9.688 1 98.88 89 CYS B C 1
ATOM 3320 O O . CYS B 1 89 ? -11.047 5.875 10.039 1 98.88 89 CYS B O 1
ATOM 3322 N N . TYR B 1 90 ? -10.391 3.82 9.477 1 98.94 90 TYR B N 1
ATOM 3323 C CA . TYR B 1 90 ? -8.961 4.117 9.453 1 98.94 90 TYR B CA 1
ATOM 3324 C C . TYR B 1 90 ? -8.25 3.275 8.398 1 98.94 90 TYR B C 1
ATOM 3326 O O . TYR B 1 90 ? -8.789 2.279 7.922 1 98.94 90 TYR B O 1
ATOM 3334 N N . GLU B 1 91 ? -7.137 3.721 8.023 1 98.81 91 GLU B N 1
ATOM 3335 C CA . GLU B 1 91 ? -6.254 2.988 7.121 1 98.81 91 GLU B CA 1
ATOM 3336 C C . GLU B 1 91 ? -4.789 3.23 7.465 1 98.81 91 GLU B C 1
ATOM 3338 O O . GLU B 1 91 ? -4.398 4.355 7.785 1 98.81 91 GLU B O 1
ATOM 3343 N N . LEU B 1 92 ? -4.094 2.188 7.555 1 98.62 92 LEU B N 1
ATOM 3344 C CA . LEU B 1 92 ? -2.643 2.172 7.699 1 98.62 92 LEU B CA 1
ATOM 3345 C C . LEU B 1 92 ? -1.973 1.717 6.406 1 98.62 92 LEU B C 1
ATOM 3347 O O . LEU B 1 92 ? -2.123 0.562 5.996 1 98.62 92 LEU B O 1
ATOM 3351 N N . GLY B 1 93 ? -1.31 2.623 5.688 1 97.94 93 GLY B N 1
ATOM 3352 C CA . GLY B 1 93 ? -0.755 2.225 4.406 1 97.94 93 GLY B CA 1
ATOM 3353 C C . GLY B 1 93 ? 0.184 3.26 3.814 1 97.94 93 GLY B C 1
ATOM 3354 O O . GLY B 1 93 ? 0.398 4.32 4.406 1 97.94 93 GLY B O 1
ATOM 3355 N N . LYS B 1 94 ? 0.776 2.982 2.652 1 98.62 94 LYS B N 1
ATOM 3356 C CA . LYS B 1 94 ? 1.799 3.801 2.01 1 98.62 94 LYS B CA 1
ATOM 3357 C C . LYS B 1 94 ? 1.177 5.004 1.303 1 98.62 94 LYS B C 1
ATOM 3359 O O . LYS B 1 94 ? 0.071 4.91 0.767 1 98.62 94 LYS B O 1
ATOM 3364 N N . VAL B 1 95 ? 1.878 6.059 1.261 1 98.56 95 VAL B N 1
ATOM 3365 C CA . VAL B 1 95 ? 1.577 7.266 0.495 1 98.56 95 VAL B CA 1
ATOM 3366 C C . VAL B 1 95 ? 2.857 7.812 -0.131 1 98.56 95 VAL B C 1
ATOM 3368 O O . VAL B 1 95 ? 3.959 7.367 0.202 1 98.56 95 VAL B O 1
ATOM 3371 N N . PHE B 1 96 ? 2.662 8.789 -1.008 1 98.44 96 PHE B N 1
ATOM 3372 C CA . PHE B 1 96 ? 3.779 9.172 -1.86 1 98.44 96 PHE B CA 1
ATOM 3373 C C . PHE B 1 96 ? 3.828 10.688 -2.039 1 98.44 96 PHE B C 1
ATOM 3375 O O . PHE B 1 96 ? 2.799 11.32 -2.289 1 98.44 96 PHE B O 1
ATOM 3382 N N . ARG B 1 97 ? 4.918 11.258 -1.86 1 97.12 97 ARG B N 1
ATOM 3383 C CA . ARG B 1 97 ? 5.195 12.648 -2.174 1 97.12 97 ARG B CA 1
ATOM 3384 C C . ARG B 1 97 ? 6.457 12.781 -3.021 1 97.12 97 ARG B C 1
ATOM 3386 O O . ARG B 1 97 ? 7.57 12.594 -2.52 1 97.12 97 ARG B O 1
ATOM 3393 N N . ASN B 1 98 ? 6.262 13.148 -4.242 1 96.75 98 ASN B N 1
ATOM 3394 C CA . ASN B 1 98 ? 7.383 13.234 -5.172 1 96.75 98 ASN B CA 1
ATOM 3395 C C . ASN B 1 98 ? 8.289 14.422 -4.848 1 96.75 98 ASN B C 1
ATOM 3397 O O . ASN B 1 98 ? 7.809 15.477 -4.434 1 96.75 98 ASN B O 1
ATOM 3401 N N . GLY B 1 99 ? 9.562 14.172 -4.906 1 93.81 99 GLY B N 1
ATOM 3402 C CA . GLY B 1 99 ? 10.531 15.25 -4.785 1 93.81 99 GLY B CA 1
ATOM 3403 C C . GLY B 1 99 ? 11.016 15.469 -3.363 1 93.81 99 GLY B C 1
ATOM 3404 O O . GLY B 1 99 ? 12.031 16.125 -3.141 1 93.81 99 GLY B O 1
ATOM 3405 N N . GLU B 1 100 ? 10.273 14.953 -2.424 1 90.25 100 GLU B N 1
ATOM 3406 C CA . GLU B 1 100 ? 10.609 15.172 -1.02 1 90.25 100 GLU B CA 1
ATOM 3407 C C . GLU B 1 100 ? 11.57 14.094 -0.516 1 90.25 100 GLU B C 1
ATOM 3409 O O . GLU B 1 100 ? 11.156 12.984 -0.188 1 90.25 100 GLU B O 1
ATOM 3414 N N . PHE B 1 101 ? 12.82 14.43 -0.447 1 94.19 101 PHE B N 1
ATOM 3415 C CA . PHE B 1 101 ? 13.812 13.484 0.05 1 94.19 101 PHE B CA 1
ATOM 3416 C C . PHE B 1 101 ? 14.82 14.188 0.951 1 94.19 101 PHE B C 1
ATOM 3418 O O . PHE B 1 101 ? 15.383 15.219 0.579 1 94.19 101 PHE B O 1
ATOM 3425 N N . GLY B 1 102 ? 15.008 13.656 2.166 1 92.75 102 GLY B N 1
ATOM 3426 C CA . GLY B 1 102 ? 15.93 14.188 3.154 1 92.75 102 GLY B CA 1
ATOM 3427 C C . GLY B 1 102 ? 15.953 13.391 4.445 1 92.75 102 GLY B C 1
ATOM 3428 O O . GLY B 1 102 ? 15.516 12.242 4.473 1 92.75 102 GLY B O 1
ATOM 3429 N N . ARG B 1 103 ? 16.438 13.961 5.48 1 91.38 103 ARG B N 1
ATOM 3430 C CA . ARG B 1 103 ? 16.609 13.273 6.754 1 91.38 103 ARG B CA 1
ATOM 3431 C C . ARG B 1 103 ? 15.266 12.852 7.344 1 91.38 103 ARG B C 1
ATOM 3433 O O . ARG B 1 103 ? 15.164 11.805 7.977 1 91.38 103 ARG B O 1
ATOM 3440 N N . ARG B 1 104 ? 14.258 13.711 7.09 1 92.06 104 ARG B N 1
ATOM 3441 C CA . ARG B 1 104 ? 12.969 13.43 7.715 1 92.06 104 ARG B CA 1
ATOM 3442 C C . ARG B 1 104 ? 11.914 13.094 6.668 1 92.06 104 ARG B C 1
ATOM 3444 O O . ARG B 1 104 ? 10.734 12.961 6.988 1 92.06 104 ARG B O 1
ATOM 3451 N N . HIS B 1 105 ? 12.406 13.094 5.422 1 94.75 105 HIS B N 1
ATOM 3452 C CA . HIS B 1 105 ? 11.461 12.891 4.336 1 94.75 105 HIS B CA 1
ATOM 3453 C C . HIS B 1 105 ? 11.891 11.742 3.434 1 94.75 105 HIS B C 1
ATOM 3455 O O . HIS B 1 105 ? 13.055 11.664 3.031 1 94.75 105 HIS B O 1
ATOM 3461 N N . ASN B 1 106 ? 11.094 10.844 3.236 1 97.69 106 ASN B N 1
ATOM 3462 C CA . ASN B 1 106 ? 11.195 9.789 2.234 1 97.69 106 ASN B CA 1
ATOM 3463 C C . ASN B 1 106 ? 10.023 9.82 1.261 1 97.69 106 ASN B C 1
ATOM 3465 O O . ASN B 1 106 ? 8.867 9.914 1.679 1 97.69 106 ASN B O 1
ATOM 3469 N N . PRO B 1 107 ? 10.25 9.828 -0.063 1 98 107 PRO B N 1
ATOM 3470 C CA . PRO B 1 107 ? 9.172 10.008 -1.047 1 98 107 PRO B CA 1
ATOM 3471 C C . PRO B 1 107 ? 8.023 9.023 -0.85 1 98 107 PRO B C 1
ATOM 3473 O O . PRO B 1 107 ? 6.887 9.312 -1.237 1 98 107 PRO B O 1
ATOM 3476 N N . GLU B 1 108 ? 8.312 7.902 -0.366 1 98.31 108 GLU B N 1
ATOM 3477 C CA . GLU B 1 108 ? 7.344 6.887 0.047 1 98.31 108 GLU B CA 1
ATOM 3478 C C . GLU B 1 108 ? 7.395 6.656 1.555 1 98.31 108 GLU B C 1
ATOM 3480 O O . GLU B 1 108 ? 8.461 6.379 2.109 1 98.31 108 GLU B O 1
ATOM 3485 N N . PHE B 1 109 ? 6.273 6.785 2.189 1 98.44 109 PHE B N 1
ATOM 3486 C CA . PHE B 1 109 ? 6.246 6.582 3.633 1 98.44 109 PHE B CA 1
ATOM 3487 C C . PHE B 1 109 ? 4.898 6.027 4.078 1 98.44 109 PHE B C 1
ATOM 3489 O O . PHE B 1 109 ? 3.979 5.891 3.266 1 98.44 109 PHE B O 1
ATOM 3496 N N . THR B 1 110 ? 4.781 5.586 5.328 1 98.62 110 THR B N 1
ATOM 3497 C CA . THR B 1 110 ? 3.568 4.957 5.84 1 98.62 110 THR B CA 1
ATOM 3498 C C . THR B 1 110 ? 2.744 5.957 6.648 1 98.62 110 THR B C 1
ATOM 3500 O O . THR B 1 110 ? 3.268 6.621 7.543 1 98.62 110 THR B O 1
ATOM 3503 N N . LEU B 1 111 ? 1.539 6.051 6.27 1 98.69 111 LEU B N 1
ATOM 3504 C CA . LEU B 1 111 ? 0.601 6.965 6.914 1 98.69 111 LEU B CA 1
ATOM 3505 C C . LEU B 1 111 ? -0.523 6.199 7.602 1 98.69 111 LEU B C 1
ATOM 3507 O O . LEU B 1 111 ? -1.019 5.203 7.066 1 98.69 111 LEU B O 1
ATOM 3511 N N . LEU B 1 112 ? -0.822 6.582 8.789 1 98.88 112 LEU B N 1
ATOM 3512 C CA . LEU B 1 112 ? -2.07 6.227 9.461 1 98.88 112 LEU B CA 1
ATOM 3513 C C . LEU B 1 112 ? -3.082 7.363 9.359 1 98.88 112 LEU B C 1
ATOM 3515 O O . LEU B 1 112 ? -2.812 8.484 9.805 1 98.88 112 LEU B O 1
ATOM 3519 N N . GLU B 1 113 ? -4.199 7.09 8.758 1 98.88 113 GLU B N 1
ATOM 3520 C CA . GLU B 1 113 ? -5.246 8.102 8.641 1 98.88 113 GLU B CA 1
ATOM 3521 C C . GLU B 1 113 ? -6.59 7.555 9.125 1 98.88 113 GLU B C 1
ATOM 3523 O O . GLU B 1 113 ? -6.941 6.41 8.836 1 98.88 113 GLU B O 1
ATOM 3528 N N . TRP B 1 114 ? -7.277 8.336 9.945 1 98.94 114 TRP B N 1
ATOM 3529 C CA . TRP B 1 114 ? -8.578 7.867 10.406 1 98.94 114 TRP B CA 1
ATOM 3530 C C . TRP B 1 114 ? -9.555 9.031 10.57 1 98.94 114 TRP B C 1
ATOM 3532 O O . TRP B 1 114 ? -9.141 10.195 10.609 1 98.94 114 TRP B O 1
ATOM 3542 N N . TYR B 1 115 ? -10.805 8.68 10.578 1 98.88 115 TYR B N 1
ATOM 3543 C CA . TYR B 1 115 ? -11.906 9.641 10.633 1 98.88 115 TYR B CA 1
ATOM 3544 C C . TYR B 1 115 ? -12.922 9.242 11.695 1 98.88 115 TYR B C 1
ATOM 3546 O O . TYR B 1 115 ? -13.195 8.055 11.891 1 98.88 115 TYR B O 1
ATOM 3554 N N . ARG B 1 116 ? -13.461 10.219 12.383 1 98.88 116 ARG B N 1
ATOM 3555 C CA . ARG B 1 116 ? -14.531 10.07 13.359 1 98.88 116 ARG B CA 1
ATOM 3556 C C . ARG B 1 116 ? -15.742 10.914 12.977 1 98.88 116 ARG B C 1
ATOM 3558 O O . ARG B 1 116 ? -15.672 12.148 12.992 1 98.88 116 ARG B O 1
ATOM 3565 N N . VAL B 1 117 ? -16.812 10.242 12.68 1 98.69 117 VAL B N 1
ATOM 3566 C CA . VAL B 1 117 ? -18.047 10.922 12.305 1 98.69 117 VAL B CA 1
ATOM 3567 C C . VAL B 1 117 ? -18.641 11.617 13.523 1 98.69 117 VAL B C 1
ATOM 3569 O O . VAL B 1 117 ? -18.734 11.023 14.602 1 98.69 117 VAL B O 1
ATOM 3572 N N . GLY B 1 118 ? -19 12.805 13.344 1 98.56 118 GLY B N 1
ATOM 3573 C CA . GLY B 1 118 ? -19.656 13.562 14.391 1 98.56 118 GLY B CA 1
ATOM 3574 C C . GLY B 1 118 ? -18.688 14.258 15.328 1 98.56 118 GLY B C 1
ATOM 3575 O O . GLY B 1 118 ? -19.109 14.984 16.234 1 98.56 118 GLY B O 1
ATOM 3576 N N . TRP B 1 119 ? -17.406 14.047 15.156 1 98.75 119 TRP B N 1
ATOM 3577 C CA . TRP B 1 119 ? -16.422 14.656 16.031 1 98.75 119 TRP B CA 1
ATOM 3578 C C . TRP B 1 119 ? -15.93 15.977 15.453 1 98.75 119 TRP B C 1
ATOM 3580 O O . TRP B 1 119 ? -16.062 16.234 14.25 1 98.75 119 TRP B O 1
ATOM 3590 N N . ASP B 1 120 ? -15.398 16.828 16.266 1 98.44 120 ASP B N 1
ATOM 3591 C CA . ASP B 1 120 ? -14.609 17.984 15.836 1 98.44 120 ASP B CA 1
ATOM 3592 C C . ASP B 1 120 ? -13.117 17.766 16.094 1 98.44 120 ASP B C 1
ATOM 3594 O O . ASP B 1 120 ? -12.719 16.703 16.578 1 98.44 120 ASP B O 1
ATOM 3598 N N . HIS B 1 121 ? -12.305 18.734 15.648 1 98.38 121 HIS B N 1
ATOM 3599 C CA . HIS B 1 121 ? -10.859 18.562 15.711 1 98.38 121 HIS B CA 1
ATOM 3600 C C . HIS B 1 121 ? -10.367 18.547 17.156 1 98.38 121 HIS B C 1
ATOM 3602 O O . HIS B 1 121 ? -9.344 17.922 17.469 1 98.38 121 HIS B O 1
ATOM 3608 N N . HIS B 1 122 ? -11.062 19.094 18.125 1 98.62 122 HIS B N 1
ATOM 3609 C CA . HIS B 1 122 ? -10.641 19.047 19.531 1 98.62 122 HIS B CA 1
ATOM 3610 C C . HIS B 1 122 ? -10.797 17.656 20.109 1 98.62 122 HIS B C 1
ATOM 3612 O O . HIS B 1 122 ? -9.898 17.156 20.781 1 98.62 122 HIS B O 1
ATOM 3618 N N . ARG B 1 123 ? -11.984 17.109 19.875 1 98.75 123 ARG B N 1
ATOM 3619 C CA . ARG B 1 123 ? -12.188 15.734 20.312 1 98.75 123 ARG B CA 1
ATOM 3620 C C . ARG B 1 123 ? -11.188 14.789 19.656 1 98.75 123 ARG B C 1
ATOM 3622 O O . ARG B 1 123 ? -10.703 13.852 20.281 1 98.75 123 ARG B O 1
ATOM 3629 N N . LEU B 1 124 ? -10.93 14.977 18.406 1 98.88 124 LEU B N 1
ATOM 3630 C CA . LEU B 1 124 ? -9.969 14.141 17.688 1 98.88 124 LEU B CA 1
ATOM 3631 C C . LEU B 1 124 ? -8.57 14.297 18.281 1 98.88 124 LEU B C 1
ATOM 3633 O O . LEU B 1 124 ? -7.82 13.328 18.359 1 98.88 124 LEU B O 1
ATOM 3637 N N . MET B 1 125 ? -8.195 15.516 18.688 1 98.88 125 MET B N 1
ATOM 3638 C CA . MET B 1 125 ? -6.906 15.727 19.344 1 98.88 125 MET B CA 1
ATOM 3639 C C . MET B 1 125 ? -6.766 14.844 20.578 1 98.88 125 MET B C 1
ATOM 3641 O O . MET B 1 125 ? -5.684 14.32 20.844 1 98.88 125 MET B O 1
ATOM 3645 N N . ASP B 1 126 ? -7.875 14.664 21.344 1 98.81 126 ASP B N 1
ATOM 3646 C CA . ASP B 1 126 ? -7.852 13.789 22.5 1 98.81 126 ASP B CA 1
ATOM 3647 C C . ASP B 1 126 ? -7.477 12.359 22.109 1 98.81 126 ASP B C 1
ATOM 3649 O O . ASP B 1 126 ? -6.668 11.719 22.781 1 98.81 126 ASP B O 1
ATOM 3653 N N . GLU B 1 127 ? -8.055 11.906 21.062 1 98.88 127 GLU B N 1
ATOM 3654 C CA . GLU B 1 127 ? -7.797 10.531 20.641 1 98.88 127 GLU B CA 1
ATOM 3655 C C . GLU B 1 127 ? -6.391 10.391 20.078 1 98.88 127 GLU B C 1
ATOM 3657 O O . GLU B 1 127 ? -5.734 9.367 20.281 1 98.88 127 GLU B O 1
ATOM 3662 N N . VAL B 1 128 ? -5.961 11.398 19.312 1 98.88 128 VAL B N 1
ATOM 3663 C CA . VAL B 1 128 ? -4.602 11.391 18.797 1 98.88 128 VAL B CA 1
ATOM 3664 C C . VAL B 1 128 ? -3.605 11.297 19.953 1 98.88 128 VAL B C 1
ATOM 3666 O O . VAL B 1 128 ? -2.664 10.5 19.906 1 98.88 128 VAL B O 1
ATOM 3669 N N . GLU B 1 129 ? -3.842 12.117 20.922 1 98.44 129 GLU B N 1
ATOM 3670 C CA . GLU B 1 129 ? -2.961 12.094 22.094 1 98.44 129 GLU B CA 1
ATOM 3671 C C . GLU B 1 129 ? -2.953 10.719 22.75 1 98.44 129 GLU B C 1
ATOM 3673 O O . GLU B 1 129 ? -1.894 10.211 23.125 1 98.44 129 GLU B O 1
ATOM 3678 N N . ALA B 1 130 ? -4.117 10.148 22.938 1 98.38 130 ALA B N 1
ATOM 3679 C CA . ALA B 1 130 ? -4.223 8.828 23.562 1 98.38 130 ALA B CA 1
ATOM 3680 C C . ALA B 1 130 ? -3.414 7.793 22.781 1 98.38 130 ALA B C 1
ATOM 3682 O O . ALA B 1 130 ? -2.676 7 23.375 1 98.38 130 ALA B O 1
ATOM 3683 N N . LEU B 1 131 ? -3.535 7.789 21.469 1 98.69 131 LEU B N 1
ATOM 3684 C CA . LEU B 1 131 ? -2.818 6.824 20.641 1 98.69 131 LEU B CA 1
ATOM 3685 C C . LEU B 1 131 ? -1.312 7.043 20.734 1 98.69 131 LEU B C 1
ATOM 3687 O O . LEU B 1 131 ? -0.549 6.094 20.906 1 98.69 131 LEU B O 1
ATOM 3691 N N . VAL B 1 132 ? -0.899 8.289 20.609 1 98.25 132 VAL B N 1
ATOM 3692 C CA . VAL B 1 132 ? 0.521 8.617 20.547 1 98.25 132 VAL B CA 1
ATOM 3693 C C . VAL B 1 132 ? 1.178 8.312 21.891 1 98.25 132 VAL B C 1
ATOM 3695 O O . VAL B 1 132 ? 2.271 7.742 21.938 1 98.25 132 VAL B O 1
ATOM 3698 N N . ARG B 1 133 ? 0.536 8.641 23 1 97.44 133 ARG B N 1
ATOM 3699 C CA . ARG B 1 133 ? 1.064 8.312 24.312 1 97.44 133 ARG B CA 1
ATOM 3700 C C . ARG B 1 133 ? 1.191 6.801 24.5 1 97.44 133 ARG B C 1
ATOM 3702 O O . ARG B 1 133 ? 2.182 6.32 25.047 1 97.44 133 ARG B O 1
ATOM 3709 N N . THR B 1 134 ? 0.169 6.098 24.047 1 97.62 134 THR B N 1
ATOM 3710 C CA . THR B 1 134 ? 0.206 4.641 24.125 1 97.62 134 THR B CA 1
ATOM 3711 C C . THR B 1 134 ? 1.378 4.09 23.312 1 97.62 134 THR B C 1
ATOM 3713 O O . THR B 1 134 ? 2.082 3.188 23.766 1 97.62 134 THR B O 1
ATOM 3716 N N . ALA B 1 135 ? 1.599 4.613 22.125 1 98 135 ALA B N 1
ATOM 3717 C CA . ALA B 1 135 ? 2.686 4.168 21.266 1 98 135 ALA B CA 1
ATOM 3718 C C . ALA B 1 135 ? 4.043 4.445 21.891 1 98 135 ALA B C 1
ATOM 3720 O O . ALA B 1 135 ? 4.938 3.594 21.859 1 98 135 ALA B O 1
ATOM 3721 N N . PHE B 1 136 ? 4.184 5.652 22.469 1 97.06 136 PHE B N 1
ATOM 3722 C CA . PHE B 1 136 ? 5.434 5.992 23.141 1 97.06 136 PHE B CA 1
ATOM 3723 C C . PHE B 1 136 ? 5.699 5.043 24.297 1 97.06 136 PHE B C 1
ATOM 3725 O O . PHE B 1 136 ? 6.801 4.504 24.422 1 97.06 136 PHE B O 1
ATOM 3732 N N . ALA B 1 137 ? 4.719 4.855 25.109 1 96.38 137 ALA B N 1
ATOM 3733 C CA . ALA B 1 137 ? 4.867 3.961 26.25 1 96.38 137 ALA B CA 1
ATOM 3734 C C . ALA B 1 137 ? 5.242 2.553 25.797 1 96.38 137 ALA B C 1
ATOM 3736 O O . ALA B 1 137 ? 6.078 1.895 26.438 1 96.38 137 ALA B O 1
ATOM 3737 N N . PHE B 1 138 ? 4.621 2.188 24.766 1 94.62 138 PHE B N 1
ATOM 3738 C CA . PHE B 1 138 ? 4.875 0.872 24.188 1 94.62 138 PHE B CA 1
ATOM 3739 C C . PHE B 1 138 ? 6.332 0.739 23.766 1 94.62 138 PHE B C 1
ATOM 3741 O O . PHE B 1 138 ? 6.922 -0.341 23.875 1 94.62 138 PHE B O 1
ATOM 3748 N N . GLY B 1 139 ? 6.891 1.769 23.266 1 94.44 139 GLY B N 1
ATOM 3749 C CA . GLY B 1 139 ? 8.289 1.783 22.859 1 94.44 139 GLY B CA 1
ATOM 3750 C C . GLY B 1 139 ? 9.242 2.047 24 1 94.44 139 GLY B C 1
ATOM 3751 O O . GLY B 1 139 ? 10.453 2.162 23.797 1 94.44 139 GLY B O 1
ATOM 3752 N N . GLY B 1 140 ? 8.742 2.189 25.219 1 93.62 140 GLY B N 1
ATOM 3753 C CA . GLY B 1 140 ? 9.57 2.396 26.406 1 93.62 140 GLY B CA 1
ATOM 3754 C C . GLY B 1 140 ? 9.891 3.857 26.656 1 93.62 140 GLY B C 1
ATOM 3755 O O . GLY B 1 140 ? 10.898 4.176 27.281 1 93.62 140 GLY B O 1
ATOM 3756 N N . ARG B 1 141 ? 9.078 4.703 26.078 1 91.12 141 ARG B N 1
ATOM 3757 C CA . ARG B 1 141 ? 9.289 6.141 26.234 1 91.12 141 ARG B CA 1
ATOM 3758 C C . ARG B 1 141 ? 8.148 6.785 27.016 1 91.12 141 ARG B C 1
ATOM 3760 O O . ARG B 1 141 ? 7.004 6.336 26.922 1 91.12 141 ARG B O 1
ATOM 3767 N N . THR B 1 142 ? 8.562 7.73 27.734 1 87.69 142 THR B N 1
ATOM 3768 C CA . THR B 1 142 ? 7.551 8.555 28.391 1 87.69 142 THR B CA 1
ATOM 3769 C C . THR B 1 142 ? 7.484 9.938 27.75 1 87.69 142 THR B C 1
ATOM 3771 O O . THR B 1 142 ? 8.516 10.578 27.531 1 87.69 142 THR B O 1
ATOM 3774 N N . THR B 1 143 ? 6.281 10.297 27.438 1 85.81 143 THR B N 1
ATOM 3775 C CA . THR B 1 143 ? 6.098 11.641 26.906 1 85.81 143 THR B CA 1
ATOM 3776 C C . THR B 1 143 ? 5.922 12.656 28.047 1 85.81 143 THR B C 1
ATOM 3778 O O . THR B 1 143 ? 5.348 12.336 29.078 1 85.81 143 THR B O 1
ATOM 3781 N N . GLY B 1 144 ? 6.453 13.773 27.859 1 88.31 144 GLY B N 1
ATOM 3782 C CA . GLY B 1 144 ? 6.223 14.844 28.812 1 88.31 144 GLY B CA 1
ATOM 3783 C C . GLY B 1 144 ? 4.82 15.414 28.75 1 88.31 144 GLY B C 1
ATOM 3784 O O . GLY B 1 144 ? 3.885 14.727 28.328 1 88.31 144 GLY B O 1
ATOM 3785 N N . ASN B 1 145 ? 4.672 16.594 29.203 1 91.81 145 ASN B N 1
ATOM 3786 C CA . ASN B 1 145 ? 3.379 17.266 29.234 1 91.81 145 ASN B CA 1
ATOM 3787 C C . ASN B 1 145 ? 2.873 17.562 27.828 1 91.81 145 ASN B C 1
ATOM 3789 O O . ASN B 1 145 ? 3.666 17.703 26.891 1 91.81 145 ASN B O 1
ATOM 3793 N N . SER B 1 146 ? 1.599 17.562 27.703 1 95.19 146 SER B N 1
ATOM 3794 C CA . SER B 1 146 ? 0.944 17.969 26.469 1 95.19 146 SER B CA 1
ATOM 3795 C C . SER B 1 146 ? 0.369 19.375 26.578 1 95.19 146 SER B C 1
ATOM 3797 O O . SER B 1 146 ? -0.106 19.766 27.656 1 95.19 146 SER B O 1
ATOM 3799 N N . GLU B 1 147 ? 0.536 20.094 25.516 1 96.5 147 GLU B N 1
ATOM 3800 C CA . GLU B 1 147 ? -0.074 21.422 25.469 1 96.5 147 GLU B CA 1
ATOM 3801 C C . GLU B 1 147 ? -0.87 21.609 24.188 1 96.5 147 GLU B C 1
ATOM 3803 O O . GLU B 1 147 ? -0.51 21.078 23.141 1 96.5 147 GLU B O 1
ATOM 3808 N N . ARG B 1 148 ? -1.938 22.297 24.312 1 98.19 148 ARG B N 1
ATOM 3809 C CA . ARG B 1 148 ? -2.697 22.797 23.172 1 98.19 148 ARG B CA 1
ATOM 3810 C C . ARG B 1 148 ? -2.59 24.312 23.062 1 98.19 148 ARG B C 1
ATOM 3812 O O . ARG B 1 148 ? -2.861 25.031 24.031 1 98.19 148 ARG B O 1
ATOM 3819 N N . VAL B 1 149 ? -2.168 24.75 21.953 1 98.19 149 VAL B N 1
ATOM 3820 C CA . VAL B 1 149 ? -1.959 26.188 21.75 1 98.19 149 VAL B CA 1
ATOM 3821 C C . VAL B 1 149 ? -2.416 26.578 20.344 1 98.19 149 VAL B C 1
ATOM 3823 O O . VAL B 1 149 ? -2.236 25.828 19.391 1 98.19 149 VAL B O 1
ATOM 3826 N N . THR B 1 150 ? -3.043 27.719 20.25 1 98.06 150 THR B N 1
ATOM 3827 C CA . THR B 1 150 ? -3.434 28.188 18.922 1 98.06 150 THR B CA 1
ATOM 3828 C C . THR B 1 150 ? -2.209 28.625 18.125 1 98.06 150 THR B C 1
ATOM 3830 O O . THR B 1 150 ? -1.199 29.031 18.703 1 98.06 150 THR B O 1
ATOM 3833 N N . TYR B 1 151 ? -2.322 28.516 16.844 1 98.19 151 TYR B N 1
ATOM 3834 C CA . TYR B 1 151 ? -1.307 29.047 15.938 1 98.19 151 TYR B CA 1
ATOM 3835 C C . TYR B 1 151 ? -0.965 30.484 16.266 1 98.19 151 TYR B C 1
ATOM 3837 O O . TYR B 1 151 ? 0.21 30.844 16.359 1 98.19 151 TYR B O 1
ATOM 3845 N N . ARG B 1 152 ? -1.941 31.281 16.562 1 97.38 152 ARG B N 1
ATOM 3846 C CA . ARG B 1 152 ? -1.776 32.688 16.875 1 97.38 152 ARG B CA 1
ATOM 3847 C C . ARG B 1 152 ? -0.971 32.875 18.156 1 97.38 152 ARG B C 1
ATOM 3849 O O . ARG B 1 152 ? -0.007 33.625 18.188 1 97.38 152 ARG B O 1
ATOM 3856 N N . GLU B 1 153 ? -1.416 32.188 19.156 1 97.56 153 GLU B N 1
ATOM 3857 C CA . GLU B 1 153 ? -0.744 32.312 20.438 1 97.56 153 GLU B CA 1
ATOM 3858 C C . GLU B 1 153 ? 0.71 31.844 20.359 1 97.56 153 GLU B C 1
ATOM 3860 O O . GLU B 1 153 ? 1.588 32.406 21 1 97.56 153 GLU B O 1
ATOM 3865 N N . LEU B 1 154 ? 0.941 30.859 19.594 1 97.38 154 LEU B N 1
ATOM 3866 C CA . LEU B 1 154 ? 2.293 30.328 19.422 1 97.38 154 LEU B CA 1
ATOM 3867 C C . LEU B 1 154 ? 3.209 31.375 18.797 1 97.38 154 LEU B C 1
ATOM 3869 O O . LEU B 1 154 ? 4.344 31.562 19.25 1 97.38 154 LEU B O 1
ATOM 3873 N N . PHE B 1 155 ? 2.768 32.031 17.766 1 97.5 155 PHE B N 1
ATOM 3874 C CA . PHE B 1 155 ? 3.533 33.094 17.109 1 97.5 155 PHE B CA 1
ATOM 3875 C C . PHE B 1 155 ? 3.752 34.281 18.047 1 97.5 155 PHE B C 1
ATOM 3877 O O . PHE B 1 155 ? 4.84 34.844 18.078 1 97.5 155 PHE B O 1
ATOM 3884 N N . LYS B 1 156 ? 2.744 34.625 18.812 1 97.19 156 LYS B N 1
ATOM 3885 C CA . LYS B 1 156 ? 2.875 35.719 19.781 1 97.19 156 LYS B CA 1
ATOM 3886 C C . LYS B 1 156 ? 3.924 35.406 20.844 1 97.19 156 LYS B C 1
ATOM 3888 O O . LYS B 1 156 ? 4.758 36.25 21.172 1 97.19 156 LYS B O 1
ATOM 3893 N N . ARG B 1 157 ? 3.84 34.219 21.281 1 96.81 157 ARG B N 1
ATOM 3894 C CA . ARG B 1 157 ? 4.73 33.75 22.344 1 96.81 157 ARG B CA 1
ATOM 3895 C C . ARG B 1 157 ? 6.184 33.781 21.875 1 96.81 157 ARG B C 1
ATOM 3897 O O . ARG B 1 157 ? 7.078 34.156 22.625 1 96.81 157 ARG B O 1
ATOM 3904 N N . HIS B 1 158 ? 6.496 33.375 20.688 1 95.31 158 HIS B N 1
ATOM 3905 C CA . HIS B 1 158 ? 7.867 33.094 20.266 1 95.31 158 HIS B CA 1
ATOM 3906 C C . HIS B 1 158 ? 8.422 34.219 19.406 1 95.31 158 HIS B C 1
ATOM 3908 O O . HIS B 1 158 ? 9.633 34.406 19.328 1 95.31 158 HIS B O 1
ATOM 3914 N N . LEU B 1 159 ? 7.5 35 18.766 1 94.25 159 LEU B N 1
ATOM 3915 C CA . LEU B 1 159 ? 7.98 36 17.812 1 94.25 159 LEU B CA 1
ATOM 3916 C C . LEU B 1 159 ? 7.398 37.375 18.125 1 94.25 159 LEU B C 1
ATOM 3918 O O . LEU B 1 159 ? 7.727 38.344 17.453 1 94.25 159 LEU B O 1
ATOM 3922 N N . ALA B 1 160 ? 6.52 37.438 19.016 1 95 160 ALA B N 1
ATOM 3923 C CA . ALA B 1 160 ? 5.867 38.688 19.422 1 95 160 ALA B CA 1
ATOM 3924 C C . ALA B 1 160 ? 5.094 39.312 18.266 1 95 160 ALA B C 1
ATOM 3926 O O . ALA B 1 160 ? 5.082 40.531 18.109 1 95 160 ALA B O 1
ATOM 3927 N N . ILE B 1 161 ? 4.48 38.438 17.5 1 95.69 161 ILE B N 1
ATOM 3928 C CA . ILE B 1 161 ? 3.641 38.938 16.422 1 95.69 161 ILE B CA 1
ATOM 3929 C C . ILE B 1 161 ? 2.346 38.156 16.359 1 95.69 161 ILE B C 1
ATOM 3931 O O . ILE B 1 161 ? 2.295 37 16.812 1 95.69 161 ILE B O 1
ATOM 3935 N N . ASP B 1 162 ? 1.337 38.812 15.828 1 97 162 ASP B N 1
ATOM 3936 C CA . ASP B 1 162 ? 0.113 38.125 15.43 1 97 162 ASP B CA 1
ATOM 3937 C C . ASP B 1 162 ? 0.145 37.75 13.953 1 97 162 ASP B C 1
ATOM 3939 O O . ASP B 1 162 ? 0.043 38.625 13.086 1 97 162 ASP B O 1
ATOM 3943 N N . PRO B 1 163 ? 0.242 36.406 13.656 1 96.31 163 PRO B N 1
ATOM 3944 C CA . PRO B 1 163 ? 0.398 36 12.258 1 96.31 163 PRO B CA 1
ATOM 3945 C C . PRO B 1 163 ? -0.801 36.375 11.391 1 96.31 163 PRO B C 1
ATOM 3947 O O . PRO B 1 163 ? -0.688 36.438 10.164 1 96.31 163 PRO B O 1
ATOM 3950 N N . LEU B 1 164 ? -1.988 36.625 11.984 1 95.5 164 LEU B N 1
ATOM 3951 C CA . LEU B 1 164 ? -3.182 36.938 11.211 1 95.5 164 LEU B CA 1
ATOM 3952 C C . LEU B 1 164 ? -3.26 38.438 10.938 1 95.5 164 LEU B C 1
ATOM 3954 O O . LEU B 1 164 ? -3.914 38.875 9.984 1 95.5 164 LEU B O 1
ATOM 3958 N N . ARG B 1 165 ? -2.535 39.219 11.695 1 94.75 165 ARG B N 1
ATOM 3959 C CA . ARG B 1 165 ? -2.65 40.688 11.594 1 94.75 165 ARG B CA 1
ATOM 3960 C C . ARG B 1 165 ? -1.379 41.281 11.016 1 94.75 165 ARG B C 1
ATOM 3962 O O . ARG B 1 165 ? -1.415 42.375 10.438 1 94.75 165 ARG B O 1
ATOM 3969 N N . ALA B 1 166 ? -0.317 40.625 11.211 1 95.38 166 ALA B N 1
ATOM 3970 C CA . ALA B 1 166 ? 0.964 41.156 10.742 1 95.38 166 ALA B CA 1
ATOM 3971 C C . ALA B 1 166 ? 0.919 41.469 9.25 1 95.38 166 ALA B C 1
ATOM 3973 O O . ALA B 1 166 ? 0.303 40.719 8.477 1 95.38 166 ALA B O 1
ATOM 3974 N N . SER B 1 167 ? 1.588 42.531 8.836 1 94.81 167 SER B N 1
ATOM 3975 C CA . SER B 1 167 ? 1.667 42.875 7.422 1 94.81 167 SER B CA 1
ATOM 3976 C C . SER B 1 167 ? 2.621 41.969 6.676 1 94.81 167 SER B C 1
ATOM 3978 O O . SER B 1 167 ? 3.488 41.344 7.285 1 94.81 167 SER B O 1
ATOM 3980 N N . ASP B 1 168 ? 2.451 41.906 5.406 1 93.44 168 ASP B N 1
ATOM 3981 C CA . ASP B 1 168 ? 3.352 41.125 4.582 1 93.44 168 ASP B CA 1
ATOM 3982 C C . ASP B 1 168 ? 4.797 41.594 4.738 1 93.44 168 ASP B C 1
ATOM 3984 O O . ASP B 1 168 ? 5.719 40.75 4.777 1 93.44 168 ASP B O 1
ATOM 3988 N N . ASP B 1 169 ? 4.953 42.875 4.809 1 92.44 169 ASP B N 1
ATOM 3989 C CA . ASP B 1 169 ? 6.293 43.438 4.969 1 92.44 169 ASP B CA 1
ATOM 3990 C C . ASP B 1 169 ? 6.918 43 6.293 1 92.44 169 ASP B C 1
ATOM 3992 O O . ASP B 1 169 ? 8.109 42.688 6.352 1 92.44 169 ASP B O 1
ATOM 3996 N N . GLU B 1 170 ? 6.137 43.031 7.324 1 92.81 170 GLU B N 1
ATOM 3997 C CA . GLU B 1 170 ? 6.621 42.594 8.625 1 92.81 170 GLU B CA 1
ATOM 3998 C C . GLU B 1 170 ? 7.059 41.125 8.586 1 92.81 170 GLU B C 1
ATOM 4000 O O . GLU B 1 170 ? 8.109 40.75 9.125 1 92.81 170 GLU B O 1
ATOM 4005 N N . LEU B 1 171 ? 6.23 40.281 8 1 94.12 171 LEU B N 1
ATOM 4006 C CA . LEU B 1 171 ? 6.535 38.875 7.898 1 94.12 171 LEU B CA 1
ATOM 4007 C C . LEU B 1 171 ? 7.805 38.656 7.086 1 94.12 171 LEU B C 1
ATOM 4009 O O . LEU B 1 171 ? 8.648 37.812 7.453 1 94.12 171 LEU B O 1
ATOM 4013 N N . ARG B 1 172 ? 7.977 39.375 6 1 93.12 172 ARG B N 1
ATOM 4014 C CA . ARG B 1 172 ? 9.156 39.25 5.152 1 93.12 172 ARG B CA 1
ATOM 4015 C C . ARG B 1 172 ? 10.414 39.688 5.898 1 93.12 172 ARG B C 1
ATOM 4017 O O . ARG B 1 172 ? 11.469 39.062 5.762 1 93.12 172 ARG B O 1
ATOM 4024 N N . GLN B 1 173 ? 10.305 40.688 6.637 1 91.12 173 GLN B N 1
ATOM 4025 C CA . GLN B 1 173 ? 11.438 41.156 7.422 1 91.12 173 GLN B CA 1
ATOM 4026 C C . GLN B 1 173 ? 11.883 40.125 8.438 1 91.12 173 GLN B C 1
ATOM 4028 O O . GLN B 1 173 ? 13.078 39.875 8.617 1 91.12 173 GLN B O 1
ATOM 4033 N N . LEU B 1 174 ? 10.922 39.562 9.094 1 91.62 174 LEU B N 1
ATOM 4034 C CA . LEU B 1 174 ? 11.227 38.531 10.086 1 91.62 174 LEU B CA 1
ATOM 4035 C C . LEU B 1 174 ? 11.844 37.312 9.43 1 91.62 174 LEU B C 1
ATOM 4037 O O . LEU B 1 174 ? 12.664 36.625 10.047 1 91.62 174 LEU B O 1
ATOM 4041 N N . THR B 1 175 ? 11.391 37.031 8.219 1 91.31 175 THR B N 1
ATOM 4042 C CA . THR B 1 175 ? 11.844 35.844 7.492 1 91.31 175 THR B CA 1
ATOM 4043 C C . THR B 1 175 ? 13.234 36.094 6.902 1 91.31 175 THR B C 1
ATOM 4045 O O . THR B 1 175 ? 13.977 35.125 6.664 1 91.31 175 THR B O 1
ATOM 4048 N N . ALA B 1 176 ? 13.656 37.344 6.664 1 86.81 176 ALA B N 1
ATOM 4049 C CA . ALA B 1 176 ? 14.891 37.719 5.988 1 86.81 176 ALA B CA 1
ATOM 4050 C C . ALA B 1 176 ? 16.109 37.219 6.746 1 86.81 176 ALA B C 1
ATOM 4052 O O . ALA B 1 176 ? 17.172 37 6.156 1 86.81 176 ALA B O 1
ATOM 4053 N N . THR B 1 177 ? 15.977 37.031 7.984 1 80.88 177 THR B N 1
ATOM 4054 C CA . THR B 1 177 ? 17.094 36.531 8.766 1 80.88 177 THR B CA 1
ATOM 4055 C C . THR B 1 177 ? 17.391 35.062 8.414 1 80.88 177 THR B C 1
ATOM 4057 O O . THR B 1 177 ? 18.469 34.562 8.688 1 80.88 177 THR B O 1
ATOM 4060 N N . PHE B 1 178 ? 16.438 34.438 7.762 1 76.69 178 PHE B N 1
ATOM 4061 C CA . PHE B 1 178 ? 16.562 33.031 7.5 1 76.69 178 PHE B CA 1
ATOM 4062 C C . PHE B 1 178 ? 16.625 32.75 6.004 1 76.69 178 PHE B C 1
ATOM 4064 O O . PHE B 1 178 ? 17.078 31.688 5.578 1 76.69 178 PHE B O 1
ATOM 4071 N N . TRP B 1 179 ? 15.961 33.625 5.168 1 68.38 179 TRP B N 1
ATOM 4072 C CA . TRP B 1 179 ? 15.875 33.438 3.727 1 68.38 179 TRP B CA 1
ATOM 4073 C C . TRP B 1 179 ? 16.328 34.656 2.965 1 68.38 179 TRP B C 1
ATOM 4075 O O . TRP B 1 179 ? 15.852 35.781 3.244 1 68.38 179 TRP B O 1
ATOM 4085 N N . VAL B 1 180 ? 17.25 34.5 2.125 1 62.66 180 VAL B N 1
ATOM 4086 C CA . VAL B 1 180 ? 17.906 35.594 1.422 1 62.66 180 VAL B CA 1
ATOM 4087 C C . VAL B 1 180 ? 16.891 36.312 0.53 1 62.66 180 VAL B C 1
ATOM 4089 O O . VAL B 1 180 ? 16.844 37.562 0.49 1 62.66 180 VAL B O 1
ATOM 4092 N N . ASP B 1 181 ? 16.094 35.562 -0.22 1 72.75 181 ASP B N 1
ATOM 4093 C CA . ASP B 1 181 ? 15.172 36.219 -1.134 1 72.75 181 ASP B CA 1
ATOM 4094 C C . ASP B 1 181 ? 13.758 36.219 -0.558 1 72.75 181 ASP B C 1
ATOM 4096 O O . ASP B 1 181 ? 12.789 35.938 -1.266 1 72.75 181 ASP B O 1
ATOM 4100 N N . ALA B 1 182 ? 13.617 36.688 0.567 1 74.44 182 ALA B N 1
ATOM 4101 C CA . ALA B 1 182 ? 12.359 36.719 1.307 1 74.44 182 ALA B CA 1
ATOM 4102 C C . ALA B 1 182 ? 11.344 37.625 0.634 1 74.44 182 ALA B C 1
ATOM 4104 O O . ALA B 1 182 ? 10.133 37.438 0.763 1 74.44 182 ALA B O 1
ATOM 4105 N N . ASN B 1 183 ? 11.82 38.562 -0.119 1 72.56 183 ASN B N 1
ATOM 4106 C CA . ASN B 1 183 ? 10.945 39.531 -0.739 1 72.56 183 ASN B CA 1
ATOM 4107 C C . ASN B 1 183 ? 10.039 38.906 -1.788 1 72.56 183 ASN B C 1
ATOM 4109 O O . ASN B 1 183 ? 9.055 39.531 -2.207 1 72.56 183 ASN B O 1
ATOM 4113 N N . ARG B 1 184 ? 10.273 37.75 -2.033 1 76.81 184 ARG B N 1
ATOM 4114 C CA . ARG B 1 184 ? 9.508 37.094 -3.094 1 76.81 184 ARG B CA 1
ATOM 4115 C C . ARG B 1 184 ? 8.562 36.031 -2.523 1 76.81 184 ARG B C 1
ATOM 4117 O O . ARG B 1 184 ? 7.809 35.406 -3.266 1 76.81 184 ARG B O 1
ATOM 4124 N N . LEU B 1 185 ? 8.617 36.031 -1.294 1 83.06 185 LEU B N 1
ATOM 4125 C CA . LEU B 1 185 ? 7.797 34.969 -0.691 1 83.06 185 LEU B CA 1
ATOM 4126 C C . LEU B 1 185 ? 6.383 35.5 -0.427 1 83.06 185 LEU B C 1
ATOM 4128 O O . LEU B 1 185 ? 6.199 36.656 -0.027 1 83.06 185 LEU B O 1
ATOM 4132 N N . ASP B 1 186 ? 5.469 34.625 -0.679 1 87.62 186 ASP B N 1
ATOM 4133 C CA . ASP B 1 186 ? 4.098 34.969 -0.313 1 87.62 186 ASP B CA 1
ATOM 4134 C C . ASP B 1 186 ? 3.871 34.812 1.188 1 87.62 186 ASP B C 1
ATOM 4136 O O . ASP B 1 186 ? 4.727 34.25 1.892 1 87.62 186 ASP B O 1
ATOM 4140 N N . ARG B 1 187 ? 2.773 35.312 1.706 1 91.75 187 ARG B N 1
ATOM 4141 C CA . ARG B 1 187 ? 2.449 35.344 3.129 1 91.75 187 ARG B CA 1
ATOM 4142 C C . ARG B 1 187 ? 2.562 33.969 3.766 1 91.75 187 ARG B C 1
ATOM 4144 O O . ARG B 1 187 ? 3.24 33.812 4.781 1 91.75 187 ARG B O 1
ATOM 4151 N N . ASP B 1 188 ? 1.912 32.969 3.219 1 91.38 188 ASP B N 1
ATOM 4152 C CA . ASP B 1 188 ? 1.886 31.625 3.803 1 91.38 188 ASP B CA 1
ATOM 4153 C C . ASP B 1 188 ? 3.281 31.016 3.82 1 91.38 188 ASP B C 1
ATOM 4155 O O . ASP B 1 188 ? 3.639 30.297 4.762 1 91.38 188 ASP B O 1
ATOM 4159 N N . THR B 1 189 ? 4.043 31.25 2.803 1 89.94 189 THR B N 1
ATOM 4160 C CA . THR B 1 189 ? 5.418 30.766 2.779 1 89.94 189 THR B CA 1
ATOM 4161 C C . THR B 1 189 ? 6.23 31.391 3.91 1 89.94 189 THR B C 1
ATOM 4163 O O . THR B 1 189 ? 7.008 30.703 4.574 1 89.94 189 THR B O 1
ATOM 4166 N N . CYS B 1 190 ? 6.094 32.719 4.098 1 92.94 190 CYS B N 1
ATOM 4167 C CA . CYS B 1 190 ? 6.773 33.375 5.199 1 92.94 190 CYS B CA 1
ATOM 4168 C C . CYS B 1 190 ? 6.395 32.75 6.535 1 92.94 190 CYS B C 1
ATOM 4170 O O . CYS B 1 190 ? 7.262 32.469 7.359 1 92.94 190 CYS B O 1
ATOM 4172 N N . LEU B 1 191 ? 5.129 32.562 6.723 1 94.56 191 LEU B N 1
ATOM 4173 C CA . LEU B 1 191 ? 4.633 31.969 7.965 1 94.56 191 LEU B CA 1
ATOM 4174 C C . LEU B 1 191 ? 5.199 30.562 8.172 1 94.56 191 LEU B C 1
ATOM 4176 O O . LEU B 1 191 ? 5.574 30.203 9.289 1 94.56 191 LEU B O 1
ATOM 4180 N N . ASP B 1 192 ? 5.258 29.797 7.137 1 92.12 192 ASP B N 1
ATOM 4181 C CA . ASP B 1 192 ? 5.801 28.438 7.195 1 92.12 192 ASP B CA 1
ATOM 4182 C C . ASP B 1 192 ? 7.277 28.453 7.59 1 92.12 192 ASP B C 1
ATOM 4184 O O . ASP B 1 192 ? 7.719 27.625 8.391 1 92.12 192 ASP B O 1
ATOM 4188 N N . VAL B 1 193 ? 7.996 29.344 6.992 1 91.81 193 VAL B N 1
ATOM 4189 C CA . VAL B 1 193 ? 9.422 29.484 7.293 1 91.81 193 VAL B CA 1
ATOM 4190 C C . VAL B 1 193 ? 9.602 29.844 8.766 1 91.81 193 VAL B C 1
ATOM 4192 O O . VAL B 1 193 ? 10.453 29.281 9.453 1 91.81 193 VAL B O 1
ATOM 4195 N N . LEU B 1 194 ? 8.844 30.766 9.219 1 94.31 194 LEU B N 1
ATOM 4196 C CA . LEU B 1 194 ? 8.945 31.219 10.609 1 94.31 194 LEU B CA 1
ATOM 4197 C C . LEU B 1 194 ? 8.586 30.078 11.562 1 94.31 194 LEU B C 1
ATOM 4199 O O . LEU B 1 194 ? 9.258 29.875 12.578 1 94.31 194 LEU B O 1
ATOM 4203 N N . LEU B 1 195 ? 7.527 29.359 11.242 1 94.69 195 LEU B N 1
ATOM 4204 C CA . LEU B 1 195 ? 7.129 28.219 12.062 1 94.69 195 LEU B CA 1
ATOM 4205 C C . LEU B 1 195 ? 8.234 27.172 12.125 1 94.69 195 LEU B C 1
ATOM 4207 O O . LEU B 1 195 ? 8.625 26.734 13.211 1 94.69 195 LEU B O 1
ATOM 4211 N N . THR B 1 196 ? 8.781 26.812 11 1 92.12 196 THR B N 1
ATOM 4212 C CA . THR B 1 196 ? 9.734 25.719 10.852 1 92.12 196 THR B CA 1
ATOM 4213 C C . THR B 1 196 ? 11.078 26.094 11.469 1 92.12 196 THR B C 1
ATOM 4215 O O . THR B 1 196 ? 11.703 25.266 12.148 1 92.12 196 THR B O 1
ATOM 4218 N N . HIS B 1 197 ? 11.516 27.328 11.312 1 91.12 197 HIS B N 1
ATOM 4219 C CA . HIS B 1 197 ? 12.898 27.672 11.648 1 91.12 197 HIS B CA 1
ATOM 4220 C C . HIS B 1 197 ? 12.977 28.391 12.984 1 91.12 197 HIS B C 1
ATOM 4222 O O . HIS B 1 197 ? 14.039 28.422 13.625 1 91.12 197 HIS B O 1
ATOM 4228 N N . ARG B 1 198 ? 11.922 28.953 13.406 1 92.44 198 ARG B N 1
ATOM 4229 C CA . ARG B 1 198 ? 12 29.734 14.625 1 92.44 198 ARG B CA 1
ATOM 4230 C C . ARG B 1 198 ? 11.188 29.094 15.75 1 92.44 198 ARG B C 1
ATOM 4232 O O . ARG B 1 198 ? 11.633 29.062 16.906 1 92.44 198 ARG B O 1
ATOM 4239 N N . ILE B 1 199 ? 10.086 28.609 15.445 1 95.31 199 ILE B N 1
ATOM 4240 C CA . ILE B 1 199 ? 9.156 28.188 16.484 1 95.31 199 ILE B CA 1
ATOM 4241 C C . ILE B 1 199 ? 9.367 26.703 16.797 1 95.31 199 ILE B C 1
ATOM 4243 O O . ILE B 1 199 ? 9.539 26.328 17.969 1 95.31 199 ILE B O 1
ATOM 4247 N N . GLU B 1 200 ? 9.391 25.844 15.773 1 94.69 200 GLU B N 1
ATOM 4248 C CA . GLU B 1 200 ? 9.5 24.406 15.961 1 94.69 200 GLU B CA 1
ATOM 4249 C C . GLU B 1 200 ? 10.727 24.047 16.797 1 94.69 200 GLU B C 1
ATOM 4251 O O . GLU B 1 200 ? 10.641 23.25 17.734 1 94.69 200 GLU B O 1
ATOM 4256 N N . PRO B 1 201 ? 11.898 24.688 16.578 1 92.94 201 PRO B N 1
ATOM 4257 C CA . PRO B 1 201 ? 13.078 24.359 17.375 1 92.94 201 PRO B CA 1
ATOM 4258 C C . PRO B 1 201 ? 12.922 24.719 18.844 1 92.94 201 PRO B C 1
ATOM 4260 O O . PRO B 1 201 ? 13.664 24.203 19.688 1 92.94 201 PRO B O 1
ATOM 4263 N N . ALA B 1 202 ? 12.008 25.578 19.156 1 93.62 202 ALA B N 1
ATOM 4264 C CA . ALA B 1 202 ? 11.828 26.062 20.516 1 93.62 202 ALA B CA 1
ATOM 4265 C C . ALA B 1 202 ? 10.781 25.234 21.266 1 93.62 202 ALA B C 1
ATOM 4267 O O . ALA B 1 202 ? 10.578 25.422 22.469 1 93.62 202 ALA B O 1
ATOM 4268 N N . LEU B 1 203 ? 10.086 24.297 20.594 1 95.06 203 LEU B N 1
ATOM 4269 C CA . LEU B 1 203 ? 9.086 23.469 21.25 1 95.06 203 LEU B CA 1
ATOM 4270 C C . LEU B 1 203 ? 9.727 22.531 22.266 1 95.06 203 LEU B C 1
ATOM 4272 O O . LEU B 1 203 ? 10.898 22.188 22.141 1 95.06 203 LEU B O 1
ATOM 4276 N N . PRO B 1 204 ? 8.984 22.188 23.344 1 92.38 204 PRO B N 1
ATOM 4277 C CA . PRO B 1 204 ? 9.562 21.297 24.359 1 92.38 204 PRO B CA 1
ATOM 4278 C C . PRO B 1 204 ? 10.07 19.984 23.766 1 92.38 204 PRO B C 1
ATOM 4280 O O . PRO B 1 204 ? 9.312 19.25 23.125 1 92.38 204 PRO B O 1
ATOM 4283 N N . PRO B 1 205 ? 11.25 19.641 24.031 1 88.56 205 PRO B N 1
ATOM 4284 C CA . PRO B 1 205 ? 11.883 18.484 23.391 1 88.56 205 PRO B CA 1
ATOM 4285 C C . PRO B 1 205 ? 11.211 17.156 23.766 1 88.56 205 PRO B C 1
ATOM 4287 O O . PRO B 1 205 ? 11.25 16.203 22.984 1 88.56 205 PRO B O 1
ATOM 4290 N N . THR B 1 206 ? 10.602 17.094 24.875 1 89.25 206 THR B N 1
ATOM 4291 C CA . THR B 1 206 ? 10.023 15.82 25.312 1 89.25 206 THR B CA 1
ATOM 4292 C C . THR B 1 206 ? 8.5 15.922 25.391 1 89.25 206 THR B C 1
ATOM 4294 O O . THR B 1 206 ? 7.824 14.961 25.766 1 89.25 206 THR B O 1
ATOM 4297 N N . GLY B 1 207 ? 7.973 16.953 25 1 93 207 GLY B N 1
ATOM 4298 C CA . GLY B 1 207 ? 6.539 17.172 25.141 1 93 207 GLY B CA 1
ATOM 4299 C C . GLY B 1 207 ? 5.777 16.969 23.844 1 93 207 GLY B C 1
ATOM 4300 O O . GLY B 1 207 ? 6.379 16.734 22.797 1 93 207 GLY B O 1
ATOM 4301 N N . LEU B 1 208 ? 4.445 16.906 24 1 97.06 208 LEU B N 1
ATOM 4302 C CA . LE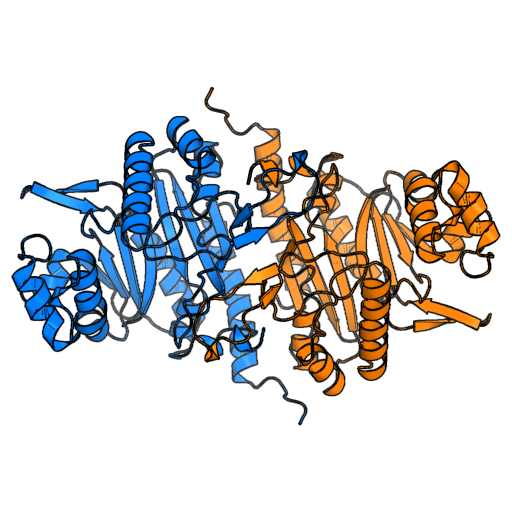U B 1 208 ? 3.514 16.938 22.891 1 97.06 208 LEU B CA 1
ATOM 4303 C C . LEU B 1 208 ? 2.844 18.297 22.766 1 97.06 208 LEU B C 1
ATOM 4305 O O . LEU B 1 208 ? 2.342 18.828 23.75 1 97.06 208 LEU B O 1
ATOM 4309 N N . THR B 1 209 ? 2.936 18.875 21.594 1 98.12 209 THR B N 1
ATOM 4310 C CA . THR B 1 209 ? 2.32 20.188 21.375 1 98.12 209 THR B CA 1
ATOM 4311 C C . THR B 1 209 ? 1.302 20.109 20.25 1 98.12 209 THR B C 1
ATOM 4313 O O . THR B 1 209 ? 1.662 19.844 19.094 1 98.12 209 THR B O 1
ATOM 4316 N N . PHE B 1 210 ? 0.07 20.312 20.578 1 98.69 210 PHE B N 1
ATOM 4317 C CA . PHE B 1 210 ? -0.965 20.5 19.562 1 98.69 210 PHE B CA 1
ATOM 4318 C C . PHE B 1 210 ? -1.086 21.969 19.172 1 98.69 210 PHE B C 1
ATOM 4320 O O . PHE B 1 210 ? -1.385 22.812 20.016 1 98.69 210 PHE B O 1
ATOM 4327 N N . VAL B 1 211 ? -0.828 22.281 17.938 1 98.56 211 VAL B N 1
ATOM 4328 C CA . VAL B 1 211 ? -1.054 23.609 17.375 1 98.56 211 VAL B CA 1
ATOM 4329 C C . VAL B 1 211 ? -2.332 23.609 16.547 1 98.56 211 VAL B C 1
ATOM 4331 O O . VAL B 1 211 ? -2.461 22.844 15.594 1 98.56 211 VAL B O 1
ATOM 4334 N N . TYR B 1 212 ? -3.262 24.469 16.922 1 98.31 212 TYR B N 1
ATOM 4335 C CA . TYR B 1 212 ? -4.535 24.391 16.203 1 98.31 212 TYR B CA 1
ATOM 4336 C C . TYR B 1 212 ? -5.012 25.781 15.805 1 98.31 212 TYR B C 1
ATOM 4338 O O . TYR B 1 212 ? -4.375 26.781 16.141 1 98.31 212 TYR B O 1
ATOM 4346 N N . ASP B 1 213 ? -6.004 25.812 14.906 1 97.62 213 ASP B N 1
ATOM 4347 C CA . ASP B 1 213 ? -6.605 27.047 14.398 1 97.62 213 ASP B CA 1
ATOM 4348 C C . ASP B 1 213 ? -5.625 27.797 13.5 1 97.62 213 ASP B C 1
ATOM 4350 O O . ASP B 1 213 ? -5.371 28.984 13.719 1 97.62 213 ASP B O 1
ATOM 4354 N N . TYR B 1 214 ? -5.199 27.109 12.523 1 97.69 214 TYR B N 1
ATOM 4355 C CA . TYR B 1 214 ? -4.285 27.672 11.531 1 97.69 214 TYR B CA 1
ATOM 4356 C C . TYR B 1 214 ? -4.977 28.75 10.703 1 97.69 214 TYR B C 1
ATOM 4358 O O . TYR B 1 214 ? -6.207 28.781 10.625 1 97.69 214 TYR B O 1
ATOM 4366 N N . PRO B 1 215 ? -4.137 29.656 10.094 1 96.25 215 PRO B N 1
ATOM 4367 C CA . PRO B 1 215 ? -4.758 30.594 9.156 1 96.25 215 PRO B CA 1
ATOM 4368 C C . PRO B 1 215 ? -5.613 29.891 8.102 1 96.25 215 PRO B C 1
ATOM 4370 O O . PRO B 1 215 ? -5.238 28.828 7.609 1 96.25 215 PRO B O 1
ATOM 4373 N N . ALA B 1 216 ? -6.711 30.484 7.754 1 94.38 216 ALA B N 1
ATOM 4374 C CA . ALA B 1 216 ? -7.648 29.875 6.812 1 94.38 216 ALA B CA 1
ATOM 4375 C C . ALA B 1 216 ? -6.961 29.531 5.496 1 94.38 216 ALA B C 1
ATOM 4377 O O . ALA B 1 216 ? -7.293 28.531 4.859 1 94.38 216 ALA B O 1
ATOM 4378 N N . SER B 1 217 ? -6.004 30.312 5.117 1 90.69 217 SER B N 1
ATOM 4379 C CA . SER B 1 217 ? -5.297 30.109 3.855 1 90.69 217 SER B CA 1
ATOM 4380 C C . SER B 1 217 ? -4.449 28.844 3.887 1 90.69 217 SER B C 1
ATOM 4382 O O . SER B 1 217 ? -4.031 28.344 2.838 1 90.69 217 SER B O 1
ATOM 4384 N N . GLN B 1 218 ? -4.188 28.297 5.098 1 90.88 218 GLN B N 1
ATOM 4385 C CA . GLN B 1 218 ? -3.375 27.094 5.266 1 90.88 218 GLN B CA 1
ATOM 4386 C C . GLN B 1 218 ? -4.238 25.891 5.617 1 90.88 218 GLN B C 1
ATOM 4388 O O . GLN B 1 218 ? -3.736 24.891 6.125 1 90.88 218 GLN B O 1
ATOM 4393 N N . ALA B 1 219 ? -5.508 25.969 5.375 1 89.44 219 ALA B N 1
ATOM 4394 C CA . ALA B 1 219 ? -6.438 24.938 5.824 1 89.44 219 ALA B CA 1
ATOM 4395 C C . ALA B 1 219 ? -7.391 24.547 4.703 1 89.44 219 ALA B C 1
ATOM 4397 O O . ALA B 1 219 ? -8.609 24.609 4.863 1 89.44 219 ALA B O 1
ATOM 4398 N N . VAL B 1 220 ? -6.891 23.875 3.682 1 81.38 220 VAL B N 1
ATOM 4399 C CA . VAL B 1 220 ? -7.574 23.641 2.416 1 81.38 220 VAL B CA 1
ATOM 4400 C C . VAL B 1 220 ? -8.734 22.672 2.629 1 81.38 220 VAL B C 1
ATOM 4402 O O . VAL B 1 220 ? -9.773 22.781 1.966 1 81.38 220 VAL B O 1
ATOM 4405 N N . LEU B 1 221 ? -8.633 21.766 3.613 1 88.38 221 LEU B N 1
ATOM 4406 C CA . LEU B 1 221 ? -9.617 20.703 3.711 1 88.38 221 LEU B CA 1
ATOM 4407 C C . LEU B 1 221 ? -10.398 20.797 5.023 1 88.38 221 LEU B C 1
ATOM 4409 O O . LEU B 1 221 ? -11.109 19.859 5.395 1 88.38 221 LEU B O 1
ATOM 4413 N N . SER B 1 222 ? -10.25 21.922 5.68 1 95 222 SER B N 1
ATOM 4414 C CA . SER B 1 222 ? -10.891 22.047 6.984 1 95 222 SER B CA 1
ATOM 4415 C C . SER B 1 222 ? -12.016 23.078 6.949 1 95 222 SER B C 1
ATOM 4417 O O . SER B 1 222 ? -12.055 23.938 6.059 1 95 222 SER B O 1
ATOM 4419 N N . ARG B 1 223 ? -12.867 22.984 7.863 1 95.56 223 ARG B N 1
ATOM 4420 C CA . ARG B 1 223 ? -13.852 24.031 8.117 1 95.56 223 ARG B CA 1
ATOM 4421 C C . ARG B 1 223 ? -13.172 25.328 8.531 1 95.56 223 ARG B C 1
ATOM 4423 O O . ARG B 1 223 ? -12.094 25.312 9.125 1 95.56 223 ARG B O 1
ATOM 4430 N N . ILE B 1 224 ? -13.859 26.375 8.133 1 95.75 224 ILE B N 1
ATOM 4431 C CA . ILE B 1 224 ? -13.352 27.703 8.484 1 95.75 224 ILE B CA 1
ATOM 4432 C C . ILE B 1 224 ? -14.273 28.344 9.516 1 95.75 224 ILE B C 1
ATOM 4434 O O . ILE B 1 224 ? -15.5 28.266 9.398 1 95.75 224 ILE B O 1
ATOM 4438 N N . ARG B 1 225 ? -13.68 28.938 10.5 1 95 225 ARG B N 1
ATOM 4439 C CA . ARG B 1 225 ? -14.406 29.688 11.523 1 95 225 ARG B CA 1
ATOM 4440 C C . ARG B 1 225 ? -13.922 31.125 11.602 1 95 225 ARG B C 1
ATOM 4442 O O . ARG B 1 225 ? -12.719 31.391 11.477 1 95 225 ARG B O 1
ATOM 4449 N N . LYS B 1 226 ? -14.828 31.984 11.867 1 94.94 226 LYS B N 1
ATOM 4450 C CA . LYS B 1 226 ? -14.477 33.375 12.039 1 94.94 226 LYS B CA 1
ATOM 4451 C C . LYS B 1 226 ? -14.219 33.719 13.508 1 94.94 226 LYS B C 1
ATOM 4453 O O . LYS B 1 226 ? -15.039 33.406 14.375 1 94.94 226 LYS B O 1
ATOM 4458 N N . GLU B 1 227 ? -13.086 34.312 13.695 1 93.38 227 GLU B N 1
ATOM 4459 C CA . GLU B 1 227 ? -12.766 34.75 15.039 1 93.38 227 GLU B CA 1
ATOM 4460 C C . GLU B 1 227 ? -13.531 36.031 15.391 1 93.38 227 GLU B C 1
ATOM 4462 O O . GLU B 1 227 ? -14.031 36.719 14.5 1 93.38 227 GLU B O 1
ATOM 4467 N N . PRO B 1 228 ? -13.586 36.312 16.656 1 93.19 228 PRO B N 1
ATOM 4468 C CA . PRO B 1 228 ? -14.328 37.5 17.078 1 93.19 228 PRO B CA 1
ATOM 4469 C C . PRO B 1 228 ? -13.805 38.781 16.422 1 93.19 228 PRO B C 1
ATOM 4471 O O . PRO B 1 228 ? -14.57 39.719 16.172 1 93.19 228 PRO B O 1
ATOM 4474 N N . ASP B 1 229 ? -12.547 38.812 16.125 1 94 229 ASP B N 1
ATOM 4475 C CA . ASP B 1 229 ? -11.953 40.031 15.555 1 94 229 ASP B CA 1
ATOM 4476 C C . ASP B 1 229 ? -12.086 40.031 14.039 1 94 229 ASP B C 1
ATOM 4478 O O . ASP B 1 229 ? -11.57 40.938 13.367 1 94 229 ASP B O 1
ATOM 4482 N N . GLY B 1 230 ? -12.656 39.031 13.484 1 93.75 230 GLY B N 1
ATOM 4483 C CA . GLY B 1 230 ? -13 39.031 12.07 1 93.75 230 GLY B CA 1
ATOM 4484 C C . GLY B 1 230 ? -12.086 38.156 11.227 1 93.75 230 GLY B C 1
ATOM 4485 O O . GLY B 1 230 ? -12.422 37.844 10.086 1 93.75 230 GLY B O 1
ATOM 4486 N N . TYR B 1 231 ? -10.953 37.812 11.773 1 93.62 231 TYR B N 1
ATOM 4487 C CA . TYR B 1 231 ? -10.023 37 11.008 1 93.62 231 TYR B CA 1
ATOM 4488 C C . TYR B 1 231 ? -10.492 35.531 10.969 1 93.62 231 TYR B C 1
ATOM 4490 O O . TYR B 1 231 ? -11.211 35.094 11.859 1 93.62 231 TYR B O 1
ATOM 4498 N N . LYS B 1 232 ? -10.125 34.875 9.891 1 95.69 232 LYS B N 1
ATOM 4499 C CA . LYS B 1 232 ? -10.594 33.5 9.672 1 95.69 232 LYS B CA 1
ATOM 4500 C C . LYS B 1 232 ? -9.5 32.5 9.992 1 95.69 232 LYS B C 1
ATOM 4502 O O . LYS B 1 232 ? -8.328 32.719 9.68 1 95.69 232 LYS B O 1
ATOM 4507 N N . VAL B 1 233 ? -9.914 31.453 10.664 1 97.38 233 VAL B N 1
ATOM 4508 C CA . VAL B 1 233 ? -9 30.359 10.969 1 97.38 233 VAL B CA 1
ATOM 4509 C C . VAL B 1 233 ? -9.625 29.031 10.531 1 97.38 233 VAL B C 1
ATOM 4511 O O . VAL B 1 233 ? -10.852 28.922 10.438 1 97.38 233 VAL B O 1
ATOM 4514 N N . GLY B 1 234 ? -8.75 28.125 10.148 1 97.25 234 GLY B N 1
ATOM 4515 C CA . GLY B 1 234 ? -9.18 26.766 9.867 1 97.25 234 GLY B CA 1
ATOM 4516 C C . GLY B 1 234 ? -9.234 25.891 11.102 1 97.25 234 GLY B C 1
ATOM 4517 O O . GLY B 1 234 ? -8.367 25.984 11.969 1 97.25 234 GLY B O 1
ATOM 4518 N N . GLU B 1 235 ? -10.289 25.094 11.211 1 98.19 235 GLU B N 1
ATOM 4519 C CA . GLU B 1 235 ? -10.359 24.078 12.258 1 98.19 235 GLU B CA 1
ATOM 4520 C C . GLU B 1 235 ? -9.43 22.906 11.953 1 98.19 235 GLU B C 1
ATOM 4522 O O . GLU B 1 235 ? -9.883 21.797 11.695 1 98.19 235 GLU B O 1
ATOM 4527 N N . ARG B 1 236 ? -8.211 23.234 12.016 1 98.31 236 ARG B N 1
ATOM 4528 C CA . ARG B 1 236 ? -7.066 22.375 11.703 1 98.31 236 ARG B CA 1
ATOM 4529 C C . ARG B 1 236 ? -6.113 22.297 12.898 1 98.31 236 ARG B C 1
ATOM 4531 O O . ARG B 1 236 ? -5.984 23.25 13.664 1 98.31 236 ARG B O 1
ATOM 4538 N N . PHE B 1 237 ? -5.488 21.156 13.086 1 98.62 237 PHE B N 1
ATOM 4539 C CA . PHE B 1 237 ? -4.434 21.047 14.086 1 98.62 237 PHE B CA 1
ATOM 4540 C C . PHE B 1 237 ? -3.266 20.219 13.555 1 98.62 237 PHE B C 1
ATOM 4542 O O . PHE B 1 237 ? -3.43 19.422 12.633 1 98.62 237 PHE B O 1
ATOM 4549 N N . GLU B 1 238 ? -2.115 20.484 14.062 1 98.44 238 GLU B N 1
ATOM 4550 C CA . GLU B 1 238 ? -0.94 19.625 13.945 1 98.44 238 GLU B CA 1
ATOM 4551 C C . GLU B 1 238 ? -0.446 19.172 15.312 1 98.44 238 GLU B C 1
ATOM 4553 O O . GLU B 1 238 ? -0.627 19.875 16.312 1 98.44 238 GLU B O 1
ATOM 4558 N N . LEU B 1 239 ? 0.072 18.016 15.359 1 98.69 239 LEU B N 1
ATOM 4559 C CA . LEU B 1 239 ? 0.736 17.531 16.562 1 98.69 239 LEU B CA 1
ATOM 4560 C C . LEU B 1 239 ? 2.248 17.484 16.375 1 98.69 239 LEU B C 1
ATOM 4562 O O . LEU B 1 239 ? 2.732 16.922 15.383 1 98.69 239 LEU B O 1
ATOM 4566 N N . TYR B 1 240 ? 2.93 18.047 17.344 1 97.44 240 TYR B N 1
ATOM 4567 C CA . TYR B 1 240 ? 4.387 17.984 17.391 1 97.44 240 TYR B CA 1
ATOM 4568 C C . TYR B 1 240 ? 4.863 17.156 18.578 1 97.44 240 TYR B C 1
ATOM 4570 O O . TYR B 1 240 ? 4.363 17.328 19.703 1 97.44 240 TYR B O 1
ATOM 4578 N N . ALA B 1 241 ? 5.715 16.219 18.406 1 95.69 241 ALA B N 1
ATOM 4579 C CA . ALA B 1 241 ? 6.57 15.648 19.438 1 95.69 241 ALA B CA 1
ATOM 4580 C C . ALA B 1 241 ? 7.965 16.266 19.406 1 95.69 241 ALA B C 1
ATOM 4582 O O . ALA B 1 241 ? 8.773 15.945 18.531 1 95.69 241 ALA B O 1
ATOM 4583 N N . GLY B 1 242 ? 8.242 17.062 20.422 1 92.69 242 GLY B N 1
ATOM 4584 C CA . GLY B 1 242 ? 9.398 17.938 20.234 1 92.69 242 GLY B CA 1
ATOM 4585 C C . GLY B 1 242 ? 9.289 18.828 19.016 1 92.69 242 GLY B C 1
ATOM 4586 O O . GLY B 1 242 ? 8.289 19.531 18.844 1 92.69 242 GLY B O 1
ATOM 4587 N N . GLN B 1 243 ? 10.297 18.688 18.125 1 90.88 243 GLN B N 1
ATOM 4588 C CA . GLN B 1 243 ? 10.336 19.547 16.953 1 90.88 243 GLN B CA 1
ATOM 4589 C C . GLN B 1 243 ? 9.742 18.859 15.734 1 90.88 243 GLN B C 1
ATOM 4591 O O . GLN B 1 243 ? 9.617 19.453 14.664 1 90.88 243 GLN B O 1
ATOM 4596 N N . VAL B 1 244 ? 9.328 17.688 15.922 1 91.56 244 VAL B N 1
ATOM 4597 C CA . VAL B 1 244 ? 8.922 16.906 14.766 1 91.56 244 VAL B CA 1
ATOM 4598 C C . VAL B 1 244 ? 7.398 16.875 14.664 1 91.56 244 VAL B C 1
ATOM 4600 O O . VAL B 1 244 ? 6.715 16.5 15.625 1 91.56 244 VAL B O 1
ATOM 4603 N N . GLU B 1 245 ? 6.895 17.328 13.539 1 96.19 245 GLU B N 1
ATOM 4604 C CA . GLU B 1 245 ? 5.465 17.203 13.266 1 96.19 245 GLU B CA 1
ATOM 4605 C C . GLU B 1 245 ? 5.066 15.742 13.055 1 96.19 245 GLU B C 1
ATOM 4607 O O . GLU B 1 245 ? 5.59 15.07 12.164 1 96.19 245 GLU B O 1
ATOM 4612 N N . LEU B 1 246 ? 4.051 15.25 13.781 1 97.69 246 LEU B N 1
ATOM 4613 C CA . LEU B 1 246 ? 3.65 13.852 13.711 1 97.69 246 LEU B CA 1
ATOM 4614 C C . LEU B 1 246 ? 2.324 13.695 12.977 1 97.69 246 LEU B C 1
ATOM 4616 O O . LEU B 1 246 ? 2.061 12.656 12.367 1 97.69 246 LEU B O 1
ATOM 4620 N N . ALA B 1 247 ? 1.496 14.719 13.078 1 98.56 247 ALA B N 1
ATOM 4621 C CA . ALA B 1 247 ? 0.139 14.531 12.578 1 98.56 247 ALA B CA 1
ATOM 4622 C C . ALA B 1 247 ? -0.462 15.859 12.109 1 98.56 247 ALA B C 1
ATOM 4624 O O . ALA B 1 247 ? -0.054 16.922 12.578 1 98.56 247 ALA B O 1
ATOM 4625 N N . ASN B 1 248 ? -1.359 15.805 11.219 1 98.12 248 ASN B N 1
ATOM 4626 C CA . ASN B 1 248 ? -2.172 16.891 10.68 1 98.12 248 ASN B CA 1
ATOM 4627 C C . ASN B 1 248 ? -3.643 16.5 10.586 1 98.12 248 ASN B C 1
ATOM 4629 O O . ASN B 1 248 ? -3.984 15.508 9.922 1 98.12 248 ASN B O 1
ATOM 4633 N N . GLY B 1 249 ? -4.484 17.203 11.297 1 98.5 249 GLY B N 1
ATOM 4634 C CA . GLY B 1 249 ? -5.887 16.828 11.352 1 98.5 249 GLY B CA 1
ATOM 4635 C C . GLY B 1 249 ? -6.828 17.984 11.117 1 98.5 249 GLY B C 1
ATOM 4636 O O . GLY B 1 249 ? -6.422 19.156 11.203 1 98.5 249 GLY B O 1
ATOM 4637 N N . PHE B 1 250 ? -8.07 17.656 10.805 1 98.31 250 PHE B N 1
ATOM 4638 C CA . PHE B 1 250 ? -9.062 18.641 10.414 1 98.31 250 PHE B CA 1
ATOM 4639 C C . PHE B 1 250 ? -10.422 18.312 11.008 1 98.31 250 PHE B C 1
ATOM 4641 O O . PHE B 1 250 ? -10.766 17.141 11.172 1 98.31 250 PHE B O 1
ATOM 4648 N N . HIS B 1 251 ? -11.078 19.375 11.453 1 98.69 251 HIS B N 1
ATOM 4649 C CA . HIS B 1 251 ? -12.531 19.328 11.312 1 98.69 251 HIS B CA 1
ATOM 4650 C C . HIS B 1 251 ? -12.961 19.578 9.875 1 98.69 251 HIS B C 1
ATOM 4652 O O . HIS B 1 251 ? -12.844 20.688 9.367 1 98.69 251 HIS B O 1
ATOM 4658 N N . GLU B 1 252 ? -13.492 18.578 9.219 1 98.12 252 GLU B N 1
ATOM 4659 C CA . GLU B 1 252 ? -13.484 18.484 7.762 1 98.12 252 GLU B CA 1
ATOM 4660 C C . GLU B 1 252 ? -14.461 19.469 7.133 1 98.12 252 GLU B C 1
ATOM 4662 O O . GLU B 1 252 ? -15.562 19.672 7.652 1 98.12 252 GLU B O 1
ATOM 4667 N N . LEU B 1 253 ? -14.039 20.047 6.031 1 97.06 253 LEU B N 1
ATOM 4668 C CA . LEU B 1 253 ? -14.93 20.797 5.148 1 97.06 253 LEU B CA 1
ATOM 4669 C C . LEU B 1 253 ? -15.914 19.859 4.457 1 97.06 253 LEU B C 1
ATOM 4671 O O . LEU B 1 253 ? -15.5 18.844 3.871 1 97.06 253 LEU B O 1
ATOM 4675 N N . THR B 1 254 ? -17.156 20.141 4.527 1 96.25 254 THR B N 1
ATOM 4676 C CA . THR B 1 254 ? -18.156 19.25 3.945 1 96.25 254 THR B CA 1
ATOM 4677 C C . THR B 1 254 ? -18.891 19.938 2.799 1 96.25 254 THR B C 1
ATOM 4679 O O . THR B 1 254 ? -19.75 19.312 2.152 1 96.25 254 THR B O 1
ATOM 4682 N N . ASP B 1 255 ? -18.531 21.219 2.488 1 95.81 255 ASP B N 1
ATOM 4683 C CA . ASP B 1 255 ? -19.203 22.016 1.456 1 95.81 255 ASP B CA 1
ATOM 4684 C C . ASP B 1 255 ? -18.531 21.797 0.095 1 95.81 255 ASP B C 1
ATOM 4686 O O . ASP B 1 255 ? -17.406 22.25 -0.129 1 95.81 255 ASP B O 1
ATOM 4690 N N . ALA B 1 256 ? -19.281 21.219 -0.857 1 96.5 256 ALA B N 1
ATOM 4691 C CA . ALA B 1 256 ? -18.75 20.859 -2.17 1 96.5 256 ALA B CA 1
ATOM 4692 C C . ALA B 1 256 ? -18.359 22.109 -2.955 1 96.5 256 ALA B C 1
ATOM 4694 O O . ALA B 1 256 ? -17.344 22.125 -3.648 1 96.5 256 ALA B O 1
ATOM 4695 N N . GLY B 1 257 ? -19.266 23.094 -2.867 1 96.81 257 GLY B N 1
ATOM 4696 C CA . GLY B 1 257 ? -18.984 24.328 -3.574 1 96.81 257 GLY B CA 1
ATOM 4697 C C . GLY B 1 257 ? -17.703 25 -3.102 1 96.81 257 GLY B C 1
ATOM 4698 O O . GLY B 1 257 ? -16.891 25.438 -3.914 1 96.81 257 GLY B O 1
ATOM 4699 N N . GLU B 1 258 ? -17.578 25.094 -1.811 1 95.94 258 GLU B N 1
ATOM 4700 C CA . GLU B 1 258 ? -16.359 25.672 -1.236 1 95.94 258 GLU B CA 1
ATOM 4701 C C . GLU B 1 258 ? -15.133 24.859 -1.6 1 95.94 258 GLU B C 1
ATOM 4703 O O . GLU B 1 258 ? -14.078 25.406 -1.923 1 95.94 258 GLU B O 1
ATOM 4708 N N . GLN B 1 259 ? -15.219 23.578 -1.539 1 95.62 259 GLN B N 1
ATOM 4709 C CA . GLN B 1 259 ? -14.102 22.719 -1.879 1 95.62 259 GLN B CA 1
ATOM 4710 C C . GLN B 1 259 ? -13.672 22.906 -3.33 1 95.62 259 GLN B C 1
ATOM 4712 O O . GLN B 1 259 ? -12.477 23 -3.621 1 95.62 259 GLN B O 1
ATOM 4717 N N . LEU B 1 260 ? -14.617 22.922 -4.219 1 96.81 260 LEU B N 1
ATOM 4718 C CA . LEU B 1 260 ? -14.312 23.156 -5.625 1 96.81 260 LEU B CA 1
ATOM 4719 C C . LEU B 1 260 ? -13.57 24.469 -5.812 1 96.81 260 LEU B C 1
ATOM 4721 O O . LEU B 1 260 ? -12.586 24.531 -6.547 1 96.81 260 LEU B O 1
ATOM 4725 N N . ALA B 1 261 ? -14.102 25.5 -5.172 1 96.19 261 ALA B N 1
ATOM 4726 C CA . ALA B 1 261 ? -13.461 26.812 -5.273 1 96.19 261 ALA B CA 1
ATOM 4727 C C . ALA B 1 261 ? -12 26.75 -4.832 1 96.19 261 ALA B C 1
ATOM 4729 O O . ALA B 1 261 ? -11.133 27.359 -5.453 1 96.19 261 ALA B O 1
ATOM 4730 N N . ARG B 1 262 ? -11.758 26.031 -3.814 1 94.44 262 ARG B N 1
ATOM 4731 C CA . ARG B 1 262 ? -10.398 25.906 -3.299 1 94.44 262 ARG B CA 1
ATOM 4732 C C . ARG B 1 262 ? -9.523 25.125 -4.266 1 94.44 262 ARG B C 1
ATOM 4734 O O . ARG B 1 262 ? -8.359 25.484 -4.48 1 94.44 262 ARG B O 1
ATOM 4741 N N . PHE B 1 263 ? -10.008 24 -4.883 1 95.69 263 PHE B N 1
ATOM 4742 C CA . PHE B 1 263 ? -9.266 23.25 -5.879 1 95.69 263 PHE B CA 1
ATOM 4743 C C . PHE B 1 263 ? -8.891 24.125 -7.066 1 95.69 263 PHE B C 1
ATOM 4745 O O . PHE B 1 263 ? -7.77 24.062 -7.566 1 95.69 263 PHE B O 1
ATOM 4752 N N . GLU B 1 264 ? -9.844 24.906 -7.445 1 96.69 264 GLU B N 1
ATOM 4753 C CA . GLU B 1 264 ? -9.609 25.797 -8.578 1 96.69 264 GLU B CA 1
ATOM 4754 C C . GLU B 1 264 ? -8.555 26.844 -8.25 1 96.69 264 GLU B C 1
ATOM 4756 O O . GLU B 1 264 ? -7.715 27.172 -9.086 1 96.69 264 GLU B O 1
ATOM 4761 N N . GLN B 1 265 ? -8.68 27.375 -7.078 1 94.5 265 GLN B N 1
ATOM 4762 C CA . GLN B 1 265 ? -7.684 28.344 -6.633 1 94.5 265 GLN B CA 1
ATOM 4763 C C . GLN B 1 265 ? -6.289 27.719 -6.609 1 94.5 265 GLN B C 1
ATOM 4765 O O . GLN B 1 265 ? -5.32 28.344 -7.043 1 94.5 265 GLN B O 1
ATOM 4770 N N . ASP B 1 266 ? -6.164 26.547 -6.055 1 94 266 ASP B N 1
ATOM 4771 C CA . ASP B 1 266 ? -4.898 25.812 -6.059 1 94 266 ASP B CA 1
ATOM 4772 C C . ASP B 1 266 ? -4.336 25.703 -7.473 1 94 266 ASP B C 1
ATOM 4774 O O . ASP B 1 266 ? -3.154 25.969 -7.703 1 94 266 ASP B O 1
ATOM 4778 N N . ASN B 1 267 ? -5.148 25.266 -8.375 1 96.31 267 ASN B N 1
ATOM 4779 C CA . ASN B 1 267 ? -4.715 25.047 -9.75 1 96.31 267 ASN B CA 1
ATOM 4780 C C . ASN B 1 267 ? -4.301 26.359 -10.422 1 96.31 267 ASN B C 1
ATOM 4782 O O . ASN B 1 267 ? -3.389 26.375 -11.25 1 96.31 267 ASN B O 1
ATOM 4786 N N . ARG B 1 268 ? -5 27.453 -10.086 1 96.19 268 ARG B N 1
ATOM 4787 C CA . ARG B 1 268 ? -4.566 28.766 -10.578 1 96.19 268 ARG B CA 1
ATOM 4788 C C . ARG B 1 268 ? -3.168 29.109 -10.07 1 96.19 268 ARG B C 1
ATOM 4790 O O . ARG B 1 268 ? -2.336 29.609 -10.828 1 96.19 268 ARG B O 1
ATOM 4797 N N . GLN B 1 269 ? -2.979 28.859 -8.828 1 92.25 269 GLN B N 1
ATOM 4798 C CA . GLN B 1 269 ? -1.663 29.109 -8.242 1 92.25 269 GLN B CA 1
ATOM 4799 C C . GLN B 1 269 ? -0.604 28.219 -8.883 1 92.25 269 GLN B C 1
ATOM 4801 O O . GLN B 1 269 ? 0.513 28.656 -9.148 1 92.25 269 GLN B O 1
ATOM 4806 N N . ARG B 1 270 ? -0.919 26.953 -9.078 1 94.31 270 ARG B N 1
ATOM 4807 C CA . ARG B 1 270 ? -0.01 26.031 -9.75 1 94.31 270 ARG B CA 1
ATOM 4808 C C . ARG B 1 270 ? 0.375 26.547 -11.133 1 94.31 270 ARG B C 1
ATOM 4810 O O . ARG B 1 270 ? 1.559 26.609 -11.469 1 94.31 270 ARG B O 1
ATOM 4817 N N . ALA B 1 271 ? -0.576 26.953 -11.883 1 96.19 271 ALA B N 1
ATOM 4818 C CA . ALA B 1 271 ? -0.326 27.484 -13.219 1 96.19 271 ALA B CA 1
ATOM 4819 C C . ALA B 1 271 ? 0.588 28.703 -13.156 1 96.19 271 ALA B C 1
ATOM 4821 O O . ALA B 1 271 ? 1.507 28.844 -13.969 1 96.19 271 ALA B O 1
ATOM 4822 N N . ALA B 1 272 ? 0.331 29.531 -12.219 1 93.81 272 ALA B N 1
ATOM 4823 C CA . ALA B 1 272 ? 1.11 30.766 -12.055 1 93.81 272 ALA B CA 1
ATOM 4824 C C . ALA B 1 272 ? 2.568 30.438 -11.727 1 93.81 272 ALA B C 1
ATOM 4826 O O . ALA B 1 272 ? 3.471 31.203 -12.102 1 93.81 272 ALA B O 1
ATOM 4827 N N . ARG B 1 273 ? 2.793 29.344 -11.109 1 90.75 273 ARG B N 1
ATOM 4828 C CA . ARG B 1 273 ? 4.133 28.953 -10.703 1 90.75 273 ARG B CA 1
ATOM 4829 C C . ARG B 1 273 ? 4.773 28.031 -11.734 1 90.75 273 ARG B C 1
ATOM 4831 O O . ARG B 1 273 ? 5.852 27.484 -11.508 1 90.75 273 ARG B O 1
ATOM 4838 N N . GLY B 1 274 ? 4.07 27.75 -12.805 1 93.25 274 GLY B N 1
ATOM 4839 C CA . GLY B 1 274 ? 4.582 26.906 -13.875 1 93.25 274 GLY B CA 1
ATOM 4840 C C . GLY B 1 274 ? 4.496 25.438 -13.555 1 93.25 274 GLY B C 1
ATOM 4841 O O . GLY B 1 274 ? 5.188 24.609 -14.164 1 93.25 274 GLY B O 1
ATOM 4842 N N . LEU B 1 275 ? 3.709 25.062 -12.562 1 92.5 275 LEU B N 1
ATOM 4843 C CA . LEU B 1 275 ? 3.486 23.672 -12.211 1 92.5 275 LEU B CA 1
ATOM 4844 C C . LEU B 1 275 ? 2.35 23.078 -13.031 1 92.5 275 LEU B C 1
ATOM 4846 O O . LEU B 1 275 ? 1.474 23.797 -13.508 1 92.5 275 LEU B O 1
ATOM 4850 N N . PRO B 1 276 ? 2.404 21.781 -13.227 1 91.94 276 PRO B N 1
ATOM 4851 C CA . PRO B 1 276 ? 1.272 21.172 -13.922 1 91.94 276 PRO B CA 1
ATOM 4852 C C . PRO B 1 276 ? -0.051 21.359 -13.188 1 91.94 276 PRO B C 1
ATOM 4854 O O . PRO B 1 276 ? -0.111 21.203 -11.969 1 91.94 276 PRO B O 1
ATOM 4857 N N . VAL B 1 277 ? -1.021 21.75 -13.984 1 95.5 277 VAL B N 1
ATOM 4858 C CA . VAL B 1 277 ? -2.379 21.781 -13.445 1 95.5 277 VAL B CA 1
ATOM 4859 C C . VAL B 1 277 ? -2.871 20.359 -13.219 1 95.5 277 VAL B C 1
ATOM 4861 O O . VAL B 1 277 ? -2.627 19.469 -14.047 1 95.5 277 VAL B O 1
ATOM 4864 N N . MET B 1 278 ? -3.531 20.141 -12.109 1 96.19 278 MET B N 1
ATOM 4865 C CA . MET B 1 278 ? -3.955 18.797 -11.727 1 96.19 278 MET B CA 1
ATOM 4866 C C . MET B 1 278 ? -5.434 18.578 -12.031 1 96.19 278 MET B C 1
ATOM 4868 O O . MET B 1 278 ? -6.246 19.484 -11.859 1 96.19 278 MET B O 1
ATOM 4872 N N . PRO B 1 279 ? -5.785 17.359 -12.5 1 96.06 279 PRO B N 1
ATOM 4873 C CA . PRO B 1 279 ? -7.215 17.062 -12.594 1 96.06 279 PRO B CA 1
ATOM 4874 C C . PRO B 1 279 ? -7.922 17.125 -11.242 1 96.06 279 PRO B C 1
ATOM 4876 O O . PRO B 1 279 ? -7.414 16.578 -10.25 1 96.06 279 PRO B O 1
ATOM 4879 N N . ILE B 1 280 ? -9.062 17.781 -11.227 1 95.69 280 ILE B N 1
ATOM 4880 C CA . ILE B 1 280 ? -9.875 17.844 -10.016 1 95.69 280 ILE B CA 1
ATOM 4881 C C . ILE B 1 280 ? -10.656 16.547 -9.836 1 95.69 280 ILE B C 1
ATOM 4883 O O . ILE B 1 280 ? -11.195 16.016 -10.797 1 95.69 280 ILE B O 1
ATOM 4887 N N . ASP B 1 281 ? -10.695 16.031 -8.641 1 95.56 281 ASP B N 1
ATOM 4888 C CA . ASP B 1 281 ? -11.414 14.805 -8.352 1 95.56 281 ASP B CA 1
ATOM 4889 C C . ASP B 1 281 ? -12.922 15.039 -8.344 1 95.56 281 ASP B C 1
ATOM 4891 O O . ASP B 1 281 ? -13.5 15.359 -7.301 1 95.56 281 ASP B O 1
ATOM 4895 N N . ALA B 1 282 ? -13.555 14.758 -9.43 1 95.38 282 ALA B N 1
ATOM 4896 C CA . ALA B 1 282 ? -14.992 14.992 -9.578 1 95.38 282 ALA B CA 1
ATOM 4897 C C . ALA B 1 282 ? -15.797 14.016 -8.719 1 95.38 282 ALA B C 1
ATOM 4899 O O . ALA B 1 282 ? -16.891 14.344 -8.266 1 95.38 282 ALA B O 1
ATOM 4900 N N . ARG B 1 283 ? -15.242 12.875 -8.508 1 95.19 283 ARG B N 1
ATOM 4901 C CA . ARG B 1 283 ? -15.953 11.875 -7.715 1 95.19 283 ARG B CA 1
ATOM 4902 C C . ARG B 1 283 ? -15.953 12.25 -6.238 1 95.19 283 ARG B C 1
ATOM 4904 O O . ARG B 1 283 ? -16.938 12.008 -5.527 1 95.19 283 ARG B O 1
ATOM 4911 N N . PHE B 1 284 ? -14.891 12.82 -5.809 1 96.19 284 PHE B N 1
ATOM 4912 C CA . PHE B 1 284 ? -14.844 13.336 -4.449 1 96.19 284 PHE B CA 1
ATOM 4913 C C . PHE B 1 284 ? -15.859 14.461 -4.258 1 96.19 284 PHE B C 1
ATOM 4915 O O . PHE B 1 284 ? -16.609 14.461 -3.285 1 96.19 284 PHE B O 1
ATOM 4922 N N . LEU B 1 285 ? -15.867 15.391 -5.191 1 96.88 285 LEU B N 1
ATOM 4923 C CA . LEU B 1 285 ? -16.812 16.5 -5.117 1 96.88 285 LEU B CA 1
ATOM 4924 C C . LEU B 1 285 ? -18.25 16 -5.125 1 96.88 285 LEU B C 1
ATOM 4926 O O . LEU B 1 285 ? -19.094 16.531 -4.402 1 96.88 285 LEU B O 1
ATOM 4930 N N . ALA B 1 286 ? -18.484 14.977 -5.922 1 96.62 286 ALA B N 1
ATOM 4931 C CA . ALA B 1 286 ? -19.828 14.383 -5.973 1 96.62 286 ALA B CA 1
ATOM 4932 C C . ALA B 1 286 ? -20.203 13.781 -4.625 1 96.62 286 ALA B C 1
ATOM 4934 O O . ALA B 1 286 ? -21.359 13.867 -4.207 1 96.62 286 ALA B O 1
ATOM 4935 N N . ALA B 1 287 ? -19.25 13.148 -3.975 1 95.56 287 ALA B N 1
ATOM 4936 C CA . ALA B 1 287 ? -19.484 12.578 -2.65 1 95.56 287 ALA B CA 1
ATOM 4937 C C . ALA B 1 287 ? -19.859 13.672 -1.647 1 95.56 287 ALA B C 1
ATOM 4939 O O . ALA B 1 287 ? -20.734 13.484 -0.809 1 95.56 287 ALA B O 1
ATOM 4940 N N . LEU B 1 288 ? -19.172 14.789 -1.698 1 95.94 288 LEU B N 1
ATOM 4941 C CA . LEU B 1 288 ? -19.484 15.922 -0.834 1 95.94 288 LEU B CA 1
ATOM 4942 C C . LEU B 1 288 ? -20.906 16.438 -1.104 1 95.94 288 LEU B C 1
ATOM 4944 O O . LEU B 1 288 ? -21.641 16.75 -0.17 1 95.94 288 LEU B O 1
ATOM 4948 N N . GLU B 1 289 ? -21.281 16.5 -2.371 1 95.94 289 GLU B N 1
ATOM 4949 C CA . GLU B 1 289 ? -22.609 16.953 -2.762 1 95.94 289 GLU B CA 1
ATOM 4950 C C . GLU B 1 289 ? -23.688 16.031 -2.24 1 95.94 289 GLU B C 1
ATOM 4952 O O . GLU B 1 289 ? -24.766 16.484 -1.825 1 95.94 289 GLU B O 1
ATOM 4957 N N . ASP B 1 290 ? -23.359 14.742 -2.324 1 93.5 290 ASP B N 1
ATOM 4958 C CA . ASP B 1 290 ? -24.312 13.742 -1.838 1 93.5 290 ASP B CA 1
ATOM 4959 C C . ASP B 1 290 ? -24.5 13.852 -0.326 1 93.5 290 ASP B C 1
ATOM 4961 O O . ASP B 1 290 ? -25.531 13.438 0.211 1 93.5 290 ASP B O 1
ATOM 4965 N N . GLY B 1 291 ? -23.406 14.344 0.344 1 95 291 GLY B N 1
ATOM 4966 C CA . GLY B 1 291 ? -23.531 14.625 1.765 1 95 291 GLY B CA 1
ATOM 4967 C C . GLY B 1 291 ? -22.5 13.922 2.609 1 95 291 GLY B C 1
ATOM 4968 O O . GLY B 1 291 ? -22.703 12.789 3.043 1 95 291 GLY B O 1
ATOM 4969 N N . LEU B 1 292 ? -21.453 14.516 2.904 1 96.31 292 LEU B N 1
ATOM 4970 C CA . LEU B 1 292 ? -20.484 14.07 3.902 1 96.31 292 LEU B CA 1
ATOM 4971 C C . LEU B 1 292 ? -20.906 14.516 5.301 1 96.31 292 LEU B C 1
ATOM 4973 O O . LEU B 1 292 ? -21.047 15.711 5.559 1 96.31 292 LEU B O 1
ATOM 4977 N N . PRO B 1 293 ? -21.203 13.578 6.137 1 97.44 293 PRO B N 1
ATOM 4978 C CA . PRO B 1 293 ? -21.547 14.008 7.496 1 97.44 293 PRO B CA 1
ATOM 4979 C C . PRO B 1 293 ? -20.406 14.75 8.18 1 97.44 293 PRO B C 1
ATOM 4981 O O . PRO B 1 293 ? -19.234 14.57 7.824 1 97.44 293 PRO B O 1
ATOM 4984 N N . GLY B 1 294 ? -20.812 15.648 9.117 1 97.75 294 GLY B N 1
ATOM 4985 C CA . GLY B 1 294 ? -19.766 16.25 9.922 1 97.75 294 GLY B CA 1
ATOM 4986 C C . GLY B 1 294 ? -18.812 15.234 10.523 1 97.75 294 GLY B C 1
ATOM 4987 O O . GLY B 1 294 ? -19.25 14.219 11.062 1 97.75 294 GLY B O 1
ATOM 4988 N N . CYS B 1 295 ? -17.484 15.5 10.352 1 98.62 295 CYS B N 1
ATOM 4989 C CA . CYS B 1 295 ? -16.484 14.57 10.875 1 98.62 295 CYS B CA 1
ATOM 4990 C C . CYS B 1 295 ? -15.141 15.258 11.047 1 98.62 295 CYS B C 1
ATOM 4992 O O . CYS B 1 295 ? -14.938 16.375 10.57 1 98.62 295 CYS B O 1
ATOM 4994 N N . ALA B 1 296 ? -14.336 14.648 11.758 1 98.81 296 ALA B N 1
ATOM 4995 C CA . ALA B 1 296 ? -12.938 15.039 11.891 1 98.81 296 ALA B CA 1
ATOM 4996 C C . ALA B 1 296 ? -12.008 13.914 11.438 1 98.81 296 ALA B C 1
ATOM 4998 O O . ALA B 1 296 ? -12.328 12.734 11.602 1 98.81 296 ALA B O 1
ATOM 4999 N N . GLY B 1 297 ? -10.945 14.25 10.812 1 98.69 297 GLY B N 1
ATOM 5000 C CA . GLY B 1 297 ? -9.953 13.289 10.352 1 98.69 297 GLY B CA 1
ATOM 5001 C C . GLY B 1 297 ? -8.531 13.719 10.633 1 98.69 297 GLY B C 1
ATOM 5002 O O . GLY B 1 297 ? -8.266 14.898 10.859 1 98.69 297 GLY B O 1
ATOM 5003 N N . VAL B 1 298 ? -7.66 12.75 10.664 1 98.88 298 VAL B N 1
ATOM 5004 C CA . VAL B 1 298 ? -6.262 13.055 10.961 1 98.88 298 VAL B CA 1
ATOM 5005 C C . VAL B 1 298 ? -5.355 12.062 10.234 1 98.88 298 VAL B C 1
ATOM 5007 O O . VAL B 1 298 ? -5.719 10.898 10.055 1 98.88 298 VAL B O 1
ATOM 5010 N N . ALA B 1 299 ? -4.258 12.57 9.75 1 98.69 299 ALA B N 1
ATOM 5011 C CA . ALA B 1 299 ? -3.158 11.773 9.203 1 98.69 299 ALA B CA 1
ATOM 5012 C C . ALA B 1 299 ? -1.947 11.805 10.133 1 98.69 299 ALA B C 1
ATOM 5014 O O . ALA B 1 299 ? -1.495 12.875 10.539 1 98.69 299 ALA B O 1
ATOM 5015 N N . LEU B 1 300 ? -1.459 10.68 10.5 1 98.88 300 LEU B N 1
ATOM 5016 C CA . LEU B 1 300 ? -0.307 10.531 11.383 1 98.88 300 LEU B CA 1
ATOM 5017 C C . LEU B 1 300 ? 0.804 9.742 10.711 1 98.88 300 LEU B C 1
ATOM 5019 O O . LEU B 1 300 ? 0.573 8.625 10.234 1 98.88 300 LEU B O 1
ATOM 5023 N N . GLY B 1 301 ? 1.987 10.336 10.609 1 98.62 301 GLY B N 1
ATOM 5024 C CA . GLY B 1 301 ? 3.115 9.641 10.008 1 98.62 301 GLY B CA 1
ATOM 5025 C C . GLY B 1 301 ? 3.693 8.555 10.898 1 98.62 301 GLY B C 1
ATOM 5026 O O . GLY B 1 301 ? 4.258 8.852 11.953 1 98.62 301 GLY B O 1
ATOM 5027 N N . ILE B 1 302 ? 3.717 7.375 10.453 1 98.75 302 ILE B N 1
ATOM 5028 C CA . ILE B 1 302 ? 4.176 6.23 11.234 1 98.75 302 ILE B CA 1
ATOM 5029 C C . ILE B 1 302 ? 5.699 6.25 11.328 1 98.75 302 ILE B C 1
ATOM 5031 O O . ILE B 1 302 ? 6.266 5.945 12.383 1 98.75 302 ILE B O 1
ATOM 5035 N N . ASP B 1 303 ? 6.363 6.551 10.25 1 98.44 303 ASP B N 1
ATOM 5036 C CA . ASP B 1 303 ? 7.82 6.566 10.242 1 98.44 303 ASP B CA 1
ATOM 5037 C C . ASP B 1 303 ? 8.367 7.613 11.211 1 98.4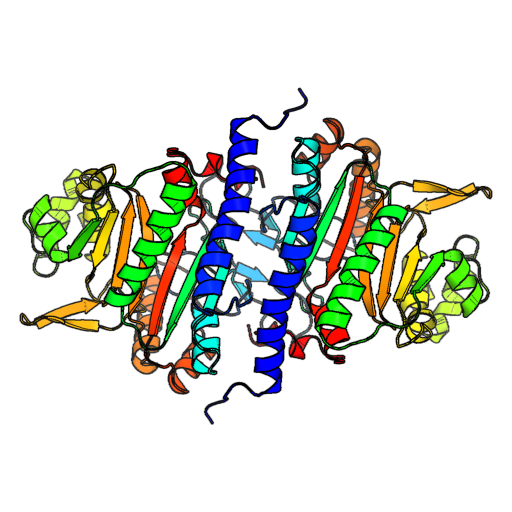4 303 ASP B C 1
ATOM 5039 O O . ASP B 1 303 ? 9.305 7.34 11.969 1 98.44 303 ASP B O 1
ATOM 5043 N N . ARG B 1 304 ? 7.75 8.766 11.227 1 97.94 304 ARG B N 1
ATOM 5044 C CA . ARG B 1 304 ? 8.188 9.805 12.156 1 97.94 304 ARG B CA 1
ATOM 5045 C C . ARG B 1 304 ? 7.863 9.422 13.594 1 97.94 304 ARG B C 1
ATOM 5047 O O . ARG B 1 304 ? 8.617 9.75 14.516 1 97.94 304 ARG B O 1
ATOM 5054 N N . LEU B 1 305 ? 6.711 8.805 13.789 1 98.06 305 LEU B N 1
ATOM 5055 C CA . LEU B 1 305 ? 6.391 8.305 15.117 1 98.06 305 LEU B CA 1
ATOM 5056 C C . LEU B 1 305 ? 7.457 7.324 15.602 1 98.06 305 LEU B C 1
ATOM 5058 O O . LEU B 1 305 ? 7.922 7.418 16.734 1 98.06 305 LEU B O 1
ATOM 5062 N N . LEU B 1 306 ? 7.852 6.395 14.727 1 97.81 306 LEU B N 1
ATOM 5063 C CA . LEU B 1 306 ? 8.898 5.434 15.062 1 97.81 306 LEU B CA 1
ATOM 5064 C C . LEU B 1 306 ? 10.219 6.141 15.336 1 97.81 306 LEU B C 1
ATOM 5066 O O . LEU B 1 306 ? 10.945 5.773 16.266 1 97.81 306 LEU B O 1
ATOM 5070 N N . MET B 1 307 ? 10.555 7.137 14.531 1 96.94 307 MET B N 1
ATOM 5071 C CA . MET B 1 307 ? 11.758 7.93 14.766 1 96.94 307 MET B CA 1
ATOM 5072 C C . MET B 1 307 ? 11.758 8.516 16.172 1 96.94 307 MET B C 1
ATOM 5074 O O . MET B 1 307 ? 12.766 8.438 16.875 1 96.94 307 MET B O 1
ATOM 5078 N N . ALA B 1 308 ? 10.633 9.102 16.5 1 95.69 308 ALA B N 1
ATOM 5079 C CA . ALA B 1 308 ? 10.516 9.719 17.812 1 95.69 308 ALA B CA 1
ATOM 5080 C C . ALA B 1 308 ? 10.68 8.68 18.922 1 95.69 308 ALA B C 1
ATOM 5082 O O . ALA B 1 308 ? 11.344 8.93 19.938 1 95.69 308 ALA B O 1
ATOM 5083 N N . ILE B 1 309 ? 10.109 7.555 18.734 1 95.69 309 ILE B N 1
ATOM 5084 C CA . ILE B 1 309 ? 10.125 6.496 19.734 1 95.69 309 ILE B CA 1
ATOM 5085 C C . ILE B 1 309 ? 11.555 5.977 19.922 1 95.69 309 ILE B C 1
ATOM 5087 O O . ILE B 1 309 ? 12.008 5.766 21.047 1 95.69 309 ILE B O 1
ATOM 5091 N N . VAL B 1 310 ? 12.281 5.805 18.828 1 95.31 310 VAL B N 1
ATOM 5092 C CA . VAL B 1 310 ? 13.609 5.199 18.922 1 95.31 310 VAL B CA 1
ATOM 5093 C C . VAL B 1 310 ? 14.672 6.289 18.984 1 95.31 310 VAL B C 1
ATOM 5095 O O . VAL B 1 310 ? 15.875 5.996 18.984 1 95.31 310 VAL B O 1
ATOM 5098 N N . GLU B 1 311 ? 14.289 7.512 18.969 1 93.06 311 GLU B N 1
ATOM 5099 C CA . GLU B 1 311 ? 15.133 8.688 19.141 1 93.06 311 GLU B CA 1
ATOM 5100 C C . GLU B 1 311 ? 16.203 8.766 18.062 1 93.06 311 GLU B C 1
ATOM 5102 O O . GLU B 1 311 ? 17.391 8.891 18.359 1 93.06 311 GLU B O 1
ATOM 5107 N N . THR B 1 312 ? 15.797 8.766 16.891 1 94.81 312 THR B N 1
ATOM 5108 C CA . THR B 1 312 ? 16.672 9 15.742 1 94.81 312 THR B CA 1
ATOM 5109 C C . THR B 1 312 ? 16.188 10.18 14.914 1 94.81 312 THR B C 1
ATOM 5111 O O . THR B 1 312 ? 15.008 10.531 14.961 1 94.81 312 THR B O 1
ATOM 5114 N N . ASP B 1 313 ? 17.078 10.867 14.281 1 93.19 313 ASP B N 1
ATOM 5115 C CA . ASP B 1 313 ? 16.719 12.023 13.453 1 93.19 313 ASP B CA 1
ATOM 5116 C C . ASP B 1 313 ? 16.812 11.68 11.969 1 93.19 313 ASP B C 1
ATOM 5118 O O . ASP B 1 313 ? 16.703 12.562 11.117 1 93.19 313 ASP B O 1
ATOM 5122 N N . ASP B 1 314 ? 17 10.461 11.688 1 96.06 314 ASP B N 1
ATOM 5123 C CA . ASP B 1 314 ? 17.109 10.016 10.297 1 96.06 314 ASP B CA 1
ATOM 5124 C C . ASP B 1 314 ? 16.062 8.961 9.969 1 96.06 314 ASP B C 1
ATOM 5126 O O . ASP B 1 314 ? 16.094 7.848 10.492 1 96.06 314 ASP B O 1
ATOM 5130 N N . ILE B 1 315 ? 15.203 9.32 9.008 1 97.19 315 ILE B N 1
ATOM 5131 C CA . ILE B 1 315 ? 14.07 8.469 8.68 1 97.19 315 ILE B CA 1
ATOM 5132 C C . ILE B 1 315 ? 14.578 7.141 8.117 1 97.19 315 ILE B C 1
ATOM 5134 O O . ILE B 1 315 ? 13.898 6.117 8.219 1 97.19 315 ILE B O 1
ATOM 5138 N N . ARG B 1 316 ? 15.828 7.035 7.566 1 96.56 316 ARG B N 1
ATOM 5139 C CA . ARG B 1 316 ? 16.391 5.82 6.988 1 96.56 316 ARG B CA 1
ATOM 5140 C C . ARG B 1 316 ? 16.609 4.75 8.055 1 96.56 316 ARG B C 1
ATOM 5142 O O . ARG B 1 316 ? 16.641 3.559 7.75 1 96.56 316 ARG B O 1
ATOM 5149 N N . ASP B 1 317 ? 16.594 5.137 9.289 1 96.94 317 ASP B N 1
ATOM 5150 C CA . ASP B 1 317 ? 16.844 4.227 10.398 1 96.94 317 ASP B CA 1
ATOM 5151 C C . ASP B 1 317 ? 15.594 3.412 10.734 1 96.94 317 ASP B C 1
ATOM 5153 O O . ASP B 1 317 ? 15.672 2.412 11.453 1 96.94 317 ASP B O 1
ATOM 5157 N N . VAL B 1 318 ? 14.422 3.881 10.234 1 97.56 318 VAL B N 1
ATOM 5158 C CA . VAL B 1 318 ? 13.195 3.217 10.68 1 97.56 318 VAL B CA 1
ATOM 5159 C C . VAL B 1 318 ? 12.484 2.602 9.477 1 97.56 318 VAL B C 1
ATOM 5161 O O . VAL B 1 318 ? 11.312 2.219 9.57 1 97.56 318 VAL B O 1
ATOM 5164 N N . LEU B 1 319 ? 13.125 2.588 8.305 1 97.5 319 LEU B N 1
ATOM 5165 C CA . LEU B 1 319 ? 12.586 1.989 7.094 1 97.5 319 LEU B CA 1
ATOM 5166 C C . LEU B 1 319 ? 13.242 0.645 6.805 1 97.5 319 LEU B C 1
ATOM 5168 O O . LEU B 1 319 ? 14.445 0.472 7.051 1 97.5 319 LEU B O 1
ATOM 5172 N N . ALA B 1 320 ? 12.406 -0.314 6.277 1 97.06 320 ALA B N 1
ATOM 5173 C CA . ALA B 1 320 ? 13.023 -1.553 5.812 1 97.06 320 ALA B CA 1
ATOM 5174 C C . ALA B 1 320 ? 14.055 -1.276 4.723 1 97.06 320 ALA B C 1
ATOM 5176 O O . ALA B 1 320 ? 15.148 -1.847 4.738 1 97.06 320 ALA B O 1
ATOM 5177 N N . PHE B 1 321 ? 13.672 -0.444 3.768 1 96.88 321 PHE B N 1
ATOM 5178 C CA . PHE B 1 321 ? 14.539 0.038 2.697 1 96.88 321 PHE B CA 1
ATOM 5179 C C . PHE B 1 321 ? 14.273 1.51 2.404 1 96.88 321 PHE B C 1
ATOM 5181 O O . PHE B 1 321 ? 13.133 1.897 2.133 1 96.88 321 PHE B O 1
ATOM 5188 N N . SER B 1 322 ? 15.328 2.332 2.473 1 95.75 322 SER B N 1
ATOM 5189 C CA . SER B 1 322 ? 15.172 3.727 2.074 1 95.75 322 SER B CA 1
ATOM 5190 C C . SER B 1 322 ? 14.953 3.852 0.57 1 95.75 322 SER B C 1
ATOM 5192 O O . SER B 1 322 ? 15.203 2.906 -0.18 1 95.75 322 SER B O 1
ATOM 5194 N N . PHE B 1 323 ? 14.5 5.023 0.147 1 96.69 323 PHE B N 1
ATOM 5195 C CA . PHE B 1 323 ? 14.117 5.242 -1.243 1 96.69 323 PHE B CA 1
ATOM 5196 C C . PHE B 1 323 ? 15.297 4.965 -2.176 1 96.69 323 PHE B C 1
ATOM 5198 O O . PHE B 1 323 ? 15.141 4.285 -3.193 1 96.69 323 PHE B O 1
ATOM 5205 N N . PRO B 1 324 ? 16.547 5.379 -1.843 1 95.31 324 PRO B N 1
ATOM 5206 C CA . PRO B 1 324 ? 17.672 5.066 -2.723 1 95.31 324 PRO B CA 1
ATOM 5207 C C . PRO B 1 324 ? 18 3.576 -2.748 1 95.31 324 PRO B C 1
ATOM 5209 O O . PRO B 1 324 ? 18.625 3.094 -3.697 1 95.31 324 PRO B O 1
ATOM 5212 N N . ASP B 1 325 ? 17.578 2.836 -1.721 1 94.44 325 ASP B N 1
ATOM 5213 C CA . ASP B 1 325 ? 17.922 1.422 -1.605 1 94.44 325 ASP B CA 1
ATOM 5214 C C . ASP B 1 325 ? 16.766 0.534 -2.055 1 94.44 325 ASP B C 1
ATOM 5216 O O . ASP B 1 325 ? 16.891 -0.693 -2.068 1 94.44 325 ASP B O 1
ATOM 5220 N N . ALA B 1 326 ? 15.672 1.172 -2.402 1 95.25 326 ALA B N 1
ATOM 5221 C CA . ALA B 1 326 ? 14.484 0.41 -2.789 1 95.25 326 ALA B CA 1
ATOM 5222 C C . ALA B 1 326 ? 14.57 -0.04 -4.246 1 95.25 326 ALA B C 1
ATOM 5224 O O . ALA B 1 326 ? 15.016 0.718 -5.109 1 95.25 326 ALA B O 1
#

Nearest PDB structures (foldseek):
  3a5z-assembly2_E  TM=9.512E-01  e=3.936E-38  Escherichia coli
  3a5y-assembly1_B  TM=9.604E-01  e=6.254E-38  Escherichia coli
  3a5y-assembly2_D  TM=9.571E-01  e=1.579E-37  Escherichia coli
  3a5y-assembly2_C  TM=9.622E-01  e=5.023E-37  Escherichia coli
  3a5y-assembly1_A  TM=9.663E-01  e=3.058E-35  Escherichia coli

Organism: NCBI:txid634155

Foldseek 3Di:
DPPPDDPLLVVLVVLLVVLVVVVVVLVVVVVAAEDDDDQKAPWEALALPFDWDWAFDDDDPVVDDGIITGYQDCVLVVLLCLLVPVAKYKYWAKGATPPDDDQQDFRIFIKIKIKHFPDALVVVVVSVVVSLQVSLVSLVHHADEEEEDELQRLCCVFPVDGLQPDDLVRLLVVLCVPDVPSVPDDSVRSSVSCCLPGRLQVFDQRHKYKYFFAFPLPALFADWDADPVGGITGRKIWIDNRSDTFKIKHQGDLALVSNVVSSVVSQVVCVVVVHDRIDDDPSSSVSSVSPRGGMMMMMGTPLVSSCSSVVHSGSCSNDPHGPVRD/DPPPDDPLLVVLQVLLVVLVVVVVVLVVVVVAAEDDDDQKAPWEALALPFDWDWAFDDDDPVVDDGIITGYQDCVLVVLLCLLVPVAKYKYWAKGATPPDDDQQDFRIFIKIKIKHFPDALVVVVVSVVVSLQVSLVSLVHHADEEEEDELQVLCCVFPVDGLQPDDLVRLLVVLCVPDVPSVPDDSVRSSVSCCLPGRLQVFDQRHKYKYFFAFPLPALFADWDADPVGGITGRKIWIDNRSDTFKIKYQGDLALVSNVVSSVVSQVVCVVVVHDRIDDDVSSSVSSVSPRGGMMMMMGTPLVSSCSSVVHSGSCSNDPAGPVRD